Protein AF-A0A433SZH5-F1 (afdb_monomer)

Structure (mmCIF, N/CA/C/O backbone):
data_AF-A0A433SZH5-F1
#
_entry.id   AF-A0A433SZH5-F1
#
loop_
_atom_site.group_PDB
_atom_site.id
_atom_site.type_symbol
_atom_site.label_atom_id
_atom_site.label_alt_id
_atom_site.label_comp_id
_atom_site.label_asym_id
_atom_site.label_entity_id
_atom_site.label_seq_id
_atom_site.pdbx_PDB_ins_code
_atom_site.Cartn_x
_atom_site.Cartn_y
_atom_site.Cartn_z
_atom_site.occupancy
_atom_site.B_iso_or_equiv
_atom_site.auth_seq_id
_atom_site.auth_comp_id
_atom_site.auth_asym_id
_atom_site.auth_atom_id
_atom_site.pdbx_PDB_model_num
ATOM 1 N N . MET A 1 1 ? 1.252 38.192 -9.705 1.00 77.81 1 MET A N 1
ATOM 2 C CA . MET A 1 1 ? 1.586 36.748 -9.719 1.00 77.81 1 MET A CA 1
ATOM 3 C C . MET A 1 1 ? 0.735 35.911 -8.758 1.00 77.81 1 MET A C 1
ATOM 5 O O . MET A 1 1 ? 0.528 34.749 -9.062 1.00 77.81 1 MET A O 1
ATOM 9 N N . CYS A 1 2 ? 0.198 36.466 -7.660 1.00 89.25 2 CYS A N 1
ATOM 10 C CA . CYS A 1 2 ? -0.619 35.716 -6.682 1.00 89.25 2 CYS A CA 1
ATOM 11 C C . CYS A 1 2 ? -2.143 35.883 -6.809 1.00 89.25 2 CYS A C 1
ATOM 13 O O . CYS A 1 2 ? -2.889 35.373 -5.979 1.00 89.25 2 CYS A O 1
ATOM 15 N N . LEU A 1 3 ? -2.623 36.605 -7.824 1.00 86.44 3 LEU A N 1
ATOM 16 C CA . LEU A 1 3 ? -4.058 36.717 -8.082 1.00 86.44 3 LEU A CA 1
ATOM 17 C C . LEU A 1 3 ? -4.591 35.352 -8.536 1.00 86.44 3 LEU A C 1
ATOM 19 O O . LEU A 1 3 ? -3.947 34.698 -9.355 1.00 86.44 3 LEU A O 1
ATOM 23 N N . GLN A 1 4 ? -5.735 34.939 -7.983 1.00 88.75 4 GLN A N 1
ATOM 24 C CA . GLN A 1 4 ? -6.399 33.661 -8.288 1.00 88.75 4 GLN A CA 1
ATOM 25 C C . GLN A 1 4 ? -5.526 32.414 -8.045 1.00 88.75 4 GLN A C 1
ATOM 27 O O . GLN A 1 4 ? -5.704 31.397 -8.710 1.00 88.75 4 GLN A O 1
ATOM 32 N N . CYS A 1 5 ? -4.585 32.485 -7.099 1.00 89.25 5 CYS A N 1
ATOM 33 C CA . CYS A 1 5 ? -3.791 31.320 -6.727 1.00 89.25 5 CYS A CA 1
ATOM 34 C C . CYS A 1 5 ? -4.651 30.238 -6.064 1.00 89.25 5 CYS A C 1
ATOM 36 O O . CYS A 1 5 ? -5.602 30.527 -5.334 1.00 89.25 5 CYS A O 1
ATOM 38 N N . MET A 1 6 ? -4.302 28.979 -6.316 1.00 87.62 6 MET A N 1
ATOM 39 C CA . MET A 1 6 ? -4.915 27.850 -5.621 1.00 87.62 6 MET A CA 1
ATOM 40 C C . MET A 1 6 ? -4.322 27.776 -4.222 1.00 87.62 6 MET A C 1
ATOM 42 O O . MET A 1 6 ? -3.101 27.767 -4.084 1.00 87.62 6 MET A O 1
ATOM 46 N N . VAL A 1 7 ? -5.170 27.761 -3.197 1.00 87.44 7 VAL A N 1
ATOM 47 C CA . VAL A 1 7 ? -4.721 27.788 -1.803 1.00 87.44 7 VAL A CA 1
ATOM 48 C C . VAL A 1 7 ? -4.790 26.389 -1.207 1.00 87.44 7 VAL A C 1
ATOM 50 O O . VAL A 1 7 ? -5.872 25.816 -1.100 1.00 87.44 7 VAL A O 1
ATOM 53 N N . GLU A 1 8 ? -3.646 25.870 -0.771 1.00 85.06 8 GLU A N 1
ATOM 54 C CA . GLU A 1 8 ? -3.531 24.595 -0.063 1.00 85.06 8 GLU A CA 1
ATOM 55 C C . GLU A 1 8 ? -2.635 24.788 1.166 1.00 85.06 8 GLU A C 1
ATOM 57 O O . GLU A 1 8 ? -1.542 25.348 1.079 1.00 85.06 8 GLU A O 1
ATOM 62 N N . GLY A 1 9 ? -3.133 24.427 2.353 1.00 86.75 9 GLY A N 1
ATOM 63 C CA . GLY A 1 9 ? -2.391 24.611 3.609 1.00 86.75 9 GLY A CA 1
ATOM 64 C C . GLY A 1 9 ? -2.036 26.070 3.950 1.00 86.75 9 GLY A C 1
ATOM 65 O O . GLY A 1 9 ? -1.070 26.309 4.667 1.00 86.75 9 GLY A O 1
ATOM 66 N N . GLY A 1 10 ? -2.780 27.053 3.426 1.00 90.25 10 GLY A N 1
ATOM 67 C CA . GLY A 1 10 ? -2.504 28.484 3.634 1.00 90.25 10 GLY A CA 1
ATOM 68 C C . GLY A 1 10 ? -1.417 29.071 2.724 1.00 90.25 10 GLY A C 1
ATOM 69 O O . GLY A 1 10 ? -1.069 30.243 2.870 1.00 90.25 10 GLY A O 1
ATOM 70 N N . LEU A 1 11 ? -0.902 28.290 1.771 1.00 94.69 11 LEU A N 1
ATOM 71 C CA . LEU A 1 11 ? -0.002 28.748 0.715 1.00 94.69 11 LEU A CA 1
ATOM 72 C C . LEU A 1 11 ? -0.758 28.828 -0.610 1.00 94.69 11 LEU A C 1
ATOM 74 O O . LEU A 1 11 ? -1.534 27.934 -0.935 1.00 94.69 11 LEU A O 1
ATOM 78 N N . GLY A 1 12 ? -0.533 29.899 -1.370 1.00 95.62 12 GLY A N 1
ATOM 79 C CA . GLY A 1 12 ? -1.071 30.041 -2.719 1.00 95.62 12 GLY A CA 1
ATOM 80 C C . GLY A 1 12 ? -0.099 29.510 -3.770 1.00 95.62 12 GLY A C 1
ATOM 81 O O . GLY A 1 12 ? 1.095 29.790 -3.688 1.00 95.62 12 GLY A O 1
ATOM 82 N N . PHE A 1 13 ? -0.589 28.810 -4.788 1.00 96.75 13 PHE A N 1
ATOM 83 C CA . PHE A 1 13 ? 0.219 28.306 -5.898 1.00 96.75 13 PHE A CA 1
ATOM 84 C C . PHE A 1 13 ? -0.334 28.771 -7.245 1.00 96.75 13 PHE A C 1
ATOM 86 O O . PHE A 1 13 ? -1.549 28.792 -7.447 1.00 96.75 13 PHE A O 1
ATOM 93 N N . ASN A 1 14 ? 0.556 29.133 -8.169 1.00 95.69 14 ASN A N 1
ATOM 94 C CA . ASN A 1 14 ? 0.210 29.532 -9.533 1.00 95.69 14 ASN A CA 1
ATOM 95 C C . ASN A 1 14 ? 1.227 28.993 -10.549 1.00 95.69 14 ASN A C 1
ATOM 97 O O . ASN A 1 14 ? 2.407 28.869 -10.222 1.00 95.69 14 ASN A O 1
ATOM 101 N N . PRO A 1 15 ? 0.815 28.724 -11.799 1.00 95.38 15 PRO A N 1
ATOM 102 C CA . PRO A 1 15 ? 1.753 28.371 -12.858 1.00 95.38 15 PRO A CA 1
ATOM 103 C C . PRO A 1 15 ? 2.660 29.569 -13.163 1.00 95.38 15 PRO A C 1
ATOM 105 O O . PRO A 1 15 ? 2.204 30.716 -13.137 1.00 95.38 15 PRO A O 1
ATOM 108 N N . TYR A 1 16 ? 3.930 29.327 -13.485 1.00 96.50 16 TYR A N 1
ATOM 109 C CA . TYR A 1 16 ? 4.792 30.388 -13.994 1.00 96.50 16 TYR A CA 1
ATOM 110 C C . TYR A 1 16 ? 4.578 30.511 -15.512 1.00 96.50 16 TYR A C 1
ATOM 112 O O . TYR A 1 16 ? 4.889 29.573 -16.244 1.00 96.50 16 TYR A O 1
ATOM 120 N N . PRO A 1 17 ? 4.018 31.627 -16.023 1.00 91.00 17 PRO A N 1
ATOM 121 C CA . PRO A 1 17 ? 3.547 31.682 -17.405 1.00 91.00 17 PRO A CA 1
ATOM 122 C C . PRO A 1 17 ? 4.595 31.337 -18.472 1.00 91.00 17 PRO A C 1
ATOM 124 O O . PRO A 1 17 ? 4.242 30.616 -19.392 1.00 91.00 17 PRO A O 1
ATOM 127 N N . PRO A 1 18 ? 5.862 31.776 -18.403 1.00 94.00 18 PRO A N 1
ATOM 128 C CA . PRO A 1 18 ? 6.790 31.522 -19.503 1.00 94.00 18 PRO A CA 1
ATOM 129 C C . PRO A 1 18 ? 7.504 30.162 -19.424 1.00 94.00 18 PRO A C 1
ATOM 131 O O . PRO A 1 18 ? 8.219 29.822 -20.363 1.00 94.00 18 PRO A O 1
ATOM 134 N N . ASP A 1 19 ? 7.363 29.398 -18.333 1.00 95.38 19 ASP A N 1
ATOM 135 C CA . ASP A 1 19 ? 8.138 28.168 -18.134 1.00 95.38 19 ASP A CA 1
ATOM 136 C C . ASP A 1 19 ? 7.355 27.119 -17.331 1.00 95.38 19 ASP A C 1
ATOM 138 O O . ASP A 1 19 ? 7.062 27.307 -16.150 1.00 95.38 19 ASP A O 1
ATOM 142 N N . CYS A 1 20 ? 7.043 25.997 -17.983 1.00 97.00 20 CYS A N 1
ATOM 143 C CA . CYS A 1 20 ? 6.329 24.862 -17.393 1.00 97.00 20 CYS A CA 1
ATOM 144 C C . CYS A 1 20 ? 7.113 24.161 -16.284 1.00 97.00 20 CYS A C 1
ATOM 146 O O . CYS A 1 20 ? 6.521 23.477 -15.448 1.00 97.00 20 CYS A O 1
ATOM 148 N N . GLU A 1 21 ? 8.434 24.316 -16.276 1.00 96.94 21 GLU A N 1
ATOM 149 C CA . GLU A 1 21 ? 9.316 23.775 -15.249 1.00 96.94 21 GLU A CA 1
ATOM 150 C C . GLU A 1 21 ? 9.322 24.653 -13.993 1.00 96.94 21 GLU A C 1
ATOM 152 O O . GLU A 1 21 ? 10.044 24.359 -13.045 1.00 96.94 21 GLU A O 1
ATOM 157 N N . ARG A 1 22 ? 8.540 25.741 -13.955 1.00 97.12 22 ARG A N 1
ATOM 158 C CA . ARG A 1 22 ? 8.486 26.674 -12.829 1.00 97.12 22 ARG A CA 1
ATOM 159 C C . ARG A 1 22 ? 7.058 26.943 -12.373 1.00 97.12 22 ARG A C 1
ATOM 161 O O . ARG A 1 22 ? 6.087 26.866 -13.123 1.00 97.12 22 ARG A O 1
ATOM 168 N N . TYR A 1 23 ? 6.937 27.313 -11.109 1.00 96.88 23 TYR A N 1
ATOM 169 C CA . TYR A 1 23 ? 5.682 27.705 -10.484 1.00 96.88 23 TYR A CA 1
ATOM 170 C C . TYR A 1 23 ? 5.919 28.823 -9.476 1.00 96.88 23 TYR A C 1
ATOM 172 O O . TYR A 1 23 ? 7.042 29.085 -9.054 1.00 96.88 23 TYR A O 1
ATOM 180 N N . VAL A 1 24 ? 4.860 29.534 -9.117 1.00 97.25 24 VAL A N 1
ATOM 181 C CA . VAL A 1 24 ? 4.895 30.620 -8.142 1.00 97.25 24 VAL A CA 1
ATOM 182 C C . VAL A 1 24 ? 4.273 30.126 -6.846 1.00 97.25 24 VAL A C 1
ATOM 184 O O . VAL A 1 24 ? 3.121 29.701 -6.840 1.00 97.25 24 VAL A O 1
ATOM 187 N N . VAL A 1 25 ? 5.019 30.234 -5.748 1.00 97.06 25 VAL A N 1
ATOM 188 C CA . VAL A 1 25 ? 4.525 30.043 -4.381 1.00 97.06 25 VAL A CA 1
ATOM 189 C C . VAL A 1 25 ? 4.300 31.406 -3.747 1.00 97.06 25 VAL A C 1
ATOM 191 O O . VAL A 1 25 ? 5.228 32.204 -3.625 1.00 97.06 25 VAL A O 1
ATOM 194 N N . CYS A 1 26 ? 3.074 31.648 -3.317 1.00 96.94 26 CYS A N 1
ATOM 195 C CA . CYS A 1 26 ? 2.599 32.867 -2.689 1.00 96.94 26 CYS A CA 1
ATOM 196 C C . CYS A 1 26 ? 2.472 32.644 -1.185 1.00 96.94 26 CYS A C 1
ATOM 198 O O . CYS A 1 26 ? 1.541 31.977 -0.728 1.00 96.94 26 CYS A O 1
ATOM 200 N N . ARG A 1 27 ? 3.411 33.196 -0.411 1.00 96.81 27 ARG A N 1
ATOM 201 C CA . ARG A 1 27 ? 3.381 33.101 1.055 1.00 96.81 27 ARG A CA 1
ATOM 202 C C . ARG A 1 27 ? 2.628 34.292 1.648 1.00 96.81 27 ARG A C 1
ATOM 204 O O . ARG A 1 27 ? 2.891 35.418 1.223 1.00 96.81 27 ARG A O 1
ATOM 211 N N . PRO A 1 28 ? 1.716 34.089 2.611 1.00 93.50 28 PRO A N 1
ATOM 212 C CA . PRO A 1 28 ? 1.058 35.200 3.284 1.00 93.50 28 PRO A CA 1
ATOM 213 C C . PRO A 1 28 ? 2.075 35.999 4.113 1.00 93.50 28 PRO A C 1
ATOM 215 O O . PRO A 1 28 ? 2.866 35.437 4.869 1.00 93.50 28 PRO A O 1
ATOM 218 N N . ARG A 1 29 ? 2.040 37.326 3.980 1.00 95.31 29 ARG A N 1
ATOM 219 C CA . ARG A 1 29 ? 2.834 38.289 4.750 1.00 95.31 29 ARG A CA 1
ATOM 220 C C . ARG A 1 29 ? 1.918 39.431 5.193 1.00 95.31 29 ARG A C 1
ATOM 222 O O . ARG A 1 29 ? 1.790 40.461 4.525 1.00 95.31 29 ARG A O 1
ATOM 229 N N . GLY A 1 30 ? 1.229 39.217 6.313 1.00 92.88 30 GLY A N 1
ATOM 230 C CA . GLY A 1 30 ? 0.178 40.117 6.793 1.00 92.88 30 GLY A CA 1
ATOM 231 C C . GLY A 1 30 ? -1.021 40.122 5.841 1.00 92.88 30 GLY A C 1
ATOM 232 O O . GLY A 1 30 ? -1.570 39.069 5.541 1.00 92.88 30 GLY A O 1
ATOM 233 N N . GLN A 1 31 ? -1.406 41.300 5.344 1.00 92.25 31 GLN A N 1
ATOM 234 C CA . GLN A 1 31 ? -2.477 41.452 4.345 1.00 92.25 31 GLN A CA 1
ATOM 235 C C . GLN A 1 31 ? -1.991 41.320 2.890 1.00 92.25 31 GLN A C 1
ATOM 237 O O . GLN A 1 31 ? -2.765 41.504 1.954 1.00 92.25 31 GLN A O 1
ATOM 242 N N . THR A 1 32 ? -0.706 41.025 2.685 1.00 93.19 32 THR A N 1
ATOM 243 C CA . THR A 1 32 ? -0.094 40.894 1.356 1.00 93.19 32 THR A CA 1
ATOM 244 C C . THR A 1 32 ? 0.420 39.476 1.128 1.00 93.19 32 THR A C 1
ATOM 246 O O . THR A 1 32 ? 0.525 38.690 2.068 1.00 93.19 32 THR A O 1
ATOM 249 N N . TYR A 1 33 ? 0.745 39.144 -0.121 1.00 93.25 33 TYR A N 1
ATOM 250 C CA . TYR A 1 33 ? 1.383 37.879 -0.483 1.00 93.25 33 TYR A CA 1
ATOM 251 C C . TYR A 1 33 ? 2.758 38.148 -1.086 1.00 93.25 33 TYR A C 1
ATOM 253 O O . TYR A 1 33 ? 2.892 39.036 -1.927 1.00 93.25 33 TYR A O 1
ATOM 261 N N . ASP A 1 34 ? 3.748 37.354 -0.690 1.00 96.31 34 ASP A N 1
ATOM 262 C CA . ASP A 1 34 ? 5.110 37.397 -1.218 1.00 96.31 34 ASP A CA 1
ATOM 263 C C . ASP A 1 34 ? 5.293 36.280 -2.270 1.00 96.31 34 ASP A C 1
ATOM 265 O O . ASP A 1 34 ? 5.295 35.095 -1.901 1.00 96.31 34 ASP A O 1
ATOM 269 N N . PRO A 1 35 ? 5.344 36.605 -3.582 1.00 96.69 35 PRO A N 1
ATOM 270 C CA . PRO A 1 35 ? 5.523 35.620 -4.641 1.00 96.69 35 PRO A CA 1
ATOM 271 C C . PRO A 1 35 ? 6.986 35.183 -4.743 1.00 96.69 35 PRO A C 1
ATOM 273 O O . PRO A 1 35 ? 7.875 35.981 -5.023 1.00 96.69 35 PRO A O 1
ATOM 276 N N . THR A 1 36 ? 7.229 33.881 -4.643 1.00 96.94 36 THR A N 1
ATOM 277 C CA . THR A 1 36 ? 8.537 33.277 -4.925 1.00 96.94 36 THR A CA 1
ATOM 278 C C . THR A 1 36 ? 8.415 32.307 -6.088 1.00 96.94 36 THR A C 1
ATOM 280 O O . THR A 1 36 ? 7.531 31.452 -6.085 1.00 96.94 36 THR A O 1
ATOM 283 N N . VAL A 1 37 ? 9.283 32.434 -7.091 1.00 96.44 37 VAL A N 1
ATOM 284 C CA . VAL A 1 37 ? 9.350 31.470 -8.196 1.00 96.44 37 VAL A CA 1
ATOM 285 C C . VAL A 1 37 ? 10.149 30.260 -7.726 1.00 96.44 37 VAL A C 1
ATOM 287 O O . VAL A 1 37 ? 11.251 30.405 -7.205 1.00 96.44 37 VAL A O 1
ATOM 290 N N . GLN A 1 38 ? 9.574 29.080 -7.894 1.00 96.62 38 GLN A N 1
ATOM 291 C CA . GLN A 1 38 ? 10.180 27.790 -7.603 1.00 96.62 38 GLN A CA 1
ATOM 292 C C . GLN A 1 38 ? 10.310 27.001 -8.903 1.00 96.62 38 GLN A C 1
ATOM 294 O O . GLN A 1 38 ? 9.479 27.140 -9.801 1.00 96.62 38 GLN A O 1
ATOM 299 N N . SER A 1 39 ? 11.339 26.164 -8.992 1.00 95.56 39 SER A N 1
ATOM 300 C CA . SER A 1 39 ? 11.515 25.240 -10.112 1.00 95.56 39 SER A CA 1
ATOM 301 C C . SER A 1 39 ? 11.063 23.842 -9.707 1.00 95.56 39 SER A C 1
ATOM 303 O O . SER A 1 39 ? 11.346 23.378 -8.601 1.00 95.56 39 SER A O 1
ATOM 305 N N . CYS A 1 40 ? 10.368 23.162 -10.608 1.00 95.19 40 CYS A N 1
ATOM 306 C CA . CYS A 1 40 ? 10.145 21.735 -10.516 1.00 95.19 40 CYS A CA 1
ATOM 307 C C . CYS A 1 40 ? 11.479 20.981 -10.678 1.00 95.19 40 CYS A C 1
ATOM 309 O O . CYS A 1 40 ? 12.375 21.443 -11.393 1.00 95.19 40 CYS A O 1
ATOM 311 N N . PRO A 1 41 ? 11.628 19.809 -10.037 1.00 93.62 41 PRO A N 1
ATOM 312 C CA . PRO A 1 41 ? 12.725 18.897 -10.335 1.00 93.62 41 PRO A CA 1
ATOM 313 C C . PRO A 1 41 ? 12.797 18.562 -11.831 1.00 93.62 41 PRO A C 1
ATOM 315 O O . PRO A 1 41 ? 11.770 18.520 -12.512 1.00 93.62 41 PRO A O 1
ATOM 318 N N . PHE A 1 42 ? 14.006 18.286 -12.332 1.00 94.00 42 PHE A N 1
ATOM 319 C CA . PHE A 1 42 ? 14.208 17.954 -13.743 1.00 94.00 42 PHE A CA 1
ATOM 320 C C . PHE A 1 42 ? 13.282 16.817 -14.193 1.00 94.00 42 PHE A C 1
ATOM 322 O O . PHE A 1 42 ? 13.161 15.787 -13.532 1.00 94.00 42 PHE A O 1
ATOM 329 N N . GLY A 1 43 ? 12.648 17.019 -15.345 1.00 93.00 43 GLY A N 1
ATOM 330 C CA . GLY A 1 43 ? 11.698 16.083 -15.936 1.00 93.00 43 GLY A CA 1
ATOM 331 C C . GLY A 1 43 ? 10.249 16.262 -15.511 1.00 93.00 43 GLY A C 1
ATOM 332 O O . GLY A 1 43 ? 9.371 15.626 -16.106 1.00 93.00 43 GLY A O 1
ATOM 333 N N . LEU A 1 44 ? 9.982 17.157 -14.559 1.00 94.75 44 LEU A N 1
ATOM 334 C CA . LEU A 1 44 ? 8.640 17.459 -14.088 1.00 94.75 44 LEU A CA 1
ATOM 335 C C . LEU A 1 44 ? 8.186 18.850 -14.546 1.00 94.75 44 LEU A C 1
ATOM 337 O O . LEU A 1 44 ? 8.971 19.795 -14.576 1.00 94.75 44 LEU A O 1
ATOM 341 N N . PHE A 1 45 ? 6.897 18.975 -14.848 1.00 96.69 45 PHE A N 1
ATOM 342 C CA . PHE A 1 45 ? 6.201 20.235 -15.090 1.00 96.69 45 PHE A CA 1
ATOM 343 C C . PHE A 1 45 ? 5.175 20.498 -13.991 1.00 96.69 45 PHE A C 1
ATOM 345 O O . PHE A 1 45 ? 4.607 19.574 -13.405 1.00 96.69 45 PHE A O 1
ATOM 352 N N . TRP A 1 46 ? 4.897 21.771 -13.731 1.00 97.00 46 TRP A N 1
ATOM 353 C CA . TRP A 1 46 ? 3.870 22.165 -12.776 1.00 97.00 46 TRP A CA 1
ATOM 354 C C . TRP A 1 46 ? 2.461 21.879 -13.314 1.00 97.00 46 TRP A C 1
ATOM 356 O O . TRP A 1 46 ? 2.074 22.360 -14.381 1.00 97.00 46 TRP A O 1
ATOM 366 N N . SER A 1 47 ? 1.662 21.130 -12.551 1.00 95.44 47 SER A N 1
ATOM 367 C CA . SER A 1 47 ? 0.266 20.834 -12.868 1.00 95.44 47 SER A CA 1
ATOM 368 C C . SER A 1 47 ? -0.674 21.614 -11.961 1.00 95.44 47 SER A C 1
ATOM 370 O O . SER A 1 47 ? -0.814 21.297 -10.781 1.00 95.44 47 SER A O 1
ATOM 372 N N . ASN A 1 48 ? -1.417 22.568 -12.530 1.00 91.25 48 ASN A N 1
ATOM 373 C CA . ASN A 1 48 ? -2.447 23.287 -11.776 1.00 91.25 48 ASN A CA 1
ATOM 374 C C . ASN A 1 48 ? -3.539 22.350 -11.241 1.00 91.25 48 ASN A C 1
ATOM 376 O O . ASN A 1 48 ? -4.053 22.560 -10.156 1.00 91.25 48 ASN A O 1
ATOM 380 N N . LYS A 1 49 ? -3.882 21.283 -11.972 1.00 90.62 49 LYS A N 1
ATOM 381 C CA . LYS A 1 49 ? -4.938 20.350 -11.545 1.00 90.62 49 LYS A CA 1
ATOM 382 C C . LYS A 1 49 ? -4.553 19.549 -10.300 1.00 90.62 49 LYS A C 1
ATOM 384 O O . LYS A 1 49 ? -5.430 19.196 -9.525 1.00 90.62 49 LYS A O 1
ATOM 389 N N . ALA A 1 50 ? -3.267 19.234 -10.152 1.00 89.06 50 ALA A N 1
ATOM 390 C CA . ALA A 1 50 ? -2.750 18.430 -9.045 1.00 89.06 50 ALA A CA 1
ATOM 391 C C . ALA A 1 50 ? -2.045 19.266 -7.967 1.00 89.06 50 ALA A C 1
ATOM 393 O O . ALA A 1 50 ? -1.590 18.689 -6.987 1.00 89.06 50 ALA A O 1
ATOM 394 N N . VAL A 1 51 ? -1.909 20.583 -8.180 1.00 92.94 51 VAL A N 1
ATOM 395 C CA . VAL A 1 51 ? -1.151 21.511 -7.321 1.00 92.94 51 VAL A CA 1
ATOM 396 C C . VAL A 1 51 ? 0.246 20.954 -6.991 1.00 92.94 51 VAL A C 1
ATOM 398 O O . VAL A 1 51 ? 0.734 21.023 -5.869 1.00 92.94 51 VAL A O 1
ATOM 401 N N . SER A 1 52 ? 0.895 20.335 -7.983 1.00 94.88 52 SER A N 1
ATOM 402 C CA . SER A 1 52 ? 2.168 19.633 -7.796 1.00 94.88 52 SER A CA 1
ATOM 403 C C . SER A 1 52 ? 2.950 19.504 -9.106 1.00 94.88 52 SER A C 1
ATOM 405 O O . SER A 1 52 ? 2.390 19.633 -10.201 1.00 94.88 52 SER A O 1
ATOM 407 N N . CYS A 1 53 ? 4.252 19.237 -9.001 1.00 94.94 53 CYS A N 1
ATOM 408 C CA . CYS A 1 53 ? 5.109 18.918 -10.139 1.00 94.94 53 CYS A CA 1
ATOM 409 C C . CYS A 1 53 ? 4.910 17.448 -10.537 1.00 94.94 53 CYS A C 1
ATOM 411 O O . CYS A 1 53 ? 5.172 16.543 -9.746 1.00 94.94 53 CYS A O 1
ATOM 413 N N . LEU A 1 54 ? 4.467 17.203 -11.768 1.00 90.31 54 LEU A N 1
ATOM 414 C CA . LEU A 1 54 ? 4.255 15.864 -12.323 1.00 90.31 54 LEU A CA 1
ATOM 415 C C . LEU A 1 54 ? 5.120 15.668 -13.566 1.00 90.31 54 LEU A C 1
ATOM 417 O O . LEU A 1 54 ? 5.606 16.633 -14.142 1.00 90.31 54 LEU A O 1
ATOM 421 N N . ASP A 1 55 ? 5.298 14.423 -14.002 1.00 91.94 55 ASP A N 1
ATOM 422 C CA . ASP A 1 55 ? 6.085 14.109 -15.197 1.00 91.94 55 ASP A CA 1
ATOM 423 C C . ASP A 1 55 ? 5.602 14.921 -16.409 1.00 91.94 55 ASP A C 1
ATOM 425 O O . ASP A 1 55 ? 4.411 14.930 -16.742 1.00 91.94 55 ASP A O 1
ATOM 429 N N . SER A 1 56 ? 6.545 15.613 -17.054 1.00 95.00 56 SER A N 1
ATOM 430 C CA . SER A 1 56 ? 6.307 16.498 -18.205 1.00 95.00 56 SER A CA 1
ATOM 431 C C . SER A 1 56 ? 5.495 15.840 -19.327 1.00 95.00 56 SER A C 1
ATOM 433 O O . SER A 1 56 ? 4.719 16.514 -20.006 1.00 95.00 56 SER A O 1
ATOM 435 N N . ARG A 1 57 ? 5.558 14.509 -19.462 1.00 93.31 57 ARG A N 1
ATOM 436 C CA . ARG A 1 57 ? 4.786 13.746 -20.454 1.00 93.31 57 ARG A CA 1
ATOM 437 C C . ARG A 1 57 ? 3.276 13.750 -20.195 1.00 93.31 57 ARG A C 1
ATOM 439 O O . ARG A 1 57 ? 2.513 13.520 -21.133 1.00 93.31 57 ARG A O 1
ATOM 446 N N . TYR A 1 58 ? 2.832 14.000 -18.959 1.00 89.69 58 TYR A N 1
ATOM 447 C CA . TYR A 1 58 ? 1.416 13.921 -18.552 1.00 89.69 58 TYR A CA 1
ATOM 448 C C . TYR A 1 58 ? 0.807 15.273 -18.189 1.00 89.69 58 TYR A C 1
ATOM 450 O O . TYR A 1 58 ? -0.414 15.391 -18.079 1.00 89.69 58 TYR A O 1
ATOM 458 N N . VAL A 1 59 ? 1.627 16.310 -18.033 1.00 94.38 59 VAL A N 1
ATOM 459 C CA . VAL A 1 59 ? 1.151 17.659 -17.727 1.00 94.38 59 VAL A CA 1
ATOM 460 C C . VAL A 1 59 ? 0.807 18.385 -19.012 1.00 94.38 59 VAL A C 1
ATOM 462 O O . VAL A 1 59 ? 1.663 18.625 -19.859 1.00 94.38 59 VAL A O 1
ATOM 465 N N . ASP A 1 60 ? -0.463 18.749 -19.180 1.00 93.50 60 ASP A N 1
ATOM 466 C CA . ASP A 1 60 ? -0.874 19.660 -20.248 1.00 93.50 60 ASP A CA 1
ATOM 467 C C . ASP A 1 60 ? -0.513 21.100 -19.893 1.00 93.50 60 ASP A C 1
ATOM 469 O O . ASP A 1 60 ? -1.319 21.851 -19.346 1.00 93.50 60 ASP A O 1
ATOM 473 N N . CYS A 1 61 ? 0.737 21.460 -20.178 1.00 94.81 61 CYS A N 1
ATOM 474 C CA . CYS A 1 61 ? 1.211 22.821 -20.027 1.00 94.81 61 CYS A CA 1
ATOM 475 C C . CYS A 1 61 ? 0.982 23.605 -21.332 1.00 94.81 61 CYS A C 1
ATOM 477 O O . CYS A 1 61 ? 1.473 23.193 -22.387 1.00 94.81 61 CYS A O 1
ATOM 479 N N . PRO A 1 62 ? 0.249 24.734 -21.319 1.00 94.50 62 PRO A N 1
ATOM 480 C CA . PRO A 1 62 ? 0.052 25.570 -22.507 1.00 94.50 62 PRO A CA 1
ATOM 481 C C . PRO A 1 62 ? 1.359 26.083 -23.119 1.00 94.50 62 PRO A C 1
ATOM 483 O O . PRO A 1 62 ? 1.435 26.231 -24.333 1.00 94.50 62 PRO A O 1
ATOM 486 N N . ASN A 1 63 ? 2.381 26.280 -22.285 1.00 95.94 63 ASN A N 1
ATOM 487 C CA . ASN A 1 63 ? 3.670 26.857 -22.665 1.00 95.94 63 ASN A CA 1
ATOM 488 C C . ASN A 1 63 ? 4.775 25.797 -22.819 1.00 95.94 63 ASN A C 1
ATOM 490 O O . ASN A 1 63 ? 5.957 26.124 -22.742 1.00 95.94 63 ASN A O 1
ATOM 494 N N . ASP A 1 64 ? 4.403 24.522 -23.007 1.00 96.19 64 ASP A N 1
ATOM 495 C CA . ASP A 1 64 ? 5.366 23.464 -23.330 1.00 96.19 64 ASP A CA 1
ATOM 496 C C . ASP A 1 64 ? 6.002 23.794 -24.686 1.00 96.19 64 ASP A C 1
ATOM 498 O O . ASP A 1 64 ? 5.300 23.893 -25.696 1.00 96.19 64 ASP A O 1
ATOM 502 N N . ARG A 1 65 ? 7.329 23.965 -24.728 1.00 96.38 65 ARG A N 1
ATOM 503 C CA . ARG A 1 65 ? 8.042 24.327 -25.963 1.00 96.38 65 ARG A CA 1
ATOM 504 C C . ARG A 1 65 ? 7.869 23.264 -27.050 1.00 96.38 65 ARG A C 1
ATOM 506 O O . ARG A 1 65 ? 7.875 23.596 -28.230 1.00 96.38 65 ARG A O 1
ATOM 513 N N . CYS A 1 66 ? 7.601 22.008 -26.686 1.00 97.12 66 CYS A N 1
ATOM 514 C CA . CYS A 1 66 ? 7.293 20.964 -27.661 1.00 97.12 66 CYS A CA 1
ATOM 515 C C . CYS A 1 66 ? 5.955 21.145 -28.394 1.00 97.12 66 CYS A C 1
ATOM 517 O O . CYS A 1 66 ? 5.706 20.430 -29.365 1.00 97.12 66 CYS A O 1
ATOM 519 N N . LYS A 1 67 ? 5.110 22.106 -27.996 1.00 96.25 67 LYS A N 1
ATOM 520 C CA . LYS A 1 67 ? 3.919 22.503 -28.764 1.00 96.25 67 LYS A CA 1
ATOM 521 C C . LYS A 1 67 ? 4.246 23.346 -29.994 1.00 96.25 67 LYS A C 1
ATOM 523 O O . LYS A 1 67 ? 3.478 23.312 -30.949 1.00 96.25 67 LYS A O 1
ATOM 528 N N . SER A 1 68 ? 5.363 24.074 -29.992 1.00 95.44 68 SER A N 1
ATOM 529 C CA . SER A 1 68 ? 5.804 24.896 -31.129 1.00 95.44 68 SER A CA 1
ATOM 530 C C . SER A 1 68 ? 6.974 24.292 -31.912 1.00 95.44 68 SER A C 1
ATOM 532 O O . SER A 1 68 ? 7.318 24.800 -32.978 1.00 95.44 68 SER A O 1
ATOM 534 N N . MET A 1 69 ? 7.580 23.207 -31.422 1.00 95.81 69 MET A N 1
ATOM 535 C CA . MET A 1 69 ? 8.678 22.504 -32.092 1.00 95.81 69 MET A CA 1
ATOM 536 C C . MET A 1 69 ? 8.178 21.304 -32.907 1.00 95.81 69 MET A C 1
ATOM 538 O O . MET A 1 69 ? 7.190 20.659 -32.559 1.00 95.81 69 MET A O 1
ATOM 542 N N . MET A 1 70 ? 8.890 20.971 -33.988 1.00 94.19 70 MET A N 1
ATOM 543 C CA . MET A 1 70 ? 8.618 19.757 -34.765 1.00 94.19 70 MET A CA 1
ATOM 544 C C . MET A 1 70 ? 8.922 18.493 -33.949 1.00 94.19 70 MET A C 1
ATOM 546 O O . MET A 1 70 ? 9.767 18.497 -33.048 1.00 94.19 70 MET A O 1
ATOM 550 N N . ALA A 1 71 ? 8.259 17.388 -34.297 1.00 92.81 71 ALA A N 1
ATOM 551 C CA . ALA A 1 71 ? 8.529 16.082 -33.707 1.00 92.81 71 ALA A CA 1
ATOM 552 C C . ALA A 1 71 ? 10.020 15.721 -33.827 1.00 92.81 71 ALA A C 1
ATOM 554 O O . ALA A 1 71 ? 10.613 15.829 -34.898 1.00 92.81 71 ALA A O 1
ATOM 555 N N . GLY A 1 72 ? 10.628 15.300 -32.716 1.00 92.19 72 GLY A N 1
ATOM 556 C CA . GLY A 1 72 ? 12.062 15.024 -32.638 1.00 92.19 72 GLY A CA 1
ATOM 557 C C . GLY A 1 72 ? 12.937 16.228 -32.281 1.00 92.19 72 GLY A C 1
ATOM 558 O O . GLY A 1 72 ? 14.110 16.015 -31.985 1.00 92.19 72 GLY A O 1
ATOM 559 N N . GLY A 1 73 ? 12.382 17.446 -32.237 1.00 96.94 73 GLY A N 1
ATOM 560 C CA . GLY A 1 73 ? 13.066 18.619 -31.694 1.00 96.94 73 GLY A CA 1
ATOM 561 C C . GLY A 1 73 ? 13.464 18.432 -30.228 1.00 96.94 73 GLY A C 1
ATOM 562 O O . GLY A 1 73 ? 12.959 17.548 -29.533 1.00 96.94 73 GLY A O 1
ATOM 563 N N . SER A 1 74 ? 14.381 19.262 -29.745 1.00 97.50 74 SER A N 1
ATOM 564 C CA . SER A 1 74 ? 14.840 19.217 -28.359 1.00 97.50 74 SER A CA 1
ATOM 565 C C . SER A 1 74 ? 15.234 20.601 -27.860 1.00 97.50 74 SER A C 1
ATOM 567 O O . SER A 1 74 ? 15.625 21.460 -28.651 1.00 97.50 74 SER A O 1
ATOM 569 N N . TYR A 1 75 ? 15.166 20.813 -26.548 1.00 97.19 75 TYR A N 1
ATOM 570 C CA . TYR A 1 75 ? 15.559 22.071 -25.915 1.00 97.19 75 TYR A CA 1
ATOM 571 C C . TYR A 1 75 ? 16.122 21.852 -24.503 1.00 97.19 75 TYR A C 1
ATOM 573 O O . TYR A 1 75 ? 15.844 20.839 -23.860 1.00 97.19 75 TYR A O 1
ATOM 581 N N . ALA A 1 76 ? 16.932 22.792 -24.029 1.00 96.38 76 ALA A N 1
ATOM 582 C CA . ALA A 1 76 ? 17.641 22.726 -22.762 1.00 96.38 76 ALA A CA 1
ATOM 583 C C . ALA A 1 76 ? 16.680 22.860 -21.577 1.00 96.38 76 ALA A C 1
ATOM 585 O O . ALA A 1 76 ? 15.765 23.683 -21.596 1.00 96.38 76 ALA A O 1
ATOM 586 N N . SER A 1 77 ? 16.926 22.076 -20.527 1.00 95.19 77 SER A N 1
ATOM 587 C CA . SER A 1 77 ? 16.196 22.190 -19.264 1.00 95.19 77 SER A CA 1
ATOM 588 C C . SER A 1 77 ? 16.482 23.526 -18.573 1.00 95.19 77 SER A C 1
ATOM 590 O O . SER A 1 77 ? 17.620 24.002 -18.557 1.00 95.19 77 SER A O 1
ATOM 592 N N . SER A 1 78 ? 15.478 24.095 -17.910 1.00 93.19 78 SER A N 1
ATOM 593 C CA . SER A 1 78 ? 15.634 25.290 -17.074 1.00 93.19 78 SER A CA 1
ATOM 594 C C . SER A 1 78 ? 16.364 25.011 -15.748 1.00 93.19 78 SER A C 1
ATOM 596 O O . SER A 1 78 ? 16.769 25.951 -15.057 1.00 93.19 78 SER A O 1
ATOM 598 N N . SER A 1 79 ? 16.540 23.731 -15.388 1.00 84.38 79 SER A N 1
ATOM 599 C CA . SER A 1 79 ? 17.076 23.271 -14.098 1.00 84.38 79 SER A CA 1
ATOM 600 C C . SER A 1 79 ? 18.591 23.455 -13.914 1.00 84.38 79 SER A C 1
ATOM 602 O O . SER A 1 79 ? 19.130 23.034 -12.894 1.00 84.38 79 SER A O 1
ATOM 604 N N . GLY A 1 80 ? 19.294 24.042 -14.888 1.00 85.50 80 GLY A N 1
ATOM 605 C CA . GLY A 1 80 ? 20.712 24.413 -14.778 1.00 85.50 80 GLY A CA 1
ATOM 606 C C . GLY A 1 80 ? 21.723 23.262 -14.853 1.00 85.50 80 GLY A C 1
ATOM 607 O O . GLY A 1 80 ? 22.915 23.511 -14.718 1.00 85.50 80 GLY A O 1
ATOM 608 N N . ASN A 1 81 ? 21.285 22.024 -15.091 1.00 91.88 81 ASN A N 1
ATOM 609 C CA . ASN A 1 81 ? 22.180 20.878 -15.258 1.00 91.88 81 ASN A CA 1
ATOM 610 C C . ASN A 1 81 ? 22.649 20.791 -16.712 1.00 91.88 81 ASN A C 1
ATOM 612 O O . ASN A 1 81 ? 21.827 20.697 -17.631 1.00 91.88 81 ASN A O 1
ATOM 616 N N . CYS A 1 82 ? 23.966 20.794 -16.916 1.00 95.75 82 CYS A N 1
ATOM 617 C CA . CYS A 1 82 ? 24.563 20.946 -18.242 1.00 95.75 82 CYS A CA 1
ATOM 618 C C . CYS A 1 82 ? 24.229 19.791 -19.205 1.00 95.75 82 CYS A C 1
ATOM 620 O O . CYS A 1 82 ? 24.260 19.987 -20.419 1.00 95.75 82 CYS A O 1
ATOM 622 N N . ARG A 1 83 ? 23.867 18.607 -18.692 1.00 96.25 83 ARG A N 1
ATOM 623 C CA . ARG A 1 83 ? 23.501 17.421 -19.489 1.00 96.25 83 ARG A CA 1
ATOM 624 C C . ARG A 1 83 ? 22.006 17.317 -19.756 1.00 96.25 83 ARG A C 1
ATOM 626 O O . ARG A 1 83 ? 21.612 16.517 -20.599 1.00 96.25 83 ARG A O 1
ATOM 633 N N . SER A 1 84 ? 21.183 18.027 -18.990 1.00 95.94 84 SER A N 1
ATOM 634 C CA . SER A 1 84 ? 19.735 17.821 -18.934 1.00 95.94 84 SER A CA 1
ATOM 635 C C . SER A 1 84 ? 18.992 18.582 -20.034 1.00 95.94 84 SER A C 1
ATOM 637 O O . SER A 1 84 ? 19.198 19.781 -20.234 1.00 95.94 84 SER A O 1
ATOM 639 N N . TYR A 1 85 ? 18.115 17.888 -20.755 1.00 97.19 85 TYR A N 1
ATOM 640 C CA . TYR A 1 85 ? 17.323 18.473 -21.834 1.00 97.19 85 TYR A CA 1
ATOM 641 C C . TYR A 1 85 ? 15.987 17.752 -22.013 1.00 97.19 85 TYR A C 1
ATOM 643 O O . TYR A 1 85 ? 15.769 16.662 -21.484 1.00 97.19 85 TYR A O 1
ATOM 651 N N . PHE A 1 86 ? 15.079 18.351 -22.773 1.00 97.44 86 PHE A N 1
ATOM 652 C CA . PHE A 1 86 ? 13.818 17.738 -23.170 1.00 97.44 86 PHE A CA 1
ATOM 653 C C . PHE A 1 86 ? 13.839 17.407 -24.655 1.00 97.44 86 PHE A C 1
ATOM 655 O O . PHE A 1 86 ? 14.310 18.189 -25.479 1.00 97.44 86 PHE A O 1
ATOM 662 N N . ARG A 1 87 ? 13.304 16.238 -25.001 1.00 97.19 87 ARG A N 1
ATOM 663 C CA . ARG A 1 87 ? 13.054 15.809 -26.376 1.00 97.19 87 ARG A CA 1
ATOM 664 C C . ARG A 1 87 ? 11.555 15.813 -26.647 1.00 97.19 87 ARG A C 1
ATOM 666 O O . ARG A 1 87 ? 10.781 15.269 -25.859 1.00 97.19 87 ARG A O 1
ATOM 673 N N . CYS A 1 88 ? 11.162 16.372 -27.782 1.00 97.50 88 CYS A N 1
ATOM 674 C CA . CYS A 1 88 ? 9.781 16.457 -28.224 1.00 97.50 88 CYS A CA 1
ATOM 675 C C . CYS A 1 88 ? 9.333 15.161 -28.887 1.00 97.50 88 CYS A C 1
ATOM 677 O O . CYS A 1 88 ? 9.893 14.727 -29.898 1.00 97.50 88 CYS A O 1
ATOM 679 N N . SER A 1 89 ? 8.302 14.542 -28.318 1.00 92.56 89 SER A N 1
ATOM 680 C CA . SER A 1 89 ? 7.630 13.397 -28.924 1.00 92.56 89 SER A CA 1
ATOM 681 C C . SER A 1 89 ? 6.647 13.839 -30.016 1.00 92.56 89 SER A C 1
ATOM 683 O O . SER A 1 89 ? 6.276 15.009 -30.114 1.00 92.56 89 SER A O 1
ATOM 685 N N . ASN A 1 90 ? 6.155 12.878 -30.805 1.00 89.00 90 ASN A N 1
ATOM 686 C CA . ASN A 1 90 ? 5.142 13.119 -31.843 1.00 89.00 90 ASN A CA 1
ATOM 687 C C . ASN A 1 90 ? 3.829 13.708 -31.298 1.00 89.00 90 ASN A C 1
ATOM 689 O O . ASN A 1 90 ? 3.027 14.223 -32.066 1.00 89.00 90 ASN A O 1
ATOM 693 N N . SER A 1 91 ? 3.590 13.628 -29.986 1.00 85.88 91 SER A N 1
ATOM 694 C CA . SER A 1 91 ? 2.391 14.160 -29.337 1.00 85.88 91 SER A CA 1
ATOM 695 C C . SER A 1 91 ? 2.553 15.604 -28.847 1.00 85.88 91 SER A C 1
ATOM 697 O O . SER A 1 91 ? 1.782 16.023 -27.985 1.00 85.88 91 SER A O 1
ATOM 699 N N . SER A 1 92 ? 3.579 16.332 -29.308 1.00 92.94 92 SER A N 1
ATOM 700 C CA . SER A 1 92 ? 3.915 17.678 -28.818 1.00 92.94 92 SER A CA 1
ATOM 701 C C . SER A 1 92 ? 4.122 17.723 -27.301 1.00 92.94 92 SER A C 1
ATOM 703 O O . SER A 1 92 ? 3.697 18.662 -26.629 1.00 92.94 92 SER A O 1
ATOM 705 N N . ARG A 1 93 ? 4.730 16.664 -26.748 1.00 95.38 93 ARG A N 1
ATOM 706 C CA . ARG A 1 93 ? 5.040 16.549 -25.319 1.00 95.38 93 ARG A CA 1
ATOM 707 C C . ARG A 1 93 ? 6.536 16.478 -25.105 1.00 95.38 93 ARG A C 1
ATOM 709 O O . ARG A 1 93 ? 7.237 15.740 -25.803 1.00 95.38 93 ARG A O 1
ATOM 716 N N . SER A 1 94 ? 6.982 17.183 -24.083 1.00 97.12 94 SER A N 1
ATOM 717 C CA . SER A 1 94 ? 8.343 17.093 -23.584 1.00 97.12 94 SER A CA 1
ATOM 718 C C . SER A 1 94 ? 8.592 15.778 -22.850 1.00 97.12 94 SER A C 1
ATOM 720 O O . SER A 1 94 ? 7.790 15.335 -22.032 1.00 97.12 94 SER A O 1
ATOM 722 N N . SER A 1 95 ? 9.703 15.120 -23.176 1.00 95.25 95 SER A N 1
ATOM 723 C CA . SER A 1 95 ? 10.222 13.949 -22.464 1.00 95.25 95 SER A CA 1
ATOM 724 C C . SER A 1 95 ? 11.641 14.251 -21.988 1.00 95.25 95 SER A C 1
ATOM 726 O O . SER A 1 95 ? 12.459 14.652 -22.817 1.00 95.25 95 SER A O 1
ATOM 728 N N . PRO A 1 96 ? 11.966 14.076 -20.699 1.00 95.38 96 PRO A N 1
ATOM 729 C CA . PRO A 1 96 ? 13.286 14.418 -20.195 1.00 95.38 96 PRO A CA 1
ATOM 730 C C . PRO A 1 96 ? 14.331 13.398 -20.633 1.00 95.38 96 PRO A C 1
ATOM 732 O O . PRO A 1 96 ? 14.092 12.189 -20.606 1.00 95.38 96 PRO A O 1
ATOM 735 N N . VAL A 1 97 ? 15.502 13.892 -21.019 1.00 95.31 97 VAL A N 1
ATOM 736 C CA . VAL A 1 97 ? 16.648 13.104 -21.470 1.00 95.31 97 VAL A CA 1
ATOM 737 C C . VAL A 1 97 ? 17.936 13.753 -20.953 1.00 95.31 97 VAL A C 1
ATOM 739 O O . VAL A 1 97 ? 17.982 14.948 -20.667 1.00 95.31 97 VAL A O 1
ATOM 742 N N . CYS A 1 98 ? 19.003 12.971 -20.823 1.00 96.19 98 CYS A N 1
ATOM 743 C CA . CYS A 1 98 ? 20.330 13.493 -20.524 1.00 96.19 98 CYS A CA 1
ATOM 744 C C . CYS A 1 98 ? 21.320 13.143 -21.627 1.00 96.19 98 CYS A C 1
ATOM 746 O O . CYS A 1 98 ? 21.240 12.078 -22.241 1.00 96.19 98 CYS A O 1
ATOM 748 N N . CYS A 1 99 ? 22.296 14.019 -21.831 1.00 97.00 99 CYS A N 1
ATOM 749 C CA . CYS A 1 99 ? 23.501 13.684 -22.572 1.00 97.00 99 CYS A CA 1
ATOM 750 C C . CYS A 1 99 ? 24.361 12.678 -21.789 1.00 97.00 99 CYS A C 1
ATOM 752 O O . CYS A 1 99 ? 24.227 12.529 -20.569 1.00 97.00 99 CYS A O 1
ATOM 754 N N . GLN A 1 100 ? 25.263 11.982 -22.483 1.00 95.50 100 GLN A N 1
ATOM 755 C CA . GLN A 1 100 ? 26.266 11.126 -21.839 1.00 95.50 100 GLN A CA 1
ATOM 756 C C . GLN A 1 100 ? 27.199 11.958 -20.940 1.00 95.50 100 GLN A C 1
ATOM 758 O O . GLN A 1 100 ? 27.276 13.178 -21.073 1.00 95.50 100 GLN A O 1
ATOM 763 N N . THR A 1 101 ? 27.877 11.321 -19.985 1.00 94.81 101 THR A N 1
ATOM 764 C CA . THR A 1 101 ? 28.855 12.010 -19.126 1.00 94.81 101 THR A CA 1
ATOM 765 C C . THR A 1 101 ? 29.969 12.610 -19.988 1.00 94.81 101 TH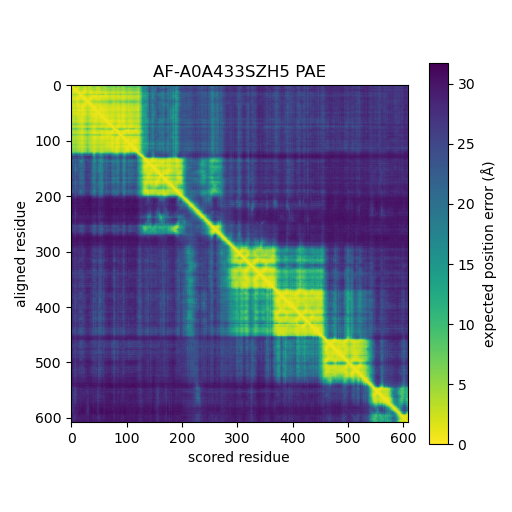R A C 1
ATOM 767 O O . THR A 1 101 ? 30.465 11.934 -20.888 1.00 94.81 101 THR A O 1
ATOM 770 N N . GLY A 1 102 ? 30.345 13.868 -19.733 1.00 96.50 102 GLY A N 1
ATOM 771 C CA . GLY A 1 102 ? 31.299 14.607 -20.569 1.00 96.50 102 GLY A CA 1
ATOM 772 C C . GLY A 1 102 ? 30.680 15.253 -21.815 1.00 96.50 102 GLY A C 1
ATOM 773 O O . GLY A 1 102 ? 31.408 15.666 -22.714 1.00 96.50 102 GLY A O 1
ATOM 774 N N . PHE A 1 103 ? 29.348 15.332 -21.899 1.00 98.00 103 PHE A N 1
ATOM 775 C CA . PHE A 1 103 ? 28.628 16.036 -22.962 1.00 98.00 103 PHE A CA 1
ATOM 776 C C . PHE A 1 103 ? 27.614 17.003 -22.364 1.00 98.00 103 PHE A C 1
ATOM 778 O O . PHE A 1 103 ? 26.817 16.609 -21.516 1.00 98.00 103 PHE A O 1
ATOM 785 N N . ARG A 1 104 ? 27.573 18.239 -22.864 1.00 97.56 104 ARG A N 1
ATOM 786 C CA . ARG A 1 104 ? 26.534 19.212 -22.519 1.00 97.56 104 ARG A CA 1
ATOM 787 C C . ARG A 1 104 ? 25.478 19.289 -23.612 1.00 97.56 104 ARG A C 1
ATOM 789 O O . ARG A 1 104 ? 25.795 19.152 -24.791 1.00 97.56 104 ARG A O 1
ATOM 796 N N . TYR A 1 105 ? 24.239 19.572 -23.242 1.00 97.88 105 TYR A N 1
ATOM 797 C CA . TYR A 1 105 ? 23.213 19.894 -24.222 1.00 97.88 105 TYR A CA 1
ATOM 798 C C . TYR A 1 105 ? 23.293 21.375 -24.625 1.00 97.88 105 TYR A C 1
ATOM 800 O O . TYR A 1 105 ? 23.406 22.250 -23.763 1.00 97.88 105 TYR A O 1
ATOM 808 N N . ILE A 1 106 ? 23.222 21.659 -25.927 1.00 96.25 106 ILE A N 1
ATOM 809 C CA . ILE A 1 106 ? 23.155 23.015 -26.488 1.00 96.25 106 ILE A CA 1
ATOM 810 C C . ILE A 1 106 ? 21.923 23.111 -27.397 1.00 96.25 106 ILE A C 1
ATOM 812 O O . ILE A 1 106 ? 21.750 22.296 -28.308 1.00 96.25 106 ILE A O 1
ATOM 816 N N . ASP A 1 107 ? 21.076 24.119 -27.163 1.00 94.69 107 ASP A N 1
ATOM 817 C CA . ASP A 1 107 ? 19.868 24.374 -27.957 1.00 94.69 107 ASP A CA 1
ATOM 818 C C . ASP A 1 107 ? 20.179 24.440 -29.459 1.00 94.69 107 ASP A C 1
ATOM 820 O O . ASP A 1 107 ? 21.059 25.178 -29.895 1.00 94.69 107 ASP A O 1
ATOM 824 N N . GLY A 1 108 ? 19.463 23.638 -30.252 1.00 92.75 108 GLY A N 1
ATOM 825 C CA . GLY A 1 108 ? 19.630 23.544 -31.707 1.00 92.75 108 GLY A CA 1
ATOM 826 C C . GLY A 1 108 ? 20.776 22.644 -32.190 1.00 92.75 108 GLY A C 1
ATOM 827 O O . GLY A 1 108 ? 20.720 22.181 -33.325 1.00 92.75 108 GLY A O 1
ATOM 828 N N . PHE A 1 109 ? 21.767 22.337 -31.347 1.00 96.50 109 PHE A N 1
ATOM 829 C CA . PHE A 1 109 ? 22.925 21.506 -31.717 1.00 96.50 109 PHE A CA 1
ATOM 830 C C . PHE A 1 109 ? 22.877 20.091 -31.125 1.00 96.50 109 PHE A C 1
ATOM 832 O O . PHE A 1 109 ? 23.442 19.164 -31.701 1.00 96.50 109 PHE A O 1
ATOM 839 N N . GLY A 1 110 ? 22.182 19.902 -30.001 1.00 96.50 110 GLY A N 1
ATOM 840 C CA . GLY A 1 110 ? 22.105 18.616 -29.312 1.00 96.50 110 GLY A CA 1
ATOM 841 C C . GLY A 1 110 ? 23.222 18.426 -28.284 1.00 96.50 110 GLY A C 1
ATOM 842 O O . GLY A 1 110 ? 23.692 19.385 -27.673 1.00 96.50 110 GLY A O 1
ATOM 843 N N . CYS A 1 111 ? 23.611 17.173 -28.046 1.00 98.00 111 CYS A N 1
ATOM 844 C CA . CYS A 1 111 ? 24.673 16.838 -27.099 1.00 98.00 111 CYS A CA 1
ATOM 845 C C . CYS A 1 111 ? 26.055 17.072 -27.719 1.00 98.00 111 CYS A C 1
ATOM 847 O O . CYS A 1 111 ? 26.484 16.316 -28.589 1.00 98.00 111 CYS A O 1
ATOM 849 N N . THR A 1 112 ? 26.766 18.075 -27.218 1.00 98.06 112 THR A N 1
ATOM 850 C CA . THR A 1 112 ? 28.116 18.448 -27.649 1.00 98.06 112 THR A CA 1
ATOM 851 C C . THR A 1 112 ? 29.123 18.034 -26.586 1.00 98.06 112 THR A C 1
ATOM 853 O O . THR A 1 112 ? 28.864 18.190 -25.393 1.00 98.06 112 THR A O 1
ATOM 856 N N . TYR A 1 113 ? 30.270 17.496 -27.005 1.00 97.56 113 TYR A N 1
ATOM 857 C CA . TYR A 1 113 ? 31.339 17.107 -26.085 1.00 97.56 113 TYR A CA 1
ATOM 858 C C . TYR A 1 113 ? 31.809 18.319 -25.266 1.00 97.56 113 TYR A C 1
ATOM 860 O O . TYR A 1 113 ? 32.205 19.339 -25.827 1.00 97.56 113 TYR A O 1
ATOM 868 N N . ASP A 1 114 ? 31.738 18.204 -23.943 1.00 97.56 114 ASP A N 1
ATOM 869 C CA . ASP A 1 114 ? 32.202 19.194 -22.975 1.00 97.56 114 ASP A CA 1
ATOM 870 C C . ASP A 1 114 ? 32.732 18.439 -21.745 1.00 97.56 114 ASP A C 1
ATOM 872 O O . ASP A 1 114 ? 31.944 18.025 -20.887 1.00 97.56 114 ASP A O 1
ATOM 876 N N . PRO A 1 115 ? 34.056 18.244 -21.628 1.00 96.31 115 PRO A N 1
ATOM 877 C CA . PRO A 1 115 ? 34.638 17.473 -20.534 1.00 96.31 115 PRO A CA 1
ATOM 878 C C . PRO A 1 115 ? 34.449 18.137 -19.161 1.00 96.31 115 PRO A C 1
ATOM 880 O O . PRO A 1 115 ? 34.624 17.468 -18.146 1.00 96.31 115 PRO A O 1
ATOM 883 N N . SER A 1 116 ? 34.076 19.424 -19.104 1.00 97.31 116 SER A N 1
ATOM 884 C CA . SER A 1 116 ? 33.731 20.099 -17.845 1.00 97.31 116 SER A CA 1
ATOM 885 C C . SER A 1 116 ? 32.320 19.754 -17.355 1.00 97.31 116 SER A C 1
ATOM 887 O O . SER A 1 116 ? 32.011 19.921 -16.176 1.00 97.31 116 SER A O 1
ATOM 889 N N . CYS A 1 117 ? 31.469 19.222 -18.237 1.00 96.56 117 CYS A N 1
ATOM 890 C CA . CYS A 1 117 ? 30.097 18.844 -17.935 1.00 96.56 117 CYS A CA 1
ATOM 891 C C . CYS A 1 117 ? 30.034 17.440 -17.309 1.00 96.56 117 CYS A C 1
ATOM 893 O O . CYS A 1 117 ? 29.732 16.430 -17.955 1.00 96.56 117 CYS A O 1
ATOM 895 N N . VAL A 1 118 ? 30.347 17.392 -16.013 1.00 94.88 118 VAL A N 1
ATOM 896 C CA . VAL A 1 118 ? 30.365 16.172 -15.187 1.00 94.88 118 VAL A CA 1
ATOM 897 C C . VAL A 1 118 ? 29.141 16.036 -14.281 1.00 94.88 118 VAL A C 1
ATOM 899 O O . VAL A 1 118 ? 29.104 15.142 -13.436 1.00 94.88 118 VAL A O 1
ATOM 902 N N . ASP A 1 119 ? 28.134 16.898 -14.455 1.00 92.62 119 ASP A N 1
ATOM 903 C CA . ASP A 1 119 ? 26.908 16.844 -13.662 1.00 92.62 119 ASP A CA 1
ATOM 904 C C . ASP A 1 119 ? 26.292 15.430 -13.718 1.00 92.62 119 ASP A C 1
ATOM 906 O O . ASP A 1 119 ? 26.272 14.790 -14.776 1.00 92.62 119 ASP A O 1
ATOM 910 N N . PRO A 1 120 ? 25.765 14.888 -12.611 1.00 90.25 120 PRO A N 1
ATOM 911 C CA . PRO A 1 120 ? 25.009 13.645 -12.670 1.00 90.25 120 PRO A CA 1
ATOM 912 C C . PRO A 1 120 ? 23.711 13.877 -13.450 1.00 90.25 120 PRO A C 1
ATOM 914 O O . PRO A 1 120 ? 23.084 14.930 -13.327 1.00 90.25 120 PRO A O 1
ATOM 917 N N . CYS A 1 121 ? 23.274 12.903 -14.250 1.00 86.94 121 CYS A N 1
ATOM 918 C CA . CYS A 1 121 ? 21.971 13.007 -14.896 1.00 86.94 121 CYS A CA 1
ATOM 919 C C . CYS A 1 121 ? 20.875 12.949 -13.815 1.00 86.94 121 CYS A C 1
ATOM 921 O O . CYS A 1 121 ? 20.798 11.950 -13.096 1.00 86.94 121 CYS A O 1
ATOM 923 N N . PRO A 1 122 ? 19.982 13.946 -13.681 1.00 81.06 122 PRO A N 1
ATOM 924 C CA . PRO A 1 122 ? 19.020 13.940 -12.577 1.00 81.06 122 PRO A CA 1
ATOM 925 C C . PRO A 1 122 ? 17.965 12.822 -12.695 1.00 81.06 122 PRO A C 1
ATOM 927 O O . PRO A 1 122 ? 17.371 12.430 -11.690 1.00 81.06 122 PRO A O 1
ATOM 930 N N . LEU A 1 123 ? 17.781 12.252 -13.896 1.00 73.81 123 LEU A N 1
ATOM 931 C CA . LEU A 1 123 ? 16.974 11.037 -14.104 1.00 73.81 123 LEU A CA 1
ATOM 932 C C . LEU A 1 123 ? 17.637 9.795 -13.496 1.00 73.81 123 LEU A C 1
ATOM 934 O O . LEU A 1 123 ? 16.949 8.878 -13.060 1.00 73.81 123 LEU A O 1
ATOM 938 N N . GLU A 1 124 ? 18.970 9.755 -13.444 1.00 57.16 124 GLU A N 1
ATOM 939 C CA . GLU A 1 124 ? 19.710 8.654 -12.821 1.00 57.16 124 GLU A CA 1
ATOM 940 C C . GLU A 1 124 ? 19.699 8.774 -11.297 1.00 57.16 124 GLU A C 1
ATOM 942 O O . GLU A 1 124 ? 19.641 7.758 -10.612 1.00 57.16 124 GLU A O 1
ATOM 947 N N . VAL A 1 125 ? 19.675 9.988 -10.740 1.00 50.94 125 VAL A N 1
ATOM 948 C CA . VAL A 1 125 ? 19.601 10.177 -9.279 1.00 50.94 125 VAL A CA 1
ATOM 949 C C . VAL A 1 125 ? 18.252 9.701 -8.723 1.00 50.94 125 VAL A C 1
ATOM 951 O O . VAL A 1 125 ? 18.203 9.149 -7.627 1.00 50.94 125 VAL A O 1
ATOM 954 N N . THR A 1 126 ? 17.172 9.807 -9.504 1.00 46.38 126 THR A N 1
ATOM 955 C CA . THR A 1 126 ? 15.838 9.323 -9.107 1.00 46.38 126 THR A CA 1
ATOM 956 C C . THR A 1 126 ? 15.614 7.822 -9.325 1.00 46.38 126 THR A C 1
ATOM 958 O O . THR A 1 126 ? 14.682 7.273 -8.741 1.00 46.38 126 THR A O 1
ATOM 961 N N . ILE A 1 127 ? 16.454 7.135 -10.113 1.00 45.66 127 ILE A N 1
ATOM 962 C CA . ILE A 1 127 ? 16.273 5.702 -10.425 1.00 45.66 127 ILE A CA 1
ATOM 963 C C . ILE A 1 127 ? 17.396 4.821 -9.851 1.00 45.66 127 ILE A C 1
ATOM 965 O O . ILE A 1 127 ? 17.123 3.690 -9.454 1.00 45.66 127 ILE A O 1
ATOM 969 N N . ASN A 1 128 ? 18.632 5.320 -9.747 1.00 36.22 128 ASN A N 1
ATOM 970 C CA . ASN A 1 128 ? 19.807 4.468 -9.532 1.00 36.22 128 ASN A CA 1
ATOM 971 C C . ASN A 1 128 ? 20.582 4.686 -8.228 1.00 36.22 128 ASN A C 1
ATOM 973 O O . ASN A 1 128 ? 21.453 3.869 -7.959 1.00 36.22 128 ASN A O 1
ATOM 977 N N . ASN A 1 129 ? 20.293 5.691 -7.392 1.00 37.28 129 ASN A N 1
ATOM 978 C CA . ASN A 1 129 ? 20.993 5.822 -6.096 1.00 37.28 129 ASN A CA 1
ATOM 979 C C . ASN A 1 129 ? 20.138 6.261 -4.903 1.00 37.28 129 ASN A C 1
ATOM 981 O O . ASN A 1 129 ? 20.608 6.222 -3.768 1.00 37.28 129 ASN A O 1
ATOM 985 N N . GLU A 1 130 ? 18.862 6.569 -5.108 1.00 45.25 130 GLU A N 1
ATOM 986 C CA . GLU A 1 130 ? 17.891 6.512 -4.025 1.00 45.25 130 GLU A CA 1
ATOM 987 C C . GLU A 1 130 ? 17.126 5.207 -4.177 1.00 45.25 130 GLU A C 1
ATOM 989 O O . GLU A 1 130 ? 16.329 5.058 -5.100 1.00 45.25 130 GLU A O 1
ATOM 994 N N . ALA A 1 131 ? 17.406 4.233 -3.304 1.00 54.53 131 ALA A N 1
ATOM 995 C CA . ALA A 1 131 ? 16.625 3.005 -3.189 1.00 54.53 131 ALA A CA 1
ATOM 996 C C . ALA A 1 131 ? 15.142 3.332 -3.409 1.00 54.53 131 ALA A C 1
ATOM 998 O O . ALA A 1 131 ? 14.628 4.157 -2.654 1.00 54.53 131 ALA A O 1
ATOM 999 N N . CYS A 1 132 ? 14.514 2.759 -4.452 1.00 62.44 132 CYS A N 1
ATOM 1000 C CA . CYS A 1 132 ? 13.188 3.147 -4.950 1.00 62.44 132 CYS A CA 1
ATOM 1001 C C . CYS A 1 132 ? 12.307 3.706 -3.826 1.00 62.44 132 CYS A C 1
ATOM 1003 O O . CYS A 1 132 ? 11.842 2.944 -2.969 1.00 62.44 132 CYS A O 1
ATOM 1005 N N . SER A 1 133 ? 12.130 5.029 -3.778 1.00 72.94 133 SER A N 1
ATOM 1006 C CA . SER A 1 133 ? 11.305 5.625 -2.733 1.00 72.94 133 SER A CA 1
ATOM 1007 C C . SER A 1 133 ? 9.841 5.338 -3.056 1.00 72.94 133 SER A C 1
ATOM 1009 O O . SER A 1 133 ? 9.416 5.374 -4.212 1.00 72.94 133 SER A O 1
ATOM 1011 N N . ALA A 1 134 ? 9.074 4.931 -2.048 1.00 85.19 134 ALA A N 1
ATOM 1012 C CA . ALA A 1 134 ? 7.685 4.557 -2.264 1.00 85.19 134 ALA A CA 1
ATOM 1013 C C . ALA A 1 134 ? 6.882 5.798 -2.684 1.00 85.19 134 ALA A C 1
ATOM 1015 O O . ALA A 1 134 ? 6.894 6.783 -1.954 1.00 85.19 134 ALA A O 1
ATOM 1016 N N . LEU A 1 135 ? 6.178 5.733 -3.823 1.00 86.69 135 LEU A N 1
ATOM 1017 C CA . LEU A 1 135 ? 5.247 6.782 -4.272 1.00 86.69 135 LEU A CA 1
ATOM 1018 C C . LEU A 1 135 ? 4.126 7.015 -3.247 1.00 86.69 135 LEU A C 1
ATOM 1020 O O . LEU A 1 135 ? 3.695 8.141 -3.051 1.00 86.69 135 LEU A O 1
ATOM 1024 N N . VAL A 1 136 ? 3.680 5.935 -2.603 1.00 91.50 136 VAL A N 1
ATOM 1025 C CA . VAL A 1 136 ? 2.745 5.927 -1.476 1.00 91.50 136 VAL A CA 1
ATOM 1026 C C . VAL A 1 136 ? 3.275 4.955 -0.434 1.00 91.50 136 VAL A C 1
ATOM 1028 O O . VAL A 1 136 ? 3.631 3.818 -0.758 1.00 91.50 136 VAL A O 1
ATOM 1031 N N . ARG A 1 137 ? 3.297 5.376 0.829 1.00 94.44 137 ARG A N 1
ATOM 1032 C CA . ARG A 1 137 ? 3.647 4.563 1.990 1.00 94.44 137 ARG A CA 1
ATOM 1033 C C . ARG A 1 137 ? 2.607 4.757 3.088 1.00 94.44 137 ARG A C 1
ATOM 1035 O O . ARG A 1 137 ? 2.664 5.720 3.845 1.00 94.44 137 ARG A O 1
ATOM 1042 N N . LEU A 1 138 ? 1.723 3.773 3.226 1.00 94.88 138 LEU A N 1
ATOM 1043 C CA . LEU A 1 138 ? 0.706 3.723 4.277 1.00 94.88 138 LEU A CA 1
ATOM 1044 C C . LEU A 1 138 ? 1.154 2.763 5.388 1.00 94.88 138 LEU A C 1
ATOM 1046 O O . LEU A 1 138 ? 1.010 1.549 5.234 1.00 94.88 138 LEU A O 1
ATOM 1050 N N . PRO A 1 139 ? 1.735 3.265 6.493 1.00 92.81 139 PRO A N 1
ATOM 1051 C CA . PRO A 1 139 ? 2.148 2.421 7.606 1.00 92.81 139 PRO A CA 1
ATOM 1052 C C . PRO A 1 139 ? 0.967 2.038 8.504 1.00 92.81 139 PRO A C 1
ATOM 1054 O O . PRO A 1 139 ? 1.108 1.118 9.295 1.00 92.81 139 PRO A O 1
ATOM 1057 N N . PHE A 1 140 ? -0.175 2.730 8.392 1.00 93.44 140 PHE A N 1
ATOM 1058 C CA . PHE A 1 140 ? -1.359 2.563 9.245 1.00 93.44 140 PHE A CA 1
ATOM 1059 C C . PHE A 1 140 ? -1.100 2.814 10.742 1.00 93.44 140 PHE A C 1
ATOM 1061 O O . PHE A 1 140 ? -1.842 2.317 11.590 1.00 93.44 140 PHE A O 1
ATOM 1068 N N . THR A 1 141 ? -0.068 3.600 11.074 1.00 88.19 141 THR A N 1
ATOM 1069 C CA . THR A 1 141 ? 0.316 3.996 12.440 1.00 88.19 141 THR A CA 1
ATOM 1070 C C . THR A 1 141 ? -0.640 5.048 12.997 1.00 88.19 141 THR A C 1
ATOM 1072 O O . THR A 1 141 ? -0.312 6.229 13.072 1.00 88.19 141 THR A O 1
ATOM 1075 N N . GLY A 1 142 ? -1.865 4.643 13.330 1.00 85.44 142 GLY A N 1
ATOM 1076 C CA . GLY A 1 142 ? -2.879 5.529 13.913 1.00 85.44 142 GLY A CA 1
ATOM 1077 C C . GLY A 1 142 ? -3.547 6.512 12.939 1.00 85.44 142 GLY A C 1
ATOM 1078 O O . GLY A 1 142 ? -4.561 7.100 13.305 1.00 85.44 142 GLY A O 1
ATOM 1079 N N . SER A 1 143 ? -3.065 6.636 11.697 1.00 91.81 143 SER A N 1
ATOM 1080 C CA . SER A 1 143 ? -3.705 7.407 10.622 1.00 91.81 143 SER A CA 1
ATOM 1081 C C . SER A 1 143 ? -3.635 6.682 9.266 1.00 91.81 143 SER A C 1
ATOM 1083 O O . SER A 1 143 ? -2.940 5.674 9.106 1.00 91.81 143 SER A O 1
ATOM 1085 N N . PHE A 1 144 ? -4.385 7.190 8.282 1.00 92.62 144 PHE A N 1
ATOM 1086 C CA . PHE A 1 144 ? -4.267 6.807 6.868 1.00 92.62 144 PHE A CA 1
ATOM 1087 C C . PHE A 1 144 ? -3.331 7.748 6.099 1.00 92.62 144 PHE A C 1
ATOM 1089 O O . PHE A 1 144 ? -3.415 7.809 4.879 1.00 92.62 144 PHE A O 1
ATOM 1096 N N . GLU A 1 145 ? -2.481 8.514 6.783 1.00 93.50 145 GLU A N 1
ATOM 1097 C CA . GLU A 1 145 ? -1.600 9.473 6.119 1.00 93.50 145 GLU A CA 1
ATOM 1098 C C . GLU A 1 145 ? -0.513 8.758 5.317 1.00 93.50 145 GLU A C 1
ATOM 1100 O O . GLU A 1 145 ? 0.072 7.755 5.745 1.00 93.50 145 GLU A O 1
ATOM 1105 N N . ASP A 1 146 ? -0.241 9.296 4.133 1.00 94.12 146 ASP A N 1
ATOM 1106 C CA . ASP A 1 146 ? 0.889 8.875 3.329 1.00 94.12 146 ASP A CA 1
ATOM 1107 C C . ASP A 1 146 ? 2.196 9.406 3.932 1.00 94.12 146 ASP A C 1
ATOM 1109 O O . ASP A 1 146 ? 2.433 10.608 3.997 1.00 94.12 146 ASP A O 1
ATOM 1113 N N . THR A 1 147 ? 3.060 8.484 4.353 1.00 93.19 147 THR A N 1
ATOM 1114 C CA . THR A 1 147 ? 4.404 8.765 4.891 1.00 93.19 147 THR A CA 1
ATOM 1115 C C . THR A 1 147 ? 5.502 8.646 3.832 1.00 93.19 147 THR A C 1
ATOM 1117 O O . THR A 1 147 ? 6.681 8.470 4.153 1.00 93.19 147 THR A O 1
ATOM 1120 N N . SER A 1 148 ? 5.125 8.661 2.552 1.00 90.94 148 SER A N 1
ATOM 1121 C CA . SER A 1 148 ? 6.068 8.796 1.448 1.00 90.94 148 SER A CA 1
ATOM 1122 C C . SER A 1 148 ? 6.791 10.147 1.505 1.00 90.94 148 SER A C 1
ATOM 1124 O O . SER A 1 148 ? 6.455 11.038 2.284 1.00 90.94 148 SER A O 1
ATOM 1126 N N . ARG A 1 149 ? 7.797 10.327 0.642 1.00 85.38 149 ARG A N 1
ATOM 1127 C CA . ARG A 1 149 ? 8.459 11.633 0.490 1.00 85.38 149 ARG A CA 1
ATOM 1128 C C . ARG A 1 149 ? 7.521 12.722 -0.047 1.00 85.38 149 ARG A C 1
ATOM 1130 O O . ARG A 1 149 ? 7.820 13.896 0.132 1.00 85.38 149 ARG A O 1
ATOM 1137 N N . HIS A 1 150 ? 6.418 12.335 -0.689 1.00 81.50 150 HIS A N 1
ATOM 1138 C CA . HIS A 1 150 ? 5.441 13.240 -1.289 1.00 81.50 150 HIS A CA 1
ATOM 1139 C C . HIS A 1 150 ? 4.038 12.845 -0.806 1.00 81.50 150 HIS A C 1
ATOM 1141 O O . HIS A 1 150 ? 3.312 12.181 -1.551 1.00 81.50 150 HIS A O 1
ATOM 1147 N N . PRO A 1 151 ? 3.670 13.209 0.442 1.00 86.12 151 PRO A N 1
ATOM 1148 C CA . PRO A 1 151 ? 2.380 12.858 1.018 1.00 86.12 151 PRO A CA 1
ATOM 1149 C C . PRO A 1 151 ? 1.241 13.268 0.091 1.00 86.12 151 PRO A C 1
ATOM 1151 O O . PRO A 1 151 ? 1.193 14.403 -0.382 1.00 86.12 151 PRO A O 1
ATOM 1154 N N . GLN A 1 152 ? 0.322 12.346 -0.169 1.00 88.75 152 GLN A N 1
ATOM 1155 C CA . GLN A 1 152 ? -0.824 12.583 -1.040 1.00 88.75 152 GLN A CA 1
ATOM 1156 C C . GLN A 1 152 ? -2.142 12.245 -0.335 1.00 88.75 152 GLN A C 1
ATOM 1158 O O . GLN A 1 152 ? -2.147 11.444 0.603 1.00 88.75 152 GLN A O 1
ATOM 1163 N N . PRO A 1 153 ? -3.271 12.843 -0.759 1.00 87.12 153 PRO A N 1
ATOM 1164 C CA . PRO A 1 153 ? -4.566 12.594 -0.140 1.00 87.12 153 PRO A CA 1
ATOM 1165 C C . PRO A 1 153 ? -4.989 11.129 -0.283 1.00 87.12 153 PRO A C 1
ATOM 1167 O O . PRO A 1 153 ? -4.893 10.534 -1.357 1.00 87.12 153 PRO A O 1
ATOM 1170 N N . ILE A 1 154 ? -5.516 10.569 0.807 1.00 92.81 154 ILE A N 1
ATOM 1171 C CA . ILE A 1 154 ? -5.970 9.179 0.902 1.00 92.81 154 ILE A CA 1
ATOM 1172 C C . ILE A 1 154 ? -7.459 9.167 1.233 1.00 92.81 154 ILE A C 1
ATOM 1174 O O . ILE A 1 154 ? -7.900 9.816 2.180 1.00 92.81 154 ILE A O 1
ATOM 1178 N N . GLN A 1 155 ? -8.245 8.413 0.466 1.00 91.25 155 GLN A N 1
ATOM 1179 C CA . GLN A 1 155 ? -9.668 8.219 0.739 1.00 91.25 155 GLN A CA 1
ATOM 1180 C C . GLN A 1 155 ? -9.891 6.810 1.282 1.00 91.25 155 GLN A C 1
ATOM 1182 O O . GLN A 1 155 ? -9.807 5.841 0.534 1.00 91.25 155 GLN A O 1
ATOM 1187 N N . ALA A 1 156 ? -10.190 6.685 2.573 1.00 91.31 156 ALA A N 1
ATOM 1188 C CA . ALA A 1 156 ? -10.519 5.408 3.202 1.00 91.31 156 ALA A CA 1
ATOM 1189 C C . ALA A 1 156 ? -12.023 5.332 3.506 1.00 91.31 156 ALA A C 1
ATOM 1191 O O . ALA A 1 156 ? -12.579 6.225 4.144 1.00 91.31 156 ALA A O 1
ATOM 1192 N N . ARG A 1 157 ? -12.690 4.257 3.074 1.00 91.06 157 ARG A N 1
ATOM 1193 C CA . ARG A 1 157 ? -14.112 4.004 3.354 1.00 91.06 157 ARG A CA 1
ATOM 1194 C C . ARG A 1 157 ? -14.293 2.567 3.811 1.00 91.06 157 ARG A C 1
ATOM 1196 O O . ARG A 1 157 ? -13.823 1.671 3.132 1.00 91.06 157 ARG A O 1
ATOM 1203 N N . GLY A 1 158 ? -14.971 2.341 4.938 1.00 86.88 158 GLY A N 1
ATOM 1204 C CA . GLY A 1 158 ? -15.173 0.986 5.480 1.00 86.88 158 GLY A CA 1
ATOM 1205 C C . GLY A 1 158 ? -13.878 0.302 5.945 1.00 86.88 158 GLY A C 1
ATOM 1206 O O . GLY A 1 158 ? -13.803 -0.922 5.984 1.00 86.88 158 GLY A O 1
ATOM 1207 N N . VAL A 1 159 ? -12.841 1.085 6.262 1.00 91.88 159 VAL A N 1
ATOM 1208 C CA . VAL A 1 159 ? -11.538 0.590 6.721 1.00 91.88 159 VAL A CA 1
ATOM 1209 C C . VAL A 1 159 ? -11.288 1.099 8.133 1.00 91.88 159 VAL A C 1
ATOM 1211 O O . VAL A 1 159 ? -11.456 2.288 8.402 1.00 91.88 159 VAL A O 1
ATOM 1214 N N . VAL A 1 160 ? -10.882 0.208 9.034 1.00 89.81 160 VAL A N 1
ATOM 1215 C CA . VAL A 1 160 ? -10.612 0.536 10.442 1.00 89.81 160 VAL A CA 1
ATOM 1216 C C . VAL A 1 160 ? -9.124 0.380 10.723 1.00 89.81 160 VAL A C 1
ATOM 1218 O O . VAL A 1 160 ? -8.523 -0.623 10.343 1.00 89.81 160 VAL A O 1
ATOM 1221 N N . LEU A 1 161 ? -8.518 1.356 11.397 1.00 89.00 161 LEU A N 1
ATOM 1222 C CA . LEU A 1 161 ? -7.127 1.263 11.835 1.00 89.00 161 LEU A CA 1
ATOM 1223 C C . LEU A 1 161 ? -7.025 0.418 13.108 1.00 89.00 161 LEU A C 1
ATOM 1225 O O . LEU A 1 161 ? -7.749 0.625 14.082 1.00 89.00 161 LEU A O 1
ATOM 1229 N N . SER A 1 162 ? -6.106 -0.538 13.096 1.00 82.69 162 SER A N 1
ATOM 1230 C CA . SER A 1 162 ? -5.695 -1.296 14.271 1.00 82.69 162 SER A CA 1
ATOM 1231 C C . SER A 1 162 ? -4.630 -0.530 15.058 1.00 82.69 162 SER A C 1
ATOM 1233 O O . SER A 1 162 ? -3.886 0.274 14.499 1.00 82.69 162 SER A O 1
ATOM 1235 N N . ARG A 1 163 ? -4.481 -0.842 16.351 1.00 75.38 163 ARG A N 1
ATOM 1236 C CA . ARG A 1 163 ? -3.389 -0.319 17.197 1.00 75.38 163 ARG A CA 1
ATOM 1237 C C . ARG A 1 163 ? -2.002 -0.863 16.810 1.00 75.38 163 ARG A C 1
ATOM 1239 O O . ARG A 1 163 ? -0.998 -0.343 17.283 1.00 75.38 163 ARG A O 1
ATOM 1246 N N . SER A 1 164 ? -1.946 -1.872 15.941 1.00 75.94 164 SER A N 1
ATOM 1247 C CA . SER A 1 164 ? -0.730 -2.598 15.538 1.00 75.94 164 SER A CA 1
ATOM 1248 C C . SER A 1 164 ? -0.099 -2.086 14.244 1.00 75.94 164 SER A C 1
ATOM 1250 O O . SER A 1 164 ? 0.701 -2.804 13.639 1.00 75.94 164 SER A O 1
ATOM 1252 N N . ASP A 1 165 ? -0.425 -0.871 13.812 1.00 87.94 165 ASP A N 1
ATOM 1253 C CA . ASP A 1 165 ? -0.009 -0.312 12.522 1.00 87.94 165 ASP A CA 1
ATOM 1254 C C . ASP A 1 165 ? -0.522 -1.167 11.345 1.00 87.94 165 ASP A C 1
ATOM 1256 O O . ASP A 1 165 ? 0.228 -1.638 10.489 1.00 87.94 165 ASP A O 1
ATOM 1260 N N . SER A 1 166 ? -1.826 -1.464 11.351 1.00 89.50 166 SER A N 1
ATOM 1261 C CA . SER A 1 166 ? -2.487 -2.217 10.277 1.00 89.50 166 SER A CA 1
ATOM 1262 C C . SER A 1 166 ? -3.892 -1.693 9.997 1.00 89.50 166 SER A C 1
ATOM 1264 O O . SER A 1 166 ? -4.552 -1.154 10.880 1.00 89.50 166 SER A O 1
ATOM 1266 N N . ALA A 1 167 ? -4.356 -1.862 8.762 1.00 92.19 167 ALA A N 1
ATOM 1267 C CA . ALA A 1 167 ? -5.716 -1.538 8.352 1.00 92.19 167 ALA A CA 1
ATOM 1268 C C . ALA A 1 167 ? -6.556 -2.817 8.226 1.00 92.19 167 ALA A C 1
ATOM 1270 O O . ALA A 1 167 ? -6.132 -3.794 7.605 1.00 92.19 167 ALA A O 1
ATOM 1271 N N . TYR A 1 168 ? -7.749 -2.808 8.814 1.00 90.75 168 TYR A N 1
ATOM 1272 C CA . TYR A 1 168 ? -8.728 -3.883 8.728 1.00 90.75 168 TYR A CA 1
ATOM 1273 C C . TYR A 1 168 ? -9.810 -3.537 7.707 1.00 90.75 168 TYR A C 1
ATOM 1275 O O . TYR A 1 168 ? -10.458 -2.493 7.801 1.00 90.75 168 TYR A O 1
ATOM 1283 N N . PHE A 1 169 ? -10.015 -4.455 6.766 1.00 90.62 169 PHE A N 1
ATOM 1284 C CA . PHE A 1 169 ? -11.029 -4.381 5.723 1.00 90.62 169 PHE A CA 1
ATOM 1285 C C . PHE A 1 169 ? -12.095 -5.436 6.020 1.00 90.62 169 PHE A C 1
ATOM 1287 O O . PHE A 1 169 ? -11.784 -6.621 6.139 1.00 90.62 169 PHE A O 1
ATOM 1294 N N . ASP A 1 170 ? -13.351 -5.014 6.142 1.00 80.31 170 ASP A N 1
ATOM 1295 C CA . ASP A 1 170 ? -14.474 -5.892 6.499 1.00 80.31 170 ASP A CA 1
ATOM 1296 C C . ASP A 1 170 ? -15.069 -6.677 5.313 1.00 80.31 170 ASP A C 1
ATOM 1298 O O . ASP A 1 170 ? -16.014 -7.442 5.492 1.00 80.31 170 ASP A O 1
ATOM 1302 N N . GLY A 1 171 ? -14.499 -6.503 4.116 1.00 82.94 171 GLY A N 1
ATOM 1303 C CA . GLY A 1 171 ? -14.984 -7.061 2.851 1.00 82.94 171 GLY A CA 1
ATOM 1304 C C . GLY A 1 171 ? -15.716 -6.047 1.968 1.00 82.94 171 GLY A C 1
ATOM 1305 O O . GLY A 1 171 ? -15.842 -6.277 0.770 1.00 82.94 171 GLY A O 1
ATOM 1306 N N . THR A 1 172 ? -16.140 -4.909 2.525 1.00 84.69 172 THR A N 1
ATOM 1307 C CA . THR A 1 172 ? -16.748 -3.788 1.782 1.00 84.69 172 THR A CA 1
ATOM 1308 C C . THR A 1 172 ? -15.879 -2.531 1.779 1.00 84.69 172 THR A C 1
ATOM 1310 O O . THR A 1 172 ? -16.104 -1.619 0.981 1.00 84.69 172 THR A O 1
ATOM 1313 N N . GLY A 1 173 ? -14.879 -2.483 2.662 1.00 87.75 173 GLY A N 1
ATOM 1314 C CA . GLY A 1 173 ? -13.946 -1.371 2.753 1.00 87.75 173 GLY A CA 1
ATOM 1315 C C . GLY A 1 173 ? -12.966 -1.250 1.583 1.00 87.75 173 GLY A C 1
ATOM 1316 O O . GLY A 1 173 ? -12.541 -2.249 1.005 1.00 87.75 173 GLY A O 1
ATOM 1317 N N . TYR A 1 174 ? -12.548 -0.021 1.278 1.00 91.81 174 TYR A N 1
ATOM 1318 C CA . TYR A 1 174 ? -11.495 0.286 0.309 1.00 91.81 174 TYR A CA 1
ATOM 1319 C C . TYR A 1 174 ? -10.670 1.514 0.715 1.00 91.81 174 TYR A C 1
ATOM 1321 O O . TYR A 1 174 ? -11.141 2.405 1.427 1.00 91.81 174 TYR A O 1
ATOM 1329 N N . ILE A 1 175 ? -9.432 1.561 0.218 1.00 92.12 175 ILE A N 1
ATOM 1330 C CA . ILE A 1 175 ? -8.579 2.752 0.214 1.00 92.12 175 ILE A CA 1
ATOM 1331 C C . ILE A 1 175 ? -8.371 3.158 -1.242 1.00 92.12 175 ILE A C 1
ATOM 1333 O O . ILE A 1 175 ? -7.938 2.341 -2.052 1.00 92.12 175 ILE A O 1
ATOM 1337 N N . ALA A 1 176 ? -8.673 4.409 -1.568 1.00 89.50 176 ALA A N 1
ATOM 1338 C CA . ALA A 1 176 ? -8.407 5.006 -2.865 1.00 89.50 176 ALA A CA 1
ATOM 1339 C C . ALA A 1 176 ? -7.280 6.040 -2.759 1.00 89.50 176 ALA A C 1
ATOM 1341 O O . ALA A 1 176 ? -7.155 6.754 -1.760 1.00 89.50 176 ALA A O 1
ATOM 1342 N N . LEU A 1 177 ? -6.475 6.098 -3.820 1.00 91.25 177 LEU A N 1
ATOM 1343 C CA . LEU A 1 177 ? -5.323 6.980 -3.992 1.00 91.25 177 LEU A CA 1
ATOM 1344 C C . LEU A 1 177 ? -5.613 7.908 -5.184 1.00 91.25 177 LEU A C 1
ATOM 1346 O O . LEU A 1 177 ? -5.201 7.608 -6.302 1.00 91.25 177 LEU A O 1
ATOM 1350 N N . PRO A 1 178 ? -6.389 8.994 -5.015 1.00 81.75 178 PRO A N 1
ATOM 1351 C CA . PRO A 1 178 ? -6.872 9.781 -6.150 1.00 81.75 178 PRO A CA 1
ATOM 1352 C C . PRO A 1 178 ? -5.731 10.392 -6.966 1.00 81.75 178 PRO A C 1
ATOM 1354 O O . PRO A 1 178 ? -5.814 10.448 -8.189 1.00 81.75 178 PRO A O 1
ATOM 1357 N N . SER A 1 179 ? -4.641 10.783 -6.304 1.00 80.06 179 SER A N 1
ATOM 1358 C CA . SER A 1 179 ? -3.479 11.399 -6.951 1.00 80.06 179 SER A CA 1
ATOM 1359 C C . SER A 1 179 ? -2.633 10.418 -7.769 1.00 80.06 179 SER A C 1
ATOM 1361 O O . SER A 1 179 ? -1.791 10.858 -8.549 1.00 80.06 179 SER A O 1
ATOM 1363 N N . THR A 1 180 ? -2.865 9.104 -7.649 1.00 80.19 180 THR A N 1
ATOM 1364 C CA . THR A 1 180 ? -2.252 8.103 -8.540 1.00 80.19 180 THR A CA 1
ATOM 1365 C C . THR A 1 180 ? -3.138 7.746 -9.732 1.00 80.19 180 THR A C 1
ATOM 1367 O O . THR A 1 180 ? -2.683 7.050 -10.643 1.00 80.19 180 THR A O 1
ATOM 1370 N N . ALA A 1 181 ? -4.384 8.230 -9.781 1.00 74.69 181 ALA A N 1
ATOM 1371 C CA . ALA A 1 181 ? -5.259 7.997 -10.921 1.00 74.69 181 ALA A CA 1
ATOM 1372 C C . ALA A 1 181 ? -4.672 8.650 -12.181 1.00 74.69 181 ALA A C 1
ATOM 1374 O O . ALA A 1 181 ? -4.310 9.825 -12.180 1.00 74.69 181 ALA A O 1
ATOM 1375 N N . ASN A 1 182 ? -4.595 7.885 -13.273 1.00 68.12 182 ASN A N 1
ATOM 1376 C CA . ASN A 1 182 ? -4.007 8.311 -14.551 1.00 68.12 182 ASN A CA 1
ATOM 1377 C C . ASN A 1 182 ? -2.521 8.705 -14.481 1.00 68.12 182 ASN A C 1
ATOM 1379 O O . ASN A 1 182 ? -1.988 9.262 -15.444 1.00 68.12 182 ASN A O 1
ATOM 1383 N N . LEU A 1 183 ? -1.833 8.397 -13.377 1.00 75.00 183 LEU A N 1
ATOM 1384 C CA . LEU A 1 183 ? -0.389 8.524 -13.311 1.00 75.00 183 LEU A CA 1
ATOM 1385 C C . LEU A 1 183 ? 0.211 7.430 -14.197 1.00 75.00 183 LEU A C 1
ATOM 1387 O O . LEU A 1 183 ? 0.014 6.239 -13.952 1.00 75.00 183 LEU A O 1
ATOM 1391 N N . GLN A 1 184 ? 0.945 7.811 -15.237 1.00 66.06 184 GLN A N 1
ATOM 1392 C CA . GLN A 1 184 ? 1.732 6.837 -15.984 1.00 66.06 184 GLN A CA 1
ATOM 1393 C C . GLN A 1 184 ? 2.947 6.468 -15.131 1.00 66.06 184 GLN A C 1
ATOM 1395 O O . GLN A 1 184 ? 3.994 7.119 -15.133 1.00 66.06 184 GLN A O 1
ATOM 1400 N N . LEU A 1 185 ? 2.758 5.400 -14.369 1.00 69.38 185 LEU A N 1
ATOM 1401 C CA . LEU A 1 185 ? 3.826 4.642 -13.750 1.00 69.38 185 LEU A CA 1
ATOM 1402 C C . LEU A 1 185 ? 4.730 4.116 -14.881 1.00 69.38 185 LEU A C 1
ATOM 1404 O O . LEU A 1 185 ? 4.240 3.849 -15.979 1.00 69.38 185 LEU A O 1
ATOM 1408 N N . GLY A 1 186 ? 6.047 4.056 -14.661 1.00 69.50 186 GLY A N 1
ATOM 1409 C CA . GLY A 1 186 ? 7.019 3.643 -15.683 1.00 69.50 186 GLY A CA 1
ATOM 1410 C C . GLY A 1 186 ? 6.773 2.230 -16.240 1.00 69.50 186 GLY A C 1
ATOM 1411 O O . GLY A 1 186 ? 5.722 1.629 -16.054 1.00 69.50 186 GLY A O 1
ATOM 1412 N N . GLN A 1 187 ? 7.763 1.636 -16.914 1.00 66.31 187 GLN A N 1
ATOM 1413 C CA . GLN A 1 187 ? 7.605 0.266 -17.444 1.00 66.31 187 GLN A CA 1
ATOM 1414 C C . GLN A 1 187 ? 7.304 -0.779 -16.355 1.00 66.31 187 GLN A C 1
ATOM 1416 O O . GLN A 1 187 ? 6.727 -1.826 -16.643 1.00 66.31 187 GLN A O 1
ATOM 1421 N N . THR A 1 188 ? 7.669 -0.461 -15.114 1.00 54.78 188 THR A N 1
ATOM 1422 C CA . THR A 1 188 ? 7.534 -1.326 -13.953 1.00 54.78 188 THR A CA 1
ATOM 1423 C C . THR A 1 188 ? 7.071 -0.486 -12.773 1.00 54.78 188 THR A C 1
ATOM 1425 O O . THR A 1 188 ? 7.682 0.536 -12.460 1.00 54.78 188 THR A O 1
ATOM 1428 N N . PHE A 1 189 ? 6.035 -0.934 -12.070 1.00 73.81 189 PHE A N 1
ATOM 1429 C CA . PHE A 1 189 ? 5.736 -0.445 -10.729 1.00 73.81 189 PHE A CA 1
ATOM 1430 C C . PHE A 1 189 ? 5.585 -1.611 -9.767 1.00 73.81 189 PHE A C 1
ATOM 1432 O O . PHE A 1 189 ? 5.223 -2.724 -10.157 1.00 73.81 189 PHE A O 1
ATOM 1439 N N . VAL A 1 190 ? 5.928 -1.355 -8.508 1.00 75.12 190 VAL A N 1
ATOM 1440 C CA . VAL A 1 190 ? 6.002 -2.383 -7.477 1.00 75.12 190 VAL A CA 1
ATOM 1441 C C . VAL A 1 190 ? 5.065 -2.010 -6.348 1.00 75.12 190 VAL A C 1
ATOM 1443 O O . VAL A 1 190 ? 5.251 -0.984 -5.695 1.00 75.12 190 VAL A O 1
ATOM 1446 N N . ILE A 1 191 ? 4.096 -2.880 -6.079 1.00 83.62 191 ILE A N 1
ATOM 1447 C CA . ILE A 1 191 ? 3.309 -2.812 -4.850 1.00 83.62 191 ILE A CA 1
ATOM 1448 C C . ILE A 1 191 ? 3.931 -3.783 -3.847 1.00 83.62 191 ILE A C 1
ATOM 1450 O O . ILE A 1 191 ? 4.051 -4.979 -4.116 1.00 83.62 191 ILE A O 1
ATOM 1454 N N . LYS A 1 192 ? 4.323 -3.264 -2.679 1.00 82.56 192 LYS A N 1
ATOM 1455 C CA . LYS A 1 192 ? 4.742 -4.067 -1.523 1.00 82.56 192 LYS A CA 1
ATOM 1456 C C . LYS A 1 192 ? 3.694 -3.915 -0.435 1.00 82.56 192 LYS A C 1
ATOM 1458 O O . LYS A 1 192 ? 3.510 -2.818 0.084 1.00 82.56 192 LYS A O 1
ATOM 1463 N N . LEU A 1 193 ? 3.035 -5.008 -0.075 1.00 86.56 193 LEU A N 1
ATOM 1464 C CA . LEU A 1 193 ? 2.013 -5.004 0.966 1.00 86.56 193 LEU A CA 1
ATOM 1465 C C . LEU A 1 193 ? 2.193 -6.199 1.906 1.00 86.56 193 LEU A C 1
ATOM 1467 O O . LEU A 1 193 ? 2.675 -7.259 1.511 1.00 86.56 193 LEU A O 1
ATOM 1471 N N . ARG A 1 194 ? 1.821 -6.008 3.173 1.00 82.56 194 ARG A N 1
ATOM 1472 C CA . ARG A 1 194 ? 1.626 -7.098 4.133 1.00 82.56 194 ARG A CA 1
ATOM 1473 C C . ARG A 1 194 ? 0.139 -7.205 4.381 1.00 82.56 194 ARG A C 1
ATOM 1475 O O . ARG A 1 194 ? -0.487 -6.213 4.742 1.00 82.56 194 ARG A O 1
ATOM 1482 N N . PHE A 1 195 ? -0.412 -8.390 4.189 1.00 86.00 195 PHE A N 1
ATOM 1483 C CA . PHE A 1 195 ? -1.822 -8.635 4.430 1.00 86.00 195 PHE A CA 1
ATOM 1484 C C . PHE A 1 195 ? -2.002 -9.913 5.237 1.00 86.00 195 PHE A C 1
ATOM 1486 O O . PHE A 1 195 ? -1.149 -10.798 5.227 1.00 86.00 195 PHE A O 1
ATOM 1493 N N . ARG A 1 196 ? -3.128 -9.977 5.943 1.00 80.19 196 ARG A N 1
ATOM 1494 C CA . ARG A 1 196 ? -3.615 -11.172 6.624 1.00 80.19 196 ARG A CA 1
ATOM 1495 C C . ARG A 1 196 ? -5.098 -11.283 6.324 1.00 80.19 196 ARG A C 1
ATOM 1497 O O . ARG A 1 196 ? -5.844 -10.350 6.629 1.00 80.19 196 ARG A O 1
ATOM 1504 N N . ARG A 1 197 ? -5.537 -12.390 5.733 1.00 79.50 197 ARG A N 1
ATOM 1505 C CA . ARG A 1 197 ? -6.964 -12.629 5.521 1.00 79.50 197 ARG A CA 1
ATOM 1506 C C . ARG A 1 197 ? -7.608 -13.006 6.848 1.00 79.50 197 ARG A C 1
ATOM 1508 O O . ARG A 1 197 ? -6.988 -13.608 7.727 1.00 79.50 197 ARG A O 1
ATOM 1515 N N . ARG A 1 198 ? -8.881 -12.648 7.004 1.00 60.91 198 ARG A N 1
ATOM 1516 C CA . ARG A 1 198 ? -9.726 -13.162 8.086 1.00 60.91 198 ARG A CA 1
ATOM 1517 C C . ARG A 1 198 ? -9.937 -14.648 7.805 1.00 60.91 198 ARG A C 1
ATOM 1519 O O . ARG A 1 198 ? -10.751 -14.986 6.959 1.00 60.91 198 ARG A O 1
ATOM 1526 N N . GLY A 1 199 ? -9.111 -15.505 8.388 1.00 65.69 199 GLY A N 1
ATOM 1527 C CA . GLY A 1 199 ? -8.824 -16.769 7.703 1.00 65.69 199 GLY A CA 1
ATOM 1528 C C . GLY A 1 199 ? -7.436 -17.334 7.975 1.00 65.69 199 GLY A C 1
ATOM 1529 O O . GLY A 1 199 ? -7.225 -18.536 7.913 1.00 65.69 199 GLY A O 1
ATOM 1530 N N . ASP A 1 200 ? -6.472 -16.464 8.249 1.00 61.66 200 ASP A N 1
ATOM 1531 C CA . ASP A 1 200 ? -5.088 -16.905 8.322 1.00 61.66 200 ASP A CA 1
ATOM 1532 C C . ASP A 1 200 ? -4.693 -17.040 9.795 1.00 61.66 200 ASP A C 1
ATOM 1534 O O . ASP A 1 200 ? -4.712 -16.062 10.555 1.00 61.66 200 ASP A O 1
ATOM 1538 N N . SER A 1 201 ? -4.335 -18.258 10.208 1.00 43.94 201 SER A N 1
ATOM 1539 C CA . SER A 1 201 ? -3.680 -18.501 11.494 1.00 43.94 201 SER A CA 1
ATOM 1540 C C . SER A 1 201 ? -2.425 -17.626 11.587 1.00 43.94 201 SER A C 1
ATOM 1542 O O . SER A 1 201 ? -1.631 -17.577 10.647 1.00 43.94 201 SER A O 1
ATOM 1544 N N . THR A 1 202 ? -2.234 -16.910 12.697 1.00 44.47 202 THR A N 1
ATOM 1545 C CA . THR A 1 202 ? -1.003 -16.143 12.939 1.00 44.47 202 THR A CA 1
ATOM 1546 C C . THR A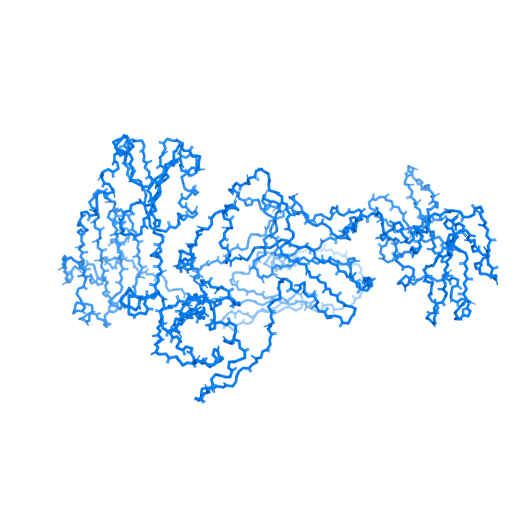 1 202 ? 0.212 -17.064 12.826 1.00 44.47 202 THR A C 1
ATOM 1548 O O . THR A 1 202 ? 0.205 -18.106 13.482 1.00 44.47 202 THR A O 1
ATOM 1551 N N . PRO A 1 203 ? 1.256 -16.707 12.057 1.00 40.69 203 PRO A N 1
ATOM 1552 C CA . PRO A 1 203 ? 2.518 -17.425 12.114 1.00 40.69 203 PRO A CA 1
ATOM 1553 C C . PRO A 1 203 ? 3.127 -17.159 13.493 1.00 40.69 203 PRO A C 1
ATOM 1555 O O . PRO A 1 203 ? 3.637 -16.068 13.754 1.00 40.69 203 PRO A O 1
ATOM 1558 N N . GLU A 1 204 ? 3.021 -18.126 14.402 1.00 40.66 204 GLU A N 1
ATOM 1559 C CA . GLU A 1 204 ? 3.944 -18.196 15.529 1.00 40.66 204 GLU A CA 1
ATOM 1560 C C . GLU A 1 204 ? 5.366 -18.320 14.970 1.00 40.66 204 GLU A C 1
ATOM 1562 O O . GLU A 1 204 ? 5.589 -18.896 13.906 1.00 40.66 204 GLU A O 1
ATOM 1567 N N . ALA A 1 205 ? 6.292 -17.661 15.659 1.00 35.94 205 ALA A N 1
ATOM 1568 C CA . ALA A 1 205 ? 7.658 -17.358 15.262 1.00 35.94 205 ALA A CA 1
ATOM 1569 C C . ALA A 1 205 ? 8.364 -18.415 14.394 1.00 35.94 205 ALA A C 1
ATOM 1571 O O . ALA A 1 205 ? 8.270 -19.616 14.635 1.00 35.94 205 ALA A O 1
ATOM 1572 N N . TRP A 1 206 ? 9.165 -17.920 13.444 1.00 28.11 206 TRP A N 1
ATOM 1573 C CA . TRP A 1 206 ? 10.224 -18.669 12.770 1.00 28.11 206 TRP A CA 1
ATOM 1574 C C . TRP A 1 206 ? 11.017 -19.500 13.787 1.00 28.11 206 TRP A C 1
ATOM 1576 O O . TRP A 1 206 ? 11.878 -18.973 14.490 1.00 28.11 206 TRP A O 1
ATOM 1586 N N . ASN A 1 207 ? 10.718 -20.794 13.855 1.00 28.98 207 ASN A N 1
ATOM 1587 C CA . ASN A 1 207 ? 11.508 -21.771 14.578 1.00 28.98 207 ASN A CA 1
ATOM 1588 C C . ASN A 1 207 ? 12.264 -22.589 13.532 1.00 28.98 207 ASN A C 1
ATOM 1590 O O . ASN A 1 207 ? 11.671 -23.188 12.636 1.00 28.98 207 ASN A O 1
ATOM 1594 N N . THR A 1 208 ? 13.587 -22.571 13.621 1.00 30.30 208 THR A N 1
ATOM 1595 C CA . THR A 1 208 ? 14.536 -23.167 12.677 1.00 30.30 208 THR A CA 1
ATOM 1596 C C . THR A 1 208 ? 14.572 -24.695 12.700 1.00 30.30 208 THR A C 1
ATOM 1598 O O . THR A 1 208 ? 15.484 -25.268 12.124 1.00 30.30 208 THR A O 1
ATOM 1601 N N . ASN A 1 209 ? 13.590 -25.385 13.284 1.00 25.38 209 ASN A N 1
ATOM 1602 C CA . ASN A 1 209 ? 13.534 -26.844 13.276 1.00 25.38 209 ASN A CA 1
ATOM 1603 C C . ASN A 1 209 ? 12.101 -27.361 13.074 1.00 25.38 209 ASN A C 1
ATOM 1605 O O . ASN A 1 209 ? 11.219 -27.195 13.914 1.00 25.38 209 ASN A O 1
ATOM 1609 N N . TRP A 1 210 ? 11.912 -27.987 11.912 1.00 34.12 210 TRP A N 1
ATOM 1610 C CA . TRP A 1 210 ? 10.874 -28.934 11.505 1.00 34.12 210 TRP A CA 1
ATOM 1611 C C . TRP A 1 210 ? 9.870 -29.367 12.594 1.00 34.12 210 TRP A C 1
ATOM 1613 O O . TRP A 1 210 ? 10.153 -30.256 13.393 1.00 34.12 210 TRP A O 1
ATOM 1623 N N . SER A 1 211 ? 8.646 -28.827 12.567 1.00 24.61 211 SER A N 1
ATOM 1624 C CA . SER A 1 211 ? 7.449 -29.507 13.096 1.00 24.61 211 SER A CA 1
ATOM 1625 C C . SER A 1 211 ? 6.161 -28.885 12.536 1.00 24.61 211 SER A C 1
ATOM 1627 O O . SER A 1 211 ? 5.973 -27.675 12.565 1.00 24.61 211 SER A O 1
ATOM 1629 N N . TRP A 1 212 ? 5.294 -29.728 11.968 1.00 26.97 212 TRP A N 1
ATOM 1630 C CA . TRP A 1 212 ? 4.015 -29.360 11.350 1.00 26.97 212 TRP A CA 1
ATOM 1631 C C . TRP A 1 212 ? 2.851 -29.650 12.310 1.00 26.97 212 TRP A C 1
ATOM 1633 O O . TRP A 1 212 ? 2.859 -30.676 12.993 1.00 26.97 212 TRP A O 1
ATOM 1643 N N . GLY A 1 213 ? 1.826 -28.793 12.309 1.00 27.59 213 GLY A N 1
ATOM 1644 C CA . GLY A 1 213 ? 0.544 -29.026 12.982 1.00 27.59 213 GLY A CA 1
ATOM 1645 C C . GLY A 1 213 ? -0.544 -28.095 12.443 1.00 27.59 213 GLY A C 1
ATOM 1646 O O . GLY A 1 213 ? -0.643 -26.952 12.871 1.00 27.59 213 GLY A O 1
ATOM 1647 N N . PHE A 1 214 ? -1.346 -28.578 11.490 1.00 29.22 214 PHE A N 1
ATOM 1648 C CA . PHE A 1 214 ? -2.410 -27.828 10.809 1.00 29.22 214 PHE A CA 1
ATOM 1649 C C . PHE A 1 214 ? -3.716 -28.638 10.909 1.00 29.22 214 PHE A C 1
ATOM 1651 O O . PHE A 1 214 ? -3.959 -29.520 10.096 1.00 29.22 214 PHE A O 1
ATOM 1658 N N . GLN A 1 215 ? -4.533 -28.403 11.945 1.00 28.75 215 GLN A N 1
ATOM 1659 C CA . GLN A 1 215 ? -5.879 -29.008 12.038 1.00 28.75 215 GLN A CA 1
ATOM 1660 C C . GLN A 1 215 ? -6.853 -28.238 12.955 1.00 28.75 215 GLN A C 1
ATOM 1662 O O . GLN A 1 215 ? -8.061 -28.331 12.776 1.00 28.75 215 GLN A O 1
ATOM 1667 N N . THR A 1 216 ? -6.377 -27.437 13.912 1.00 30.89 216 THR A N 1
ATOM 1668 C CA . THR A 1 216 ? -7.229 -26.822 14.954 1.00 30.89 216 THR A CA 1
ATOM 1669 C C . THR A 1 216 ? -7.934 -25.523 14.552 1.00 30.89 216 THR A C 1
ATOM 1671 O O . THR A 1 216 ? -8.760 -25.022 15.307 1.00 30.89 216 THR A O 1
ATOM 1674 N N . TRP A 1 217 ? -7.649 -24.957 13.377 1.00 33.06 217 TRP A N 1
ATOM 1675 C CA . TRP A 1 217 ? -8.025 -23.568 13.090 1.00 33.06 217 TRP A CA 1
ATOM 1676 C C . TRP A 1 217 ? -9.372 -23.388 12.351 1.00 33.06 217 TRP A C 1
ATOM 1678 O O . TRP A 1 217 ? -9.958 -22.313 12.418 1.00 33.06 217 TRP A O 1
ATOM 1688 N N . TYR A 1 218 ? -9.928 -24.427 11.713 1.00 30.03 218 TYR A N 1
ATOM 1689 C CA . TYR A 1 218 ? -11.104 -24.272 10.833 1.00 30.03 218 TYR A CA 1
ATOM 1690 C C . TYR A 1 218 ? -12.473 -24.652 11.432 1.00 30.03 218 TYR A C 1
ATOM 1692 O O . TYR A 1 218 ? -13.497 -24.366 10.815 1.00 30.03 218 TYR A O 1
ATOM 1700 N N . ASN A 1 219 ? -12.532 -25.234 12.635 1.00 28.19 219 ASN A N 1
ATOM 1701 C CA . ASN A 1 219 ? -13.786 -25.776 13.186 1.00 28.19 219 ASN A CA 1
ATOM 1702 C C . ASN A 1 219 ? -14.661 -24.791 13.984 1.00 28.19 219 ASN A C 1
ATOM 1704 O O . ASN A 1 219 ? -15.672 -25.217 14.537 1.00 28.19 219 ASN A O 1
ATOM 1708 N N . ASN A 1 220 ? -14.359 -23.488 14.036 1.00 30.31 220 ASN A N 1
ATOM 1709 C CA . ASN A 1 220 ? -15.236 -22.549 14.749 1.00 30.31 220 ASN A CA 1
ATOM 1710 C C . ASN A 1 220 ? -16.363 -22.006 13.857 1.00 30.31 220 ASN A C 1
ATOM 1712 O O . ASN A 1 220 ? -16.317 -20.898 13.321 1.00 30.31 220 ASN A O 1
ATOM 1716 N N . ALA A 1 221 ? -17.409 -22.825 13.744 1.00 29.03 221 ALA A N 1
ATOM 1717 C CA . ALA A 1 221 ? -18.737 -22.443 13.298 1.00 29.03 221 ALA A CA 1
ATOM 1718 C C . ALA A 1 221 ? -19.414 -21.554 14.356 1.00 29.03 221 ALA A C 1
ATOM 1720 O O . ALA A 1 221 ? -20.154 -22.019 15.214 1.00 29.03 221 ALA A O 1
ATOM 1721 N N . SER A 1 222 ? -19.167 -20.250 14.301 1.00 31.02 222 SER A N 1
ATOM 1722 C CA . SER A 1 222 ? -20.080 -19.255 14.872 1.00 31.02 222 SER A CA 1
ATOM 1723 C C . SER A 1 222 ? -19.887 -17.927 14.156 1.00 31.02 222 SER A C 1
ATOM 1725 O O . SER A 1 222 ? -18.981 -17.161 14.462 1.00 31.02 222 SER A O 1
ATOM 1727 N N . ASN A 1 223 ? -20.710 -17.690 13.131 1.00 29.58 223 ASN A N 1
ATOM 1728 C CA . ASN A 1 223 ? -21.192 -16.361 12.736 1.00 29.58 223 ASN A CA 1
ATOM 1729 C C . ASN A 1 223 ? -22.243 -16.496 11.622 1.00 29.58 223 ASN A C 1
ATOM 1731 O O . ASN A 1 223 ? -22.098 -15.965 10.524 1.00 29.58 223 ASN A O 1
ATOM 1735 N N . SER A 1 224 ? -23.326 -17.213 11.918 1.00 31.69 224 SER A N 1
ATOM 1736 C CA . SER A 1 224 ? -24.610 -16.965 11.270 1.00 31.69 224 SER A CA 1
ATOM 1737 C C . SER A 1 224 ? -25.417 -16.039 12.177 1.00 31.69 224 SER A C 1
ATOM 1739 O O . SER A 1 224 ? -25.762 -16.432 13.285 1.00 31.69 224 SER A O 1
ATOM 1741 N N . ASN A 1 225 ? -25.714 -14.840 11.674 1.00 32.44 225 ASN A N 1
ATOM 1742 C CA . ASN A 1 225 ? -26.758 -13.919 12.130 1.00 32.44 225 ASN A CA 1
ATOM 1743 C C . ASN A 1 225 ? -26.717 -13.454 13.599 1.00 32.44 225 ASN A C 1
ATOM 1745 O O . ASN A 1 225 ? -27.108 -14.176 14.505 1.00 32.44 225 ASN A O 1
ATOM 1749 N N . THR A 1 226 ? -26.417 -12.169 13.818 1.00 27.39 226 THR A N 1
ATOM 1750 C CA . THR A 1 226 ? -27.376 -11.219 14.425 1.00 27.39 226 THR A CA 1
ATOM 1751 C C . THR A 1 226 ? -26.864 -9.770 14.411 1.00 27.39 226 THR A C 1
ATOM 1753 O O . THR A 1 226 ? -25.700 -9.477 14.656 1.00 27.39 226 THR A O 1
ATOM 1756 N N . SER A 1 227 ? -27.818 -8.878 14.128 1.00 22.48 227 SER A N 1
ATOM 1757 C CA . SER A 1 227 ? -27.901 -7.439 14.421 1.00 22.48 227 SER A CA 1
ATOM 1758 C C . SER A 1 227 ? -26.839 -6.466 13.889 1.00 22.48 227 SER A C 1
ATOM 1760 O O . SER A 1 227 ? -25.758 -6.273 14.438 1.00 22.48 227 SER A O 1
ATOM 1762 N N . ARG A 1 228 ? -27.300 -5.698 12.893 1.00 30.89 228 ARG A N 1
ATOM 1763 C CA . ARG A 1 228 ? -26.949 -4.296 12.648 1.00 30.89 228 ARG A CA 1
ATOM 1764 C C . ARG A 1 228 ? -26.923 -3.488 13.955 1.00 30.89 228 ARG A C 1
ATOM 1766 O O . ARG A 1 228 ? -27.926 -3.448 14.662 1.00 30.89 228 ARG A O 1
ATOM 1773 N N . ARG A 1 229 ? -25.870 -2.692 14.152 1.00 22.02 229 ARG A N 1
ATOM 1774 C CA . ARG A 1 229 ? -26.010 -1.299 14.607 1.00 22.02 229 ARG A CA 1
ATOM 1775 C C . ARG A 1 229 ? -24.819 -0.483 14.113 1.00 22.02 229 ARG A C 1
ATOM 1777 O O . ARG A 1 229 ? -23.706 -0.601 14.610 1.00 22.02 229 ARG A O 1
ATOM 1784 N N . VAL A 1 230 ? -25.081 0.316 13.084 1.00 26.33 230 VAL A N 1
ATOM 1785 C CA . VAL A 1 230 ? -24.194 1.378 12.615 1.00 26.33 230 VAL A CA 1
ATOM 1786 C C . VAL A 1 230 ? -24.209 2.460 13.688 1.00 26.33 230 VAL A C 1
ATOM 1788 O O . VAL A 1 230 ? -25.241 3.089 13.911 1.00 26.33 230 VAL A O 1
ATOM 1791 N N . ILE A 1 231 ? -23.083 2.660 14.367 1.00 22.86 231 ILE A N 1
ATOM 1792 C CA . ILE A 1 231 ? -22.835 3.898 15.102 1.00 22.86 231 ILE A CA 1
ATOM 1793 C C . ILE A 1 231 ? -22.086 4.809 14.136 1.00 22.86 231 ILE A C 1
ATOM 1795 O O . ILE A 1 231 ? -20.920 4.584 13.822 1.00 22.86 231 ILE A O 1
ATOM 1799 N N . VAL A 1 232 ? -22.798 5.817 13.634 1.00 28.62 232 VAL A N 1
ATOM 1800 C CA . VAL A 1 232 ? -22.192 7.008 13.042 1.00 28.62 232 VAL A CA 1
ATOM 1801 C C . VAL A 1 232 ? -21.524 7.758 14.192 1.00 28.62 232 VAL A C 1
ATOM 1803 O O . VAL A 1 232 ? -22.203 8.245 15.092 1.00 28.62 232 VAL A O 1
ATOM 1806 N N . GLY A 1 233 ? -20.196 7.805 14.190 1.00 24.52 233 GLY A N 1
ATOM 1807 C CA . GLY A 1 233 ? -19.402 8.564 15.148 1.00 24.52 233 GLY A CA 1
ATOM 1808 C C . GLY A 1 233 ? -18.131 9.063 14.472 1.00 24.52 233 GLY A C 1
ATOM 1809 O O . GLY A 1 233 ? -17.357 8.267 13.949 1.00 24.52 233 GLY A O 1
ATOM 1810 N N . ASN A 1 234 ? -17.929 10.382 14.473 1.00 27.78 234 ASN A N 1
ATOM 1811 C CA . ASN A 1 234 ? -16.762 11.080 13.917 1.00 27.78 234 ASN A CA 1
ATOM 1812 C C . ASN A 1 234 ? -15.504 10.936 14.799 1.00 27.78 234 ASN A C 1
ATOM 1814 O O . ASN A 1 234 ? -14.770 11.900 15.007 1.00 27.78 234 ASN A O 1
ATOM 1818 N N . THR A 1 235 ? -15.234 9.746 15.332 1.00 27.39 235 THR A N 1
ATOM 1819 C CA . THR A 1 235 ? -14.045 9.480 16.152 1.00 27.39 235 THR A CA 1
ATOM 1820 C C . THR A 1 235 ? -13.426 8.123 15.805 1.00 27.39 235 THR A C 1
ATOM 1822 O O . THR A 1 235 ? -14.158 7.145 15.638 1.00 27.39 235 THR A O 1
ATOM 1825 N N . PRO A 1 236 ? -12.084 8.020 15.693 1.00 28.89 236 PRO A N 1
ATOM 1826 C CA . PRO A 1 236 ? -11.422 6.757 15.387 1.00 28.89 236 PRO A CA 1
ATOM 1827 C C . PRO A 1 236 ? -11.670 5.740 16.508 1.00 28.89 236 PRO A C 1
ATOM 1829 O O . PRO A 1 236 ? -11.216 5.915 17.640 1.00 28.89 236 PRO A O 1
ATOM 1832 N N . ILE A 1 237 ? -12.383 4.657 16.196 1.00 28.53 237 ILE A N 1
ATOM 1833 C CA . ILE A 1 237 ? -12.583 3.539 17.121 1.00 28.53 237 ILE A CA 1
ATOM 1834 C C . ILE A 1 237 ? -11.275 2.746 17.195 1.00 28.53 237 ILE A C 1
ATOM 1836 O O . ILE A 1 237 ? -10.863 2.100 16.235 1.00 28.53 237 ILE A O 1
ATOM 1840 N N . THR A 1 238 ? -10.617 2.788 18.351 1.00 30.70 238 THR A N 1
ATOM 1841 C CA . THR A 1 238 ? -9.360 2.081 18.621 1.00 30.70 238 THR A CA 1
ATOM 1842 C C . THR A 1 238 ? -9.638 0.662 19.129 1.00 30.70 238 THR A C 1
ATOM 1844 O O . THR A 1 238 ? -9.930 0.467 20.312 1.00 30.70 238 THR A O 1
ATOM 1847 N N . ALA A 1 239 ? -9.481 -0.352 18.275 1.00 32.16 239 ALA A N 1
ATOM 1848 C CA . ALA A 1 239 ? -9.589 -1.764 18.669 1.00 32.16 239 ALA A CA 1
ATOM 1849 C C . ALA A 1 239 ? -8.411 -2.202 19.576 1.00 32.16 239 ALA A C 1
ATOM 1851 O O . ALA A 1 239 ? -7.279 -1.803 19.311 1.00 32.16 239 ALA A O 1
ATOM 1852 N N . PRO A 1 240 ? -8.623 -2.983 20.653 1.00 27.73 240 PRO A N 1
ATOM 1853 C CA . PRO A 1 240 ? -7.544 -3.412 21.547 1.00 27.73 240 PRO A CA 1
ATOM 1854 C C . PRO A 1 240 ? -6.692 -4.548 20.951 1.00 27.73 240 PRO A C 1
ATOM 1856 O O . PRO A 1 240 ? -7.227 -5.498 20.385 1.00 27.73 240 PRO A O 1
ATOM 1859 N N . ASP A 1 241 ? -5.371 -4.461 21.144 1.00 41.03 241 ASP A N 1
ATOM 1860 C CA . ASP A 1 241 ? -4.356 -5.395 20.629 1.00 41.03 241 ASP A CA 1
ATOM 1861 C C . ASP A 1 241 ? -3.818 -6.345 21.707 1.00 41.03 241 ASP A C 1
ATOM 1863 O O . ASP A 1 241 ? -3.717 -5.964 22.877 1.00 41.03 241 ASP A O 1
ATOM 1867 N N . ASN A 1 242 ? -3.378 -7.530 21.269 1.00 32.47 242 ASN A N 1
ATOM 1868 C CA . ASN A 1 242 ? -2.468 -8.413 21.998 1.00 32.47 242 ASN A CA 1
ATOM 1869 C C . ASN A 1 242 ? -1.169 -8.588 21.170 1.00 32.47 242 ASN A C 1
ATOM 1871 O O . ASN A 1 242 ? -1.189 -9.198 20.106 1.00 32.47 242 ASN A O 1
ATOM 1875 N N . ALA A 1 243 ? -0.080 -8.023 21.712 1.00 30.03 243 ALA A N 1
ATOM 1876 C CA . ALA A 1 243 ? 1.364 -8.293 21.557 1.00 30.03 243 ALA A CA 1
ATOM 1877 C C . ALA A 1 243 ? 2.079 -8.276 20.172 1.00 30.03 243 ALA A C 1
ATOM 1879 O O . ALA A 1 243 ? 1.881 -9.130 19.313 1.00 30.03 243 ALA A O 1
ATOM 1880 N N . ARG A 1 244 ? 3.070 -7.368 20.046 1.00 32.09 244 ARG A N 1
ATOM 1881 C CA . ARG A 1 244 ? 4.194 -7.385 19.077 1.00 32.09 244 ARG A CA 1
ATOM 1882 C C . ARG A 1 244 ? 5.451 -8.018 19.707 1.00 32.09 244 ARG A C 1
ATOM 1884 O O . ARG A 1 244 ? 5.805 -7.600 20.809 1.00 32.09 244 ARG A O 1
ATOM 1891 N N . PRO A 1 245 ? 6.221 -8.875 19.007 1.00 29.23 245 PRO A N 1
ATOM 1892 C CA . PRO A 1 245 ? 7.606 -9.171 19.371 1.00 29.23 245 PRO A CA 1
ATOM 1893 C C . PRO A 1 245 ? 8.563 -8.112 18.788 1.00 29.23 245 PRO A C 1
ATOM 1895 O O . PRO A 1 245 ? 8.514 -7.797 17.597 1.00 29.23 245 PRO A O 1
ATOM 1898 N N . LYS A 1 246 ? 9.462 -7.568 19.619 1.00 28.89 246 LYS A N 1
ATOM 1899 C CA . LYS A 1 246 ? 10.601 -6.740 19.181 1.00 28.89 246 LYS A CA 1
ATOM 1900 C C . LYS A 1 246 ? 11.652 -7.636 18.511 1.00 28.89 246 LYS A C 1
ATOM 1902 O O . LYS A 1 246 ? 12.094 -8.597 19.127 1.00 28.89 246 LYS A O 1
ATOM 1907 N N . GLY A 1 247 ? 12.068 -7.295 17.286 1.00 32.66 247 GLY A N 1
ATOM 1908 C CA . GLY A 1 247 ? 13.216 -7.923 16.604 1.00 32.66 247 GLY A CA 1
ATOM 1909 C C . GLY A 1 247 ? 12.948 -8.564 15.235 1.00 32.66 247 GLY A C 1
ATOM 1910 O O . GLY A 1 247 ? 13.874 -9.105 14.641 1.00 32.66 247 GLY A O 1
ATOM 1911 N N . ALA A 1 248 ? 11.725 -8.508 14.696 1.00 28.31 248 ALA A N 1
ATOM 1912 C CA . ALA A 1 248 ? 11.418 -9.143 13.412 1.00 28.31 248 ALA A CA 1
ATOM 1913 C C . ALA A 1 248 ? 12.042 -8.395 12.216 1.00 28.31 248 ALA A C 1
ATOM 1915 O O . ALA A 1 248 ? 11.645 -7.275 11.882 1.00 28.31 248 ALA A O 1
ATOM 1916 N N . LEU A 1 249 ? 12.989 -9.048 11.538 1.00 30.70 249 LEU A N 1
ATOM 1917 C CA . LEU A 1 249 ? 13.447 -8.662 10.205 1.00 30.70 249 LEU A CA 1
ATOM 1918 C C . LEU A 1 249 ? 12.281 -8.820 9.226 1.00 30.70 249 LEU A C 1
ATOM 1920 O O . LEU A 1 249 ? 11.568 -9.821 9.237 1.00 30.70 249 LEU A O 1
ATOM 1924 N N . THR A 1 250 ? 12.046 -7.800 8.408 1.00 33.31 250 THR A N 1
ATOM 1925 C CA . THR A 1 250 ? 10.823 -7.706 7.620 1.00 33.31 250 THR A CA 1
ATOM 1926 C C . THR A 1 250 ? 11.063 -7.994 6.146 1.00 33.31 250 THR A C 1
ATOM 1928 O O . THR A 1 250 ? 11.533 -7.140 5.401 1.00 33.31 250 THR A O 1
ATOM 1931 N N . THR A 1 251 ? 10.678 -9.188 5.706 1.00 33.09 251 THR A N 1
ATOM 1932 C CA . THR A 1 251 ? 10.649 -9.572 4.290 1.00 33.09 251 THR A CA 1
ATOM 1933 C C . THR A 1 251 ? 9.259 -9.314 3.685 1.00 33.09 251 THR A C 1
ATOM 1935 O O . THR A 1 251 ? 8.243 -9.563 4.339 1.00 33.09 251 THR A O 1
ATOM 1938 N N . PRO A 1 252 ? 9.165 -8.758 2.462 1.00 34.41 252 PRO A N 1
ATOM 1939 C CA . PRO A 1 252 ? 7.891 -8.613 1.756 1.00 34.41 252 PRO A CA 1
ATOM 1940 C C . PRO A 1 252 ? 7.295 -9.997 1.448 1.00 34.41 252 PRO A C 1
ATOM 1942 O O . PRO A 1 252 ? 7.993 -10.853 0.915 1.00 34.41 252 PRO A O 1
ATOM 1945 N N . LEU A 1 253 ? 6.018 -10.204 1.796 1.00 39.97 253 LEU A N 1
ATOM 1946 C CA . LEU A 1 253 ? 5.302 -11.479 1.613 1.00 39.97 253 LEU A CA 1
ATOM 1947 C C . LEU A 1 253 ? 4.884 -11.729 0.157 1.00 39.97 253 LEU A C 1
ATOM 1949 O O . LEU A 1 253 ? 4.705 -12.874 -0.237 1.00 39.97 253 LEU A O 1
ATOM 1953 N N . GLU A 1 254 ? 4.747 -10.670 -0.642 1.00 44.38 254 GLU A N 1
ATOM 1954 C CA . GLU A 1 254 ? 4.450 -10.765 -2.068 1.00 44.38 254 GLU A CA 1
ATOM 1955 C C . GLU A 1 254 ? 4.986 -9.520 -2.789 1.00 44.38 254 GLU A C 1
ATOM 1957 O O . GLU A 1 254 ? 4.854 -8.395 -2.294 1.00 44.38 254 GLU A O 1
ATOM 1962 N N . ILE A 1 255 ? 5.622 -9.722 -3.945 1.00 44.03 255 ILE A N 1
ATOM 1963 C CA . ILE A 1 255 ? 6.017 -8.651 -4.865 1.00 44.03 255 ILE A CA 1
ATOM 1964 C C . ILE A 1 255 ? 5.143 -8.802 -6.103 1.00 44.03 255 ILE A C 1
ATOM 1966 O O . ILE A 1 255 ? 5.265 -9.780 -6.844 1.00 44.03 255 ILE A O 1
ATOM 1970 N N . ILE A 1 256 ? 4.255 -7.833 -6.303 1.00 48.38 256 ILE A N 1
ATOM 1971 C CA . ILE A 1 256 ? 3.393 -7.769 -7.478 1.00 48.38 256 ILE A CA 1
ATOM 1972 C C . ILE A 1 256 ? 3.993 -6.731 -8.418 1.00 48.38 256 ILE A C 1
ATOM 1974 O O . ILE A 1 256 ? 4.055 -5.543 -8.085 1.00 48.38 256 ILE A O 1
ATOM 1978 N N . THR A 1 257 ? 4.446 -7.191 -9.580 1.00 49.75 257 THR A N 1
ATOM 1979 C CA . THR A 1 257 ? 4.836 -6.332 -10.691 1.00 49.75 257 THR A CA 1
ATOM 1980 C C . THR A 1 257 ? 3.674 -6.273 -11.664 1.00 49.75 257 THR A C 1
ATOM 1982 O O . THR A 1 257 ? 3.120 -7.298 -12.038 1.00 49.75 257 THR A O 1
ATOM 1985 N N . ILE A 1 258 ? 3.277 -5.078 -12.072 1.00 47.41 258 ILE A N 1
ATOM 1986 C CA . ILE A 1 258 ? 2.238 -4.907 -13.086 1.00 47.41 258 ILE A CA 1
ATOM 1987 C C . ILE A 1 258 ? 2.895 -4.190 -14.262 1.00 47.41 258 ILE A C 1
ATOM 1989 O O . ILE A 1 258 ? 3.485 -3.121 -14.094 1.00 47.41 258 ILE A O 1
ATOM 1993 N N . ALA A 1 259 ? 2.862 -4.832 -15.424 1.00 47.28 259 ALA A N 1
ATOM 1994 C CA . ALA A 1 259 ? 3.399 -4.301 -16.665 1.00 47.28 259 ALA A CA 1
ATOM 1995 C C . ALA A 1 259 ? 2.432 -3.283 -17.290 1.00 47.28 259 ALA A C 1
ATOM 1997 O O . ALA A 1 259 ? 1.266 -3.167 -16.909 1.00 47.28 259 ALA A O 1
ATOM 1998 N N . ARG A 1 260 ? 2.932 -2.526 -18.270 1.00 41.66 260 ARG A N 1
ATOM 1999 C CA . ARG A 1 260 ? 2.206 -1.421 -18.918 1.00 41.66 260 ARG A CA 1
ATOM 2000 C C . ARG A 1 260 ? 0.911 -1.847 -19.623 1.00 41.66 260 ARG A C 1
ATOM 2002 O O . ARG A 1 260 ? 0.004 -1.036 -19.761 1.00 41.66 260 ARG A O 1
ATOM 2009 N N . ASP A 1 261 ? 0.829 -3.093 -20.067 1.00 53.44 261 ASP A N 1
ATOM 2010 C CA . ASP A 1 261 ? -0.350 -3.703 -20.694 1.00 53.44 261 ASP A CA 1
ATOM 2011 C C . ASP A 1 261 ? -1.393 -4.200 -19.670 1.00 53.44 261 ASP A C 1
ATOM 2013 O O . ASP A 1 261 ? -2.403 -4.787 -20.049 1.00 53.44 261 ASP A O 1
ATOM 2017 N N . GLY A 1 262 ? -1.159 -3.969 -18.373 1.00 41.88 262 GLY A N 1
ATOM 2018 C CA . GLY A 1 262 ? -2.002 -4.462 -17.286 1.00 41.88 262 GLY A CA 1
ATOM 2019 C C . GLY A 1 262 ? -1.676 -5.894 -16.860 1.00 41.88 262 GLY A C 1
ATOM 2020 O O . GLY A 1 262 ? -2.307 -6.410 -15.934 1.00 41.88 262 GLY A O 1
ATOM 2021 N N . THR A 1 263 ? -0.683 -6.539 -17.479 1.00 48.00 263 THR A N 1
ATOM 2022 C CA . THR A 1 263 ? -0.281 -7.896 -17.115 1.00 48.00 263 THR A CA 1
ATOM 2023 C C . THR A 1 263 ? 0.322 -7.909 -15.714 1.00 48.00 263 THR A C 1
ATOM 2025 O O . THR A 1 263 ? 1.293 -7.212 -15.417 1.00 48.00 263 THR A O 1
ATOM 2028 N N . VAL A 1 264 ? -0.240 -8.739 -14.837 1.00 46.28 264 VAL A N 1
ATOM 2029 C CA . VAL A 1 264 ? 0.267 -8.944 -13.478 1.00 46.28 264 VAL A CA 1
ATOM 2030 C C . VAL A 1 264 ? 1.364 -10.009 -13.510 1.00 46.28 264 VAL A C 1
ATOM 2032 O O . VAL A 1 264 ? 1.092 -11.204 -13.610 1.00 46.28 264 VAL A O 1
ATOM 2035 N N . ILE A 1 265 ? 2.615 -9.578 -13.401 1.00 45.78 265 ILE A N 1
ATOM 2036 C CA . ILE A 1 265 ? 3.798 -10.427 -13.277 1.00 45.78 265 ILE A CA 1
ATOM 2037 C C . ILE A 1 265 ? 4.070 -10.644 -11.784 1.00 45.78 265 ILE A C 1
AT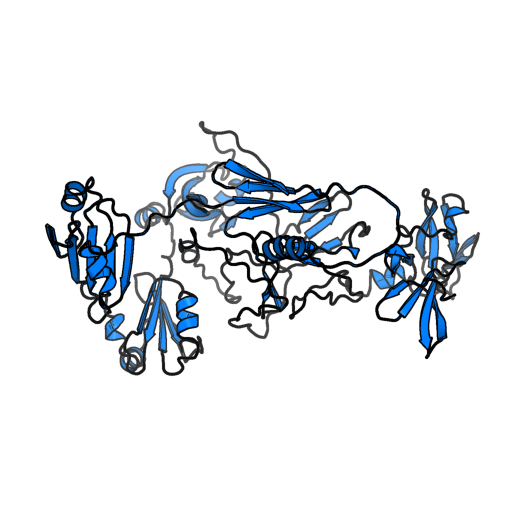OM 2039 O O . ILE A 1 265 ? 4.517 -9.753 -11.063 1.00 45.78 265 ILE A O 1
ATOM 2043 N N . ARG A 1 266 ? 3.791 -11.854 -11.300 1.00 44.72 266 ARG A N 1
ATOM 2044 C CA . ARG A 1 266 ? 4.147 -12.268 -9.935 1.00 44.72 266 ARG A CA 1
ATOM 2045 C C . ARG A 1 266 ? 5.536 -12.898 -9.945 1.00 44.72 266 ARG A C 1
ATOM 2047 O O . ARG A 1 266 ? 5.829 -13.697 -10.840 1.00 44.72 266 ARG A O 1
ATOM 2054 N N . ASP A 1 267 ? 6.368 -12.555 -8.960 1.00 41.47 267 ASP A N 1
ATOM 2055 C CA . ASP A 1 267 ? 7.695 -13.161 -8.777 1.00 41.47 267 ASP A CA 1
ATOM 2056 C C . ASP A 1 267 ? 7.567 -14.704 -8.834 1.00 41.47 267 ASP A C 1
ATOM 2058 O O . ASP A 1 267 ? 6.749 -15.275 -8.104 1.00 41.47 267 ASP A O 1
ATOM 2062 N N . PRO A 1 268 ? 8.314 -15.392 -9.722 1.00 37.78 268 PRO A N 1
ATOM 2063 C CA . PRO A 1 268 ? 8.159 -16.824 -9.985 1.00 37.78 268 PRO A CA 1
ATOM 2064 C C . PRO A 1 268 ? 8.392 -17.717 -8.763 1.00 37.78 268 PRO A C 1
ATOM 2066 O O . PRO A 1 268 ? 7.924 -18.853 -8.751 1.00 37.78 268 PRO A O 1
ATOM 2069 N N . ARG A 1 269 ? 9.031 -17.207 -7.702 1.00 38.94 269 ARG A N 1
ATOM 2070 C CA . ARG A 1 269 ? 9.154 -17.909 -6.413 1.00 38.94 269 ARG A CA 1
ATOM 2071 C C . ARG A 1 269 ? 7.823 -18.039 -5.657 1.00 38.94 269 ARG A C 1
ATOM 2073 O O . ARG A 1 269 ? 7.761 -18.783 -4.686 1.00 38.94 269 ARG A O 1
ATOM 2080 N N . TYR A 1 270 ? 6.771 -17.351 -6.109 1.00 39.22 270 TYR A N 1
ATOM 2081 C CA . TYR A 1 270 ? 5.460 -17.258 -5.457 1.00 39.22 270 TYR A CA 1
ATOM 2082 C C . TYR A 1 270 ? 4.279 -17.548 -6.409 1.00 39.22 270 TYR A C 1
ATOM 2084 O O . TYR A 1 270 ? 3.140 -17.182 -6.122 1.00 39.22 270 TYR A O 1
ATOM 2092 N N . GLN A 1 271 ? 4.515 -18.183 -7.564 1.00 28.72 271 GLN A N 1
ATOM 2093 C CA . GLN A 1 271 ? 3.458 -18.406 -8.558 1.00 28.72 271 GLN A CA 1
ATOM 2094 C C . GLN A 1 271 ? 2.472 -19.522 -8.173 1.00 28.72 271 GLN A C 1
ATOM 2096 O O . GLN A 1 271 ? 2.820 -20.700 -8.149 1.00 28.72 271 GLN A O 1
ATOM 2101 N N . VAL A 1 272 ? 1.200 -19.141 -8.022 1.00 28.28 272 VAL A N 1
ATOM 2102 C CA . VAL A 1 272 ? 0.026 -20.002 -8.239 1.00 28.28 272 VAL A CA 1
ATOM 2103 C C . VAL A 1 272 ? -0.592 -19.588 -9.576 1.00 28.28 272 VAL A C 1
ATOM 2105 O O . VAL A 1 272 ? -0.956 -18.425 -9.754 1.00 28.28 272 VAL A O 1
ATOM 2108 N N . LYS A 1 273 ? -0.705 -20.518 -10.531 1.00 29.83 273 LYS A N 1
ATOM 2109 C CA . LYS A 1 273 ? -1.462 -20.299 -11.774 1.00 29.83 273 LYS A CA 1
ATOM 2110 C C . LYS A 1 273 ? -2.918 -20.700 -11.552 1.00 29.83 273 LYS A C 1
ATOM 2112 O O . LYS A 1 273 ? -3.196 -21.861 -11.274 1.00 29.83 273 LYS A O 1
ATOM 2117 N N . VAL A 1 274 ? -3.831 -19.746 -11.720 1.00 33.22 274 VAL A N 1
ATOM 2118 C CA . VAL A 1 274 ? -5.280 -19.974 -11.759 1.00 33.22 274 VAL A CA 1
ATOM 2119 C C . VAL A 1 274 ? -5.764 -19.614 -13.157 1.00 33.22 274 VAL A C 1
ATOM 2121 O O . VAL A 1 274 ? -5.741 -18.445 -13.527 1.00 33.22 274 VAL A O 1
ATOM 2124 N N . ASN A 1 275 ? -6.131 -20.631 -13.935 1.00 31.66 275 ASN A N 1
ATOM 2125 C CA . ASN A 1 275 ? -7.238 -20.590 -14.891 1.00 31.66 275 ASN A CA 1
ATOM 2126 C C . ASN A 1 275 ? -7.396 -21.966 -15.538 1.00 31.66 275 ASN A C 1
ATOM 2128 O O . ASN A 1 275 ? -6.536 -22.395 -16.304 1.00 31.66 275 ASN A O 1
ATOM 2132 N N . THR A 1 276 ? -8.503 -22.641 -15.237 1.00 26.92 276 THR A N 1
ATOM 2133 C CA . THR A 1 276 ? -9.239 -23.499 -16.178 1.00 26.92 276 THR A CA 1
ATOM 2134 C C . THR A 1 276 ? -10.568 -23.888 -15.538 1.00 26.92 276 THR A C 1
ATOM 2136 O O . THR A 1 276 ? -10.616 -24.474 -14.459 1.00 26.92 276 THR A O 1
ATOM 2139 N N . THR A 1 277 ? -11.658 -23.510 -16.196 1.00 31.72 277 THR A N 1
ATOM 2140 C CA . THR A 1 277 ? -12.994 -24.067 -15.988 1.00 31.72 277 THR A CA 1
ATOM 2141 C C . THR A 1 277 ? -12.984 -25.549 -16.368 1.00 31.72 277 THR A C 1
ATOM 2143 O O . THR A 1 277 ? -12.421 -25.921 -17.396 1.00 31.72 277 THR A O 1
ATOM 2146 N N . TRP A 1 278 ? -13.597 -26.387 -15.532 1.00 26.00 278 TRP A N 1
ATOM 2147 C CA . TRP A 1 278 ? -13.702 -27.835 -15.729 1.00 26.00 278 TRP A CA 1
ATOM 2148 C C . TRP A 1 278 ? -15.084 -28.220 -16.287 1.00 26.00 278 TRP A C 1
ATOM 2150 O O . TRP A 1 278 ? -16.081 -27.663 -15.821 1.00 26.00 278 TRP A O 1
ATOM 2160 N N . PRO A 1 279 ? -15.178 -29.160 -17.249 1.00 31.23 279 PRO A N 1
ATOM 2161 C CA . PRO A 1 279 ? -16.438 -29.790 -17.621 1.00 31.23 279 PRO A CA 1
ATOM 2162 C C . PRO A 1 279 ? -16.797 -30.909 -16.626 1.00 31.23 279 PRO A C 1
ATOM 2164 O O . PRO A 1 279 ? -15.919 -31.514 -16.013 1.00 31.23 279 PRO A O 1
ATOM 2167 N N . GLY A 1 280 ? -18.102 -31.123 -16.452 1.00 35.16 280 GLY A N 1
ATOM 2168 C CA . GLY A 1 280 ? -18.699 -31.926 -15.386 1.00 35.16 280 GLY A CA 1
ATOM 2169 C C . GLY A 1 280 ? -18.575 -33.449 -15.496 1.00 35.16 280 GLY A C 1
ATOM 2170 O O . GLY A 1 280 ? -17.974 -34.007 -16.413 1.00 35.16 280 GLY A O 1
ATOM 2171 N N . ASP A 1 281 ? -19.190 -34.078 -14.496 1.00 38.97 281 ASP A N 1
ATOM 2172 C CA . ASP A 1 281 ? -19.192 -35.495 -14.141 1.00 38.97 281 ASP A CA 1
ATOM 2173 C C . ASP A 1 281 ? -19.409 -36.455 -15.317 1.00 38.97 281 ASP A C 1
ATOM 2175 O O . ASP A 1 281 ? -20.528 -36.716 -15.748 1.00 38.97 281 ASP A O 1
ATOM 2179 N N . SER A 1 282 ? -18.329 -37.050 -15.817 1.00 36.16 282 SER A N 1
ATOM 2180 C CA . SER A 1 282 ? -18.307 -38.459 -16.233 1.00 36.16 282 SER A CA 1
ATOM 2181 C C . SER A 1 282 ? -16.882 -38.875 -16.600 1.00 36.16 282 SER A C 1
ATOM 2183 O O . SER A 1 282 ? -16.265 -38.334 -17.508 1.00 36.16 282 SER A O 1
ATOM 2185 N N . GLN A 1 283 ? -16.354 -39.841 -15.843 1.00 42.19 283 GLN A N 1
ATOM 2186 C CA . GLN A 1 283 ? -15.192 -40.678 -16.171 1.00 42.19 283 GLN A CA 1
ATOM 2187 C C . GLN A 1 283 ? -14.036 -39.986 -16.922 1.00 42.19 283 GLN A C 1
ATOM 2189 O O . GLN A 1 283 ? -13.667 -40.375 -18.029 1.00 42.19 283 GLN A O 1
ATOM 2194 N N . ALA A 1 284 ? -13.394 -39.002 -16.296 1.00 31.94 284 ALA A N 1
ATOM 2195 C CA . ALA A 1 284 ? -12.146 -38.456 -16.813 1.00 31.94 284 ALA A CA 1
ATOM 2196 C C . ALA A 1 284 ? -10.955 -39.215 -16.212 1.00 31.94 284 ALA A C 1
ATOM 2198 O O . ALA A 1 284 ? -10.663 -39.111 -15.019 1.00 31.94 284 ALA A O 1
ATOM 2199 N N . ARG A 1 285 ? -10.232 -39.964 -17.055 1.00 36.12 285 ARG A N 1
ATOM 2200 C CA . ARG A 1 285 ? -8.825 -40.292 -16.796 1.00 36.12 285 ARG A CA 1
ATOM 2201 C C . ARG A 1 285 ? -8.115 -38.978 -16.480 1.00 36.12 285 ARG A C 1
ATOM 2203 O O . ARG A 1 285 ? -8.092 -38.083 -17.320 1.00 36.12 285 ARG A O 1
ATOM 2210 N N . VAL A 1 286 ? -7.580 -38.848 -15.268 1.00 35.38 286 VAL A N 1
ATOM 2211 C CA . VAL A 1 286 ? -6.835 -37.657 -14.860 1.00 35.38 286 VAL A CA 1
ATOM 2212 C C . VAL A 1 286 ? -5.599 -37.588 -15.752 1.00 35.38 286 VAL A C 1
ATOM 2214 O O . VAL A 1 286 ? -4.701 -38.421 -15.631 1.00 35.38 286 VAL A O 1
ATOM 2217 N N . THR A 1 287 ? -5.544 -36.635 -16.684 1.00 35.03 287 THR A N 1
ATOM 2218 C CA . THR A 1 287 ? -4.313 -36.368 -17.434 1.00 35.03 287 THR A CA 1
ATOM 2219 C C . THR A 1 287 ? -3.393 -35.572 -16.532 1.00 35.03 287 THR A C 1
ATOM 2221 O O . THR A 1 287 ? -3.361 -34.344 -16.475 1.00 35.03 287 THR A O 1
ATOM 2224 N N . VAL A 1 288 ? -2.691 -36.355 -15.741 1.00 44.78 288 VAL A N 1
ATOM 2225 C CA . VAL A 1 288 ? -1.673 -35.970 -14.806 1.00 44.78 288 VAL A CA 1
ATOM 2226 C C . VAL A 1 288 ? -0.437 -35.488 -15.569 1.00 44.78 288 VAL A C 1
ATOM 2228 O O . VAL A 1 288 ? 0.431 -36.262 -15.957 1.00 44.78 288 VAL A O 1
ATOM 2231 N N . LEU A 1 289 ? -0.317 -34.180 -15.754 1.00 34.94 289 LEU A N 1
ATOM 2232 C CA . LEU A 1 289 ? 0.954 -33.570 -16.159 1.00 34.94 289 LEU A CA 1
ATOM 2233 C C . LEU A 1 289 ? 1.856 -33.233 -14.954 1.00 34.94 289 LEU A C 1
ATOM 2235 O O . LEU A 1 289 ? 2.984 -32.784 -15.141 1.00 34.94 289 LEU A O 1
ATOM 2239 N N . THR A 1 290 ? 1.409 -33.508 -13.718 1.00 50.28 290 THR A N 1
ATOM 2240 C CA . THR A 1 290 ? 2.122 -33.113 -12.484 1.00 50.28 290 THR A CA 1
ATOM 2241 C C . THR A 1 290 ? 2.663 -34.282 -11.640 1.00 50.28 290 THR A C 1
ATOM 2243 O O . THR A 1 290 ? 3.618 -34.066 -10.895 1.00 50.28 290 THR A O 1
ATOM 2246 N N . LEU A 1 291 ? 2.154 -35.525 -11.754 1.00 48.97 291 LEU A N 1
ATOM 2247 C CA . LEU A 1 291 ? 2.664 -36.643 -10.927 1.00 48.97 291 LEU A CA 1
ATOM 2248 C C . LEU A 1 291 ? 4.084 -37.061 -11.298 1.00 48.97 291 LEU A C 1
ATOM 2250 O O . LEU A 1 291 ? 4.771 -37.549 -10.413 1.00 48.97 291 LEU A O 1
ATOM 2254 N N . GLY A 1 292 ? 4.577 -36.786 -12.515 1.00 49.00 292 GLY A N 1
ATOM 2255 C CA . GLY A 1 292 ? 5.943 -37.163 -12.923 1.00 49.00 292 GLY A CA 1
ATOM 2256 C C . GLY A 1 292 ? 7.043 -36.697 -11.961 1.00 49.00 292 GLY A C 1
ATOM 2257 O O . GLY A 1 292 ? 8.094 -37.327 -11.852 1.00 49.00 292 GLY A O 1
ATOM 2258 N N . ARG A 1 293 ? 6.796 -35.607 -11.220 1.00 57.72 293 ARG A N 1
ATOM 2259 C CA . ARG A 1 293 ? 7.656 -35.153 -10.114 1.00 57.72 293 ARG A CA 1
ATOM 2260 C C . ARG A 1 293 ? 7.234 -35.692 -8.742 1.00 57.72 293 ARG A C 1
ATOM 2262 O O . ARG A 1 293 ? 8.086 -35.826 -7.871 1.00 57.72 293 ARG A O 1
ATOM 2269 N N . LEU A 1 294 ? 5.954 -36.002 -8.550 1.00 56.84 294 LEU A N 1
ATOM 2270 C CA . LEU A 1 294 ? 5.369 -36.454 -7.285 1.00 56.84 294 LEU A CA 1
ATOM 2271 C C . LEU A 1 294 ? 5.595 -37.954 -7.007 1.00 56.84 294 LEU A C 1
ATOM 2273 O O . LEU A 1 294 ? 5.685 -38.343 -5.847 1.00 56.84 294 LEU A O 1
ATOM 2277 N N . GLY A 1 295 ? 5.779 -38.789 -8.036 1.00 59.84 295 GLY A N 1
ATOM 2278 C CA . GLY A 1 295 ? 6.121 -40.213 -7.882 1.00 59.84 295 GLY A CA 1
ATOM 2279 C C . GLY A 1 295 ? 7.486 -40.480 -7.235 1.00 59.84 295 GLY A C 1
ATOM 2280 O O . GLY A 1 295 ? 7.787 -41.612 -6.875 1.00 59.84 295 GLY A O 1
ATOM 2281 N N . LYS A 1 296 ? 8.313 -39.440 -7.063 1.00 69.19 296 LYS A N 1
ATOM 2282 C CA . LYS A 1 296 ? 9.623 -39.498 -6.394 1.00 69.19 296 LYS A CA 1
ATOM 2283 C C . LYS A 1 296 ? 9.640 -38.797 -5.033 1.00 69.19 296 LYS A C 1
ATOM 2285 O O . LYS A 1 296 ? 10.718 -38.518 -4.509 1.00 69.19 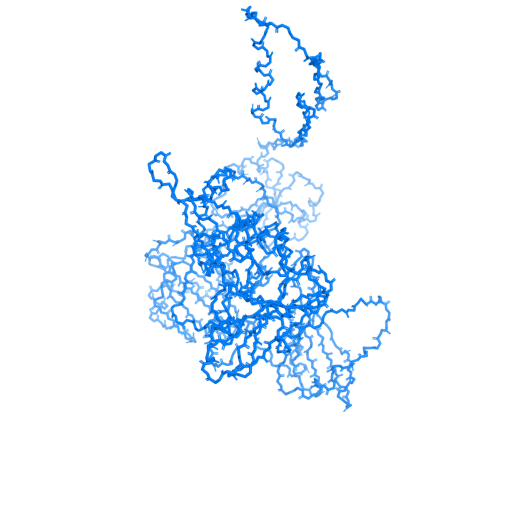296 LYS A O 1
ATOM 2290 N N . LEU A 1 297 ? 8.478 -38.464 -4.470 1.00 73.19 297 LEU A N 1
ATOM 2291 C CA . LEU A 1 297 ? 8.422 -37.826 -3.159 1.00 73.19 297 LEU A CA 1
ATOM 2292 C C . LEU A 1 297 ? 8.920 -38.784 -2.077 1.00 73.19 297 LEU A C 1
ATOM 2294 O O . LEU A 1 297 ? 8.330 -39.830 -1.835 1.00 73.19 297 LEU A O 1
ATOM 2298 N N . SER A 1 298 ? 9.993 -38.393 -1.398 1.00 77.38 298 SER A N 1
ATOM 2299 C CA . SER A 1 298 ? 10.467 -39.042 -0.172 1.00 77.38 298 SER A CA 1
ATOM 2300 C C . SER A 1 298 ? 9.994 -38.319 1.089 1.00 77.38 298 SER A C 1
ATOM 2302 O O . SER A 1 298 ? 10.107 -38.852 2.190 1.00 77.38 298 SER A O 1
ATOM 2304 N N . THR A 1 299 ? 9.442 -37.111 0.942 1.00 74.19 299 THR A N 1
ATOM 2305 C CA . THR A 1 299 ? 8.947 -36.285 2.042 1.00 74.19 299 THR A CA 1
ATOM 2306 C C . THR A 1 299 ? 7.579 -35.676 1.719 1.00 74.19 299 THR A C 1
ATOM 2308 O O . THR A 1 299 ? 7.260 -35.443 0.547 1.00 74.19 299 THR A O 1
ATOM 2311 N N . PRO A 1 300 ? 6.752 -35.401 2.746 1.00 77.19 300 PRO A N 1
ATOM 2312 C CA . PRO A 1 300 ? 5.500 -34.681 2.565 1.00 77.19 300 PRO A CA 1
ATOM 2313 C C . PRO A 1 300 ? 5.725 -33.334 1.874 1.00 77.19 300 PRO A C 1
ATOM 2315 O O . PRO A 1 300 ? 6.617 -32.578 2.260 1.00 77.19 300 PRO A O 1
ATOM 2318 N N . THR A 1 301 ? 4.919 -33.024 0.864 1.00 74.50 301 THR A N 1
ATOM 2319 C CA . THR A 1 301 ? 5.046 -31.808 0.052 1.00 74.50 301 THR A CA 1
ATOM 2320 C C . THR A 1 301 ? 3.694 -31.120 -0.072 1.00 74.50 301 THR A C 1
ATOM 2322 O O . THR A 1 301 ? 2.695 -31.759 -0.383 1.00 74.50 301 THR A O 1
ATOM 2325 N N . LEU A 1 302 ? 3.653 -29.807 0.161 1.00 62.34 302 LEU A N 1
ATOM 2326 C CA . LEU A 1 302 ? 2.458 -28.986 -0.033 1.00 62.34 302 LEU A CA 1
ATOM 2327 C C . LEU A 1 302 ? 2.587 -28.220 -1.351 1.00 62.34 302 LEU A C 1
ATOM 2329 O O . LEU A 1 302 ? 3.506 -27.417 -1.512 1.00 62.34 302 LEU A O 1
ATOM 2333 N N . GLN A 1 303 ? 1.661 -28.437 -2.283 1.00 60.62 303 GLN A N 1
ATOM 2334 C CA . GLN A 1 303 ? 1.650 -27.740 -3.567 1.00 60.62 303 GLN A CA 1
ATOM 2335 C C . GLN A 1 303 ? 0.224 -27.309 -3.911 1.00 60.62 303 GLN A C 1
ATOM 2337 O O . GLN A 1 303 ? -0.689 -28.126 -3.937 1.00 60.62 303 GLN A O 1
ATOM 2342 N N . ASN A 1 304 ? 0.028 -26.013 -4.173 1.00 58.88 304 ASN A N 1
ATOM 2343 C CA . ASN A 1 304 ? -1.279 -25.420 -4.497 1.00 58.88 304 ASN A CA 1
ATOM 2344 C C . ASN A 1 304 ? -2.377 -25.682 -3.444 1.00 58.88 304 ASN A C 1
ATOM 2346 O O . ASN A 1 304 ? -3.545 -25.821 -3.789 1.00 58.88 304 ASN A O 1
ATOM 2350 N N . GLY A 1 305 ? -2.010 -25.766 -2.161 1.00 48.88 305 GLY A N 1
ATOM 2351 C CA . GLY A 1 305 ? -2.955 -26.066 -1.076 1.00 48.88 305 GLY A CA 1
ATOM 2352 C C . GLY A 1 305 ? -3.338 -27.544 -0.956 1.00 48.88 305 GLY A C 1
ATOM 2353 O O . GLY A 1 305 ? -4.132 -27.881 -0.086 1.00 48.88 305 GLY A O 1
ATOM 2354 N N . ILE A 1 306 ? -2.753 -28.412 -1.786 1.00 67.44 306 ILE A N 1
ATOM 2355 C CA . ILE A 1 306 ? -2.923 -29.862 -1.736 1.00 67.44 306 ILE A CA 1
ATOM 2356 C C . ILE A 1 306 ? -1.702 -30.469 -1.046 1.00 67.44 306 ILE A C 1
ATOM 2358 O O . ILE A 1 306 ? -0.559 -30.184 -1.427 1.00 67.44 306 ILE A O 1
ATOM 2362 N N . LEU A 1 307 ? -1.936 -31.276 -0.012 1.00 69.19 307 LEU A N 1
ATOM 2363 C CA . LEU A 1 307 ? -0.880 -31.979 0.714 1.00 69.19 307 LEU A CA 1
ATOM 2364 C C . LEU A 1 307 ? -0.656 -33.358 0.093 1.00 69.19 307 LEU A C 1
ATOM 2366 O O . LEU A 1 307 ? -1.587 -34.153 0.011 1.00 69.19 307 LEU A O 1
ATOM 2370 N N . TYR A 1 308 ? 0.588 -33.639 -0.281 1.00 80.12 308 TYR A N 1
ATOM 2371 C CA . TYR A 1 308 ? 1.043 -34.930 -0.782 1.00 80.12 308 TYR A CA 1
ATOM 2372 C C . TYR A 1 308 ? 1.912 -35.591 0.285 1.00 80.12 308 TYR A C 1
ATOM 2374 O O . TYR A 1 308 ? 2.985 -35.077 0.595 1.00 80.12 308 TYR A O 1
ATOM 2382 N N . VAL A 1 309 ? 1.476 -36.712 0.857 1.00 82.06 309 VAL A N 1
ATOM 2383 C CA . VAL A 1 309 ? 2.265 -37.485 1.830 1.00 82.06 309 VAL A CA 1
ATOM 2384 C C . VAL A 1 309 ? 2.677 -38.806 1.187 1.00 82.06 309 VAL A C 1
ATOM 2386 O O . VAL A 1 309 ? 1.792 -39.582 0.819 1.00 82.06 309 VAL A O 1
ATOM 2389 N N . PRO A 1 310 ? 3.982 -39.087 1.037 1.00 83.62 310 PRO A N 1
ATOM 2390 C CA . PRO A 1 310 ? 4.419 -40.374 0.523 1.00 83.62 310 PRO A CA 1
ATOM 2391 C C . PRO A 1 310 ? 4.072 -41.475 1.527 1.00 83.62 310 PRO A C 1
ATOM 2393 O O . PRO A 1 310 ? 4.374 -41.373 2.717 1.00 83.62 310 PRO A O 1
ATOM 2396 N N . GLY A 1 311 ? 3.396 -42.506 1.035 1.00 82.75 311 GLY A N 1
ATOM 2397 C CA . GLY A 1 311 ? 3.162 -43.758 1.737 1.00 82.75 311 GLY A CA 1
ATOM 2398 C C . GLY A 1 311 ? 4.114 -44.844 1.247 1.00 82.75 311 GLY A C 1
ATOM 2399 O O . GLY A 1 311 ? 5.071 -44.602 0.512 1.00 82.75 311 GLY A O 1
ATOM 2400 N N . SER A 1 312 ? 3.835 -46.079 1.646 1.00 82.25 312 SER A N 1
ATOM 2401 C CA . SER A 1 312 ? 4.567 -47.244 1.144 1.00 82.25 312 SER A CA 1
ATOM 2402 C C . SER A 1 312 ? 4.095 -47.655 -0.263 1.00 82.25 312 SER A C 1
ATOM 2404 O O . SER A 1 312 ? 2.963 -47.376 -0.659 1.00 82.25 312 SER A O 1
ATOM 2406 N N . GLN A 1 313 ? 4.952 -48.361 -1.014 1.00 84.38 313 GLN A N 1
ATOM 2407 C CA . GLN A 1 313 ? 4.595 -49.040 -2.274 1.00 84.38 313 GLN A CA 1
ATOM 2408 C C . GLN A 1 313 ? 4.057 -48.114 -3.389 1.00 84.38 313 GLN A C 1
ATOM 2410 O O . GLN A 1 313 ? 3.016 -48.395 -3.979 1.00 84.38 313 GLN A O 1
ATOM 2415 N N . ASN A 1 314 ? 4.756 -47.012 -3.687 1.00 87.00 314 ASN A N 1
ATOM 2416 C CA . ASN A 1 314 ? 4.365 -46.034 -4.719 1.00 87.00 314 ASN A CA 1
ATOM 2417 C C . ASN A 1 314 ? 2.975 -45.417 -4.499 1.00 87.00 314 ASN A C 1
ATOM 2419 O O . ASN A 1 314 ? 2.284 -45.064 -5.451 1.00 87.00 314 ASN A O 1
ATOM 2423 N N . ARG A 1 315 ? 2.542 -45.272 -3.246 1.00 90.19 315 ARG A N 1
ATOM 2424 C CA . ARG A 1 315 ? 1.287 -44.593 -2.922 1.00 90.19 315 ARG A CA 1
ATOM 2425 C C . ARG A 1 315 ? 1.545 -43.227 -2.331 1.00 90.19 315 ARG A C 1
ATOM 2427 O O . ARG A 1 315 ? 2.487 -43.036 -1.567 1.00 90.19 315 ARG A O 1
ATOM 2434 N N . ILE A 1 316 ? 0.668 -42.293 -2.651 1.00 91.00 316 ILE A N 1
ATOM 2435 C CA . ILE A 1 316 ? 0.656 -40.960 -2.066 1.00 91.00 316 ILE A CA 1
ATOM 2436 C C . ILE A 1 316 ? -0.734 -40.680 -1.506 1.00 91.00 316 ILE A C 1
ATOM 2438 O O . ILE A 1 316 ? -1.748 -40.961 -2.142 1.00 91.00 316 ILE A O 1
ATOM 2442 N N . LEU A 1 317 ? -0.784 -40.124 -0.304 1.00 91.19 317 LEU A N 1
ATOM 2443 C CA . LEU A 1 317 ? -1.986 -39.494 0.216 1.00 91.19 317 LEU A CA 1
ATOM 2444 C C . LEU A 1 317 ? -2.052 -38.076 -0.348 1.00 91.19 317 LEU A C 1
ATOM 2446 O O . LEU A 1 317 ? -1.113 -37.305 -0.172 1.00 91.19 317 LEU A O 1
ATOM 2450 N N . VAL A 1 318 ? -3.165 -37.744 -0.984 1.00 91.00 318 VAL A N 1
ATOM 2451 C CA . VAL A 1 318 ? -3.490 -36.424 -1.519 1.00 91.00 318 VAL A CA 1
ATOM 2452 C C . VAL A 1 318 ? -4.628 -35.861 -0.680 1.00 91.00 318 VAL A C 1
ATOM 2454 O O . VAL A 1 318 ? -5.703 -36.450 -0.654 1.00 91.00 318 VAL A O 1
ATOM 2457 N N . GLN A 1 319 ? -4.409 -34.757 0.026 1.00 85.69 319 GLN A N 1
ATOM 2458 C CA . GLN A 1 319 ? -5.452 -34.100 0.817 1.00 85.69 319 GLN A CA 1
ATOM 2459 C C . GLN A 1 319 ? -5.796 -32.745 0.200 1.00 85.69 319 GLN A C 1
ATOM 2461 O O . GLN A 1 319 ? -4.945 -31.857 0.118 1.00 85.69 319 GLN A O 1
ATOM 2466 N N . GLU A 1 320 ? -7.042 -32.606 -0.238 1.00 84.25 320 GLU A N 1
ATOM 2467 C CA . GLU A 1 320 ? -7.582 -31.466 -0.971 1.00 84.25 320 GLU A CA 1
ATOM 2468 C C . GLU A 1 320 ? -8.590 -30.715 -0.087 1.00 84.25 320 GLU A C 1
ATOM 2470 O O . GLU A 1 320 ? -9.473 -31.335 0.512 1.00 84.25 320 GLU A O 1
ATOM 2475 N N . PRO A 1 321 ? -8.493 -29.383 0.031 1.00 72.38 321 PRO A N 1
ATOM 2476 C CA . PRO A 1 321 ? -9.532 -28.602 0.681 1.00 72.38 321 PRO A CA 1
ATOM 2477 C C . PRO A 1 321 ? -10.762 -28.538 -0.232 1.00 72.38 321 PRO A C 1
ATOM 2479 O O . PRO A 1 321 ? -10.679 -28.090 -1.374 1.00 72.38 321 PRO A O 1
ATOM 2482 N N . THR A 1 322 ? -11.917 -28.939 0.284 1.00 74.19 322 THR A N 1
ATOM 2483 C CA . THR A 1 322 ? -13.211 -28.808 -0.383 1.00 74.19 322 THR A CA 1
ATOM 2484 C C . THR A 1 322 ? -14.062 -27.759 0.324 1.00 74.19 322 THR A C 1
ATOM 2486 O O . THR A 1 322 ? -14.013 -27.582 1.546 1.00 74.19 322 THR A O 1
ATOM 2489 N N . ALA A 1 323 ? -14.841 -27.008 -0.455 1.00 61.78 323 ALA A N 1
ATOM 2490 C CA . ALA A 1 323 ? -15.795 -26.059 0.098 1.00 61.78 323 ALA A CA 1
ATOM 2491 C C . ALA A 1 323 ? -16.956 -26.835 0.738 1.00 61.78 323 ALA A C 1
ATOM 2493 O O . ALA A 1 323 ? -17.724 -27.508 0.055 1.00 61.78 323 ALA A O 1
ATOM 2494 N N . GLY A 1 324 ? -17.072 -26.756 2.057 1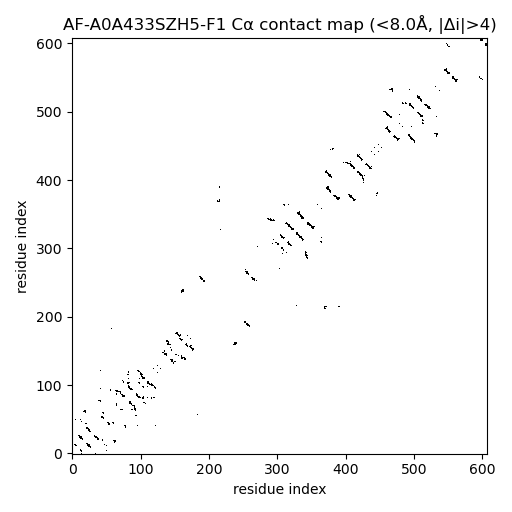.00 61.72 324 GLY A N 1
ATOM 2495 C CA . GLY A 1 324 ? -18.205 -27.271 2.805 1.00 61.72 324 GLY A CA 1
ATOM 2496 C C . GLY A 1 324 ? -19.399 -26.316 2.777 1.00 61.72 324 GLY A C 1
ATOM 2497 O O . GLY A 1 324 ? -19.327 -25.169 2.328 1.00 61.72 324 GLY A O 1
ATOM 2498 N N . VAL A 1 325 ? -20.522 -26.789 3.318 1.00 54.69 325 VAL A N 1
ATOM 2499 C CA . VAL A 1 325 ? -21.730 -25.976 3.506 1.00 54.69 325 VAL A CA 1
ATOM 2500 C C . VAL A 1 325 ? -21.386 -24.750 4.369 1.00 54.69 325 VAL A C 1
ATOM 2502 O O . VAL A 1 325 ? -20.640 -24.860 5.348 1.00 54.69 325 VAL A O 1
ATOM 2505 N N . SER A 1 326 ? -21.910 -23.580 3.998 1.00 47.44 326 SER A N 1
ATOM 2506 C CA . SER A 1 326 ? -21.781 -22.326 4.762 1.00 47.44 326 SER A CA 1
ATOM 2507 C C . SER A 1 326 ? -20.350 -21.791 4.940 1.00 47.44 326 SER A C 1
ATOM 2509 O O . SER A 1 326 ? -20.064 -21.118 5.928 1.00 47.44 326 SER A O 1
ATOM 2511 N N . GLY A 1 327 ? -19.440 -22.068 4.000 1.00 43.41 327 GLY A N 1
ATOM 2512 C CA . GLY A 1 327 ? -18.071 -21.533 4.037 1.00 43.41 327 GLY A CA 1
ATOM 2513 C C . GLY A 1 327 ? -17.127 -22.258 5.003 1.00 43.41 327 GLY A C 1
ATOM 2514 O O . GLY A 1 327 ? -16.030 -21.766 5.263 1.00 43.41 327 GLY A O 1
ATOM 2515 N N . SER A 1 328 ? -17.528 -23.425 5.520 1.00 44.12 328 SER A N 1
ATOM 2516 C CA . SER A 1 328 ? -16.606 -24.349 6.191 1.00 44.12 328 SER A CA 1
ATOM 2517 C C . SER A 1 328 ? -15.631 -24.948 5.171 1.00 44.12 328 SER A C 1
ATOM 2519 O O . SER A 1 328 ? -16.011 -25.198 4.032 1.00 44.12 328 SER A O 1
ATOM 2521 N N . VAL A 1 329 ? -14.372 -25.179 5.548 1.00 49.91 329 VAL A N 1
ATOM 2522 C CA . VAL A 1 329 ? -13.436 -25.958 4.721 1.00 49.91 329 VAL A CA 1
ATOM 2523 C C . VAL A 1 329 ? -13.493 -27.397 5.205 1.00 49.91 329 VAL A C 1
ATOM 2525 O O . VAL A 1 329 ? 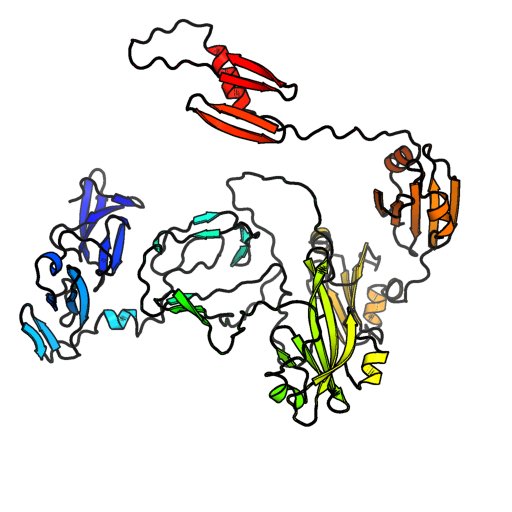-13.191 -27.681 6.364 1.00 49.91 329 VAL A O 1
ATOM 2528 N N . ARG A 1 330 ? -13.914 -28.299 4.322 1.00 66.88 330 ARG A N 1
ATOM 2529 C CA . ARG A 1 330 ? -13.756 -29.738 4.515 1.00 66.88 330 ARG A CA 1
ATOM 2530 C C . ARG A 1 330 ? -12.461 -30.169 3.847 1.00 66.88 330 ARG A C 1
ATOM 2532 O O . ARG A 1 330 ? -11.903 -29.454 3.021 1.00 66.88 330 ARG A O 1
ATOM 2539 N N . PHE A 1 331 ? -11.964 -31.328 4.236 1.00 74.94 331 PHE A N 1
ATOM 2540 C CA . PHE A 1 331 ? -10.843 -31.946 3.550 1.00 74.94 331 PHE A CA 1
ATOM 2541 C C . PHE A 1 331 ? -11.346 -33.227 2.925 1.00 74.94 331 PHE A C 1
ATOM 2543 O O . PHE A 1 331 ? -11.938 -34.045 3.621 1.00 74.94 331 PHE A O 1
ATOM 2550 N N . GLU A 1 332 ? -11.122 -33.389 1.635 1.00 88.50 332 GLU A N 1
ATOM 2551 C CA . GLU A 1 332 ? -11.214 -34.683 0.985 1.00 88.50 332 GLU A CA 1
ATOM 2552 C C . GLU A 1 332 ? -9.799 -35.252 0.924 1.00 88.50 332 GLU A C 1
ATOM 2554 O O . GLU A 1 332 ? -8.849 -34.551 0.577 1.00 88.50 332 GLU A O 1
ATOM 2559 N N . TRP A 1 333 ? -9.624 -36.507 1.305 1.00 93.06 333 TRP A N 1
ATOM 2560 C CA . TRP A 1 333 ? -8.362 -37.208 1.157 1.00 93.06 333 TRP A CA 1
ATOM 2561 C C . TRP A 1 333 ? -8.510 -38.348 0.157 1.00 93.06 333 TRP A C 1
ATOM 2563 O O . TRP A 1 333 ? -9.546 -39.004 0.091 1.00 93.06 333 TRP A O 1
ATOM 2573 N N . LYS A 1 334 ? -7.457 -38.587 -0.623 1.00 95.00 334 LYS A N 1
ATOM 2574 C CA . LYS A 1 334 ? -7.378 -39.619 -1.658 1.00 95.00 334 LYS A CA 1
ATOM 2575 C C . LYS A 1 334 ? -6.067 -40.378 -1.505 1.00 95.00 334 LYS A C 1
ATOM 2577 O O . LYS A 1 334 ? -5.016 -39.765 -1.359 1.00 95.00 334 LYS A O 1
ATOM 2582 N N . ILE A 1 335 ? -6.108 -41.701 -1.555 1.00 93.56 335 ILE A N 1
ATOM 2583 C CA . ILE A 1 335 ? -4.916 -42.538 -1.696 1.00 93.56 335 ILE A CA 1
ATOM 2584 C C . ILE A 1 335 ? -4.729 -42.806 -3.180 1.00 93.56 335 ILE A C 1
ATOM 2586 O O . ILE A 1 335 ? -5.604 -43.390 -3.816 1.00 93.56 335 ILE A O 1
ATOM 2590 N N . VAL A 1 336 ? -3.609 -42.361 -3.736 1.00 92.50 336 VAL A N 1
ATOM 2591 C CA . VAL A 1 336 ? -3.285 -42.508 -5.155 1.00 92.50 336 VAL A CA 1
ATOM 2592 C C . VAL A 1 336 ? -2.104 -43.457 -5.289 1.00 92.50 336 VAL A C 1
ATOM 2594 O O . VAL A 1 336 ? -1.013 -43.152 -4.812 1.00 92.50 336 VAL A O 1
ATOM 2597 N N . ARG A 1 337 ? -2.301 -44.596 -5.958 1.00 91.25 337 ARG A N 1
ATOM 2598 C CA . ARG A 1 337 ? -1.203 -45.451 -6.420 1.00 91.25 337 ARG A CA 1
ATOM 2599 C C . ARG A 1 337 ? -0.609 -44.829 -7.674 1.00 91.25 337 ARG A C 1
ATOM 2601 O O . ARG A 1 337 ? -1.291 -44.738 -8.694 1.00 91.25 337 ARG A O 1
ATOM 2608 N N . VAL A 1 338 ? 0.643 -44.411 -7.590 1.00 87.56 338 VAL A N 1
ATOM 2609 C CA . VAL A 1 338 ? 1.424 -43.883 -8.705 1.00 87.56 338 VAL A CA 1
ATOM 2610 C C . VAL A 1 338 ? 1.905 -45.058 -9.559 1.00 87.56 338 VAL A C 1
ATOM 2612 O O . VAL A 1 338 ? 2.420 -46.042 -9.029 1.00 87.56 338 VAL A O 1
ATOM 2615 N N . GLY A 1 339 ? 1.687 -44.980 -10.870 1.00 83.81 339 GLY A N 1
ATOM 2616 C CA . GLY A 1 339 ? 2.169 -45.968 -11.830 1.00 83.81 339 GLY A CA 1
ATOM 2617 C C . GLY A 1 339 ? 3.694 -45.964 -11.935 1.00 83.81 339 GLY A C 1
ATOM 2618 O O . GLY A 1 339 ? 4.360 -45.016 -11.518 1.00 83.81 339 GLY A O 1
ATOM 2619 N N . ASP A 1 340 ? 4.255 -47.025 -12.512 1.00 83.69 340 ASP A N 1
ATOM 2620 C CA . ASP A 1 340 ? 5.712 -47.216 -12.604 1.00 83.69 340 ASP A CA 1
ATOM 2621 C C . ASP A 1 340 ? 6.413 -46.148 -13.459 1.00 83.69 340 ASP A C 1
ATOM 2623 O O . ASP A 1 340 ? 7.602 -45.882 -13.289 1.00 83.69 340 ASP A O 1
ATOM 2627 N N . ASP A 1 341 ? 5.667 -45.489 -14.349 1.00 80.81 341 ASP A N 1
ATOM 2628 C CA . ASP A 1 341 ? 6.139 -44.344 -15.130 1.00 80.81 341 ASP A CA 1
ATOM 2629 C C . ASP A 1 341 ? 6.333 -43.072 -14.281 1.00 80.81 341 ASP A C 1
ATOM 2631 O O . ASP A 1 341 ? 6.884 -42.075 -14.749 1.00 80.81 341 ASP A O 1
ATOM 2635 N N . GLY A 1 342 ? 5.867 -43.087 -13.029 1.00 76.44 342 GLY A N 1
ATOM 2636 C CA . GLY A 1 342 ? 5.839 -41.944 -12.129 1.00 76.44 342 GLY A CA 1
ATOM 2637 C C . GLY A 1 342 ? 4.850 -40.858 -12.552 1.00 76.44 342 GLY A C 1
ATOM 2638 O O . GLY A 1 342 ? 4.662 -39.908 -11.805 1.00 76.44 342 GLY A O 1
ATOM 2639 N N . THR A 1 343 ? 4.221 -40.962 -13.724 1.00 75.06 343 THR A N 1
ATOM 2640 C CA . THR A 1 343 ? 3.359 -39.929 -14.316 1.00 75.06 343 THR A CA 1
ATOM 2641 C C . THR A 1 343 ? 1.886 -40.276 -14.270 1.00 75.06 343 THR A C 1
ATOM 2643 O O . THR A 1 343 ? 1.059 -39.372 -14.321 1.00 75.06 343 THR A O 1
ATOM 2646 N N . THR A 1 344 ? 1.532 -41.548 -14.133 1.00 77.94 344 THR A N 1
ATOM 2647 C CA . THR A 1 344 ? 0.143 -41.986 -13.994 1.00 77.94 344 THR A CA 1
ATOM 2648 C C . THR A 1 344 ? -0.202 -42.245 -12.534 1.00 77.94 344 THR A C 1
ATOM 2650 O O . THR A 1 344 ? 0.662 -42.514 -11.704 1.00 77.94 344 THR A O 1
ATOM 2653 N N . GLY A 1 345 ? -1.481 -42.118 -12.189 1.00 85.12 345 GLY A N 1
ATOM 2654 C CA . GLY A 1 345 ? -1.971 -42.383 -10.843 1.00 85.12 345 GLY A CA 1
ATOM 2655 C C . GLY A 1 345 ? -3.380 -42.953 -10.882 1.00 85.12 345 GLY A C 1
ATOM 2656 O O . GLY A 1 345 ? -4.204 -42.515 -11.683 1.00 85.12 345 GLY A O 1
ATOM 2657 N N . THR A 1 346 ? -3.659 -43.925 -10.020 1.00 87.62 346 THR A N 1
ATOM 2658 C CA . THR A 1 346 ? -4.997 -44.494 -9.822 1.00 87.62 346 THR A CA 1
ATOM 2659 C C . THR A 1 346 ? -5.440 -44.237 -8.389 1.00 87.62 346 THR A C 1
ATOM 2661 O O . THR A 1 346 ? -4.698 -44.506 -7.447 1.00 87.62 346 THR A O 1
ATOM 2664 N N . VAL A 1 347 ? -6.630 -43.659 -8.217 1.00 93.31 347 VAL A N 1
ATOM 2665 C CA . VAL A 1 347 ? -7.211 -43.438 -6.888 1.00 93.31 347 VAL A CA 1
ATOM 2666 C C . VAL A 1 347 ? -7.686 -44.787 -6.351 1.00 93.31 347 VAL A C 1
ATOM 2668 O O . VAL A 1 347 ? -8.563 -45.407 -6.944 1.00 93.31 347 VAL A O 1
ATOM 2671 N N . GLU A 1 348 ? -7.102 -45.245 -5.249 1.00 91.31 348 GLU A N 1
ATOM 2672 C CA . GLU A 1 348 ? -7.471 -46.502 -4.588 1.00 91.31 348 GLU A CA 1
ATOM 2673 C C . GLU A 1 348 ? -8.538 -46.298 -3.513 1.00 91.31 348 GLU A C 1
ATOM 2675 O O . GLU A 1 348 ? -9.388 -47.162 -3.304 1.00 91.31 348 GLU A O 1
ATOM 2680 N N . LYS A 1 349 ? -8.493 -45.159 -2.811 1.00 94.06 349 LYS A N 1
ATOM 2681 C CA . LYS A 1 349 ? -9.386 -44.870 -1.686 1.00 94.06 349 LYS A CA 1
ATOM 2682 C C . LYS A 1 349 ? -9.636 -43.380 -1.566 1.00 94.06 349 LYS A C 1
ATOM 2684 O O . LYS A 1 349 ? -8.731 -42.593 -1.829 1.00 94.06 349 LYS A O 1
ATOM 2689 N N . THR A 1 350 ? -10.827 -43.003 -1.125 1.00 94.12 350 THR A N 1
ATOM 2690 C CA . THR A 1 350 ? -11.182 -41.614 -0.827 1.00 94.12 350 THR A CA 1
ATOM 2691 C C . THR A 1 350 ? -11.931 -41.525 0.497 1.00 94.12 350 THR A C 1
ATOM 2693 O O . THR A 1 350 ? -12.494 -42.514 0.975 1.00 94.12 350 THR A O 1
ATOM 2696 N N . GLY A 1 351 ? -11.938 -40.344 1.101 1.00 90.94 351 GLY A N 1
ATOM 2697 C CA . GLY A 1 351 ? -12.782 -40.044 2.247 1.00 90.94 351 GLY A CA 1
ATOM 2698 C C . GLY A 1 351 ? -12.773 -38.563 2.596 1.00 90.94 351 GLY A C 1
ATOM 2699 O O . GLY A 1 351 ? -12.002 -37.785 2.042 1.00 90.94 351 GLY A O 1
ATOM 2700 N N . GLU A 1 352 ? -13.636 -38.172 3.528 1.00 86.19 352 GLU A N 1
ATOM 2701 C CA . GLU A 1 352 ? -13.702 -36.805 4.048 1.00 86.19 352 GLU A CA 1
ATOM 2702 C C . GLU A 1 352 ? -13.095 -36.719 5.459 1.00 86.19 352 GLU A C 1
ATOM 2704 O O . GLU A 1 352 ? -13.087 -37.687 6.222 1.00 86.19 352 GLU A O 1
ATOM 2709 N N . GLY A 1 353 ? -12.601 -35.538 5.827 1.00 81.88 353 GLY A N 1
ATOM 2710 C CA . GLY A 1 353 ? -12.105 -35.216 7.162 1.00 81.88 353 GLY A CA 1
ATOM 2711 C C . GLY A 1 353 ? -10.659 -35.647 7.420 1.00 81.88 353 GLY A C 1
ATOM 2712 O O . GLY A 1 353 ? -9.785 -35.519 6.565 1.00 81.88 353 GLY A O 1
ATOM 2713 N N . ALA A 1 354 ? -10.385 -36.087 8.650 1.00 77.31 354 ALA A N 1
ATOM 2714 C CA . ALA A 1 354 ? -9.076 -36.608 9.031 1.00 77.31 354 ALA A CA 1
ATOM 2715 C C . ALA A 1 354 ? -8.894 -38.034 8.495 1.00 77.31 354 ALA A C 1
ATOM 2717 O O . ALA A 1 354 ? -9.828 -38.832 8.541 1.00 77.31 354 ALA A O 1
ATOM 2718 N N . VAL A 1 355 ? -7.685 -38.370 8.037 1.00 82.62 355 VAL A N 1
ATOM 2719 C CA . VAL A 1 355 ? -7.363 -39.725 7.567 1.00 82.62 355 VAL A CA 1
ATOM 2720 C C . VAL A 1 355 ? -7.430 -40.692 8.756 1.00 82.62 355 VAL A C 1
ATOM 2722 O O . VAL A 1 355 ? -6.637 -40.540 9.693 1.00 82.62 355 VAL A O 1
ATOM 2725 N N . PRO A 1 356 ? -8.343 -41.677 8.763 1.00 83.50 356 PRO A N 1
ATOM 2726 C CA . PRO A 1 356 ? -8.493 -42.588 9.895 1.00 83.50 356 PRO A CA 1
ATOM 2727 C C . PRO A 1 356 ? -7.222 -43.414 10.160 1.00 83.50 356 PRO A C 1
ATOM 2729 O O . PRO A 1 356 ? -6.496 -43.756 9.227 1.00 83.50 356 PRO A O 1
ATOM 2732 N N . LEU A 1 357 ? -6.950 -43.773 11.422 1.00 76.44 357 LEU A N 1
ATOM 2733 C CA . LEU A 1 357 ? -5.718 -44.482 11.812 1.00 76.44 357 LEU A CA 1
ATOM 2734 C C . LEU A 1 357 ? -5.540 -45.822 11.079 1.00 76.44 357 LEU A C 1
ATOM 2736 O O . LEU A 1 357 ? -4.428 -46.164 10.691 1.00 76.44 357 LEU A O 1
ATOM 2740 N N . ASN A 1 358 ? -6.628 -46.556 10.840 1.00 82.00 358 ASN A N 1
ATOM 2741 C CA . ASN A 1 358 ? -6.587 -47.801 10.073 1.00 82.00 358 ASN A CA 1
ATOM 2742 C C . ASN A 1 358 ? -6.165 -47.567 8.614 1.00 82.00 358 ASN A C 1
ATOM 2744 O O . ASN A 1 358 ? -5.420 -48.375 8.079 1.00 82.00 358 ASN A O 1
ATOM 2748 N N . ILE A 1 359 ? -6.564 -46.448 7.995 1.00 88.81 359 ILE A N 1
ATOM 2749 C CA . ILE A 1 359 ? -6.100 -46.058 6.652 1.00 88.81 359 ILE A CA 1
ATOM 2750 C C . ILE A 1 359 ? -4.619 -45.692 6.690 1.00 88.81 359 ILE A C 1
ATOM 2752 O O . ILE A 1 359 ? -3.852 -46.088 5.818 1.00 88.81 359 ILE A O 1
ATOM 2756 N N . GLN A 1 360 ? -4.186 -44.972 7.724 1.00 86.75 360 GLN A N 1
ATOM 2757 C CA . GLN A 1 360 ? -2.775 -44.637 7.879 1.00 86.75 360 GLN A CA 1
ATOM 2758 C C . GLN A 1 360 ? -1.902 -45.892 7.996 1.00 86.75 360 GLN A C 1
ATOM 2760 O O . GLN A 1 360 ? -0.896 -46.006 7.303 1.00 86.75 360 GLN A O 1
ATOM 2765 N N . GLN A 1 361 ? -2.326 -46.864 8.806 1.00 85.12 361 GLN A N 1
ATOM 2766 C CA . GLN A 1 361 ? -1.641 -48.147 8.964 1.00 85.12 361 GLN A CA 1
ATOM 2767 C C . GLN A 1 361 ? -1.664 -48.981 7.675 1.00 85.12 361 GLN A C 1
ATOM 2769 O O . GLN A 1 361 ? -0.621 -49.491 7.276 1.00 85.12 361 GLN A O 1
ATOM 2774 N N . GLU A 1 362 ? -2.818 -49.070 7.002 1.00 90.75 362 GLU A N 1
ATOM 2775 C CA . GLU A 1 362 ? -3.004 -49.808 5.740 1.00 90.75 362 GLU A CA 1
ATOM 2776 C C . GLU A 1 362 ? -2.029 -49.341 4.648 1.00 90.75 362 GLU A C 1
ATOM 2778 O O . GLU A 1 362 ? -1.485 -50.163 3.914 1.00 90.75 362 GLU A O 1
ATOM 2783 N N . TYR A 1 363 ? -1.759 -48.034 4.571 1.00 89.12 363 TYR A N 1
ATOM 2784 C CA . TYR A 1 363 ? -0.916 -47.445 3.524 1.00 89.12 363 TYR A CA 1
ATOM 2785 C C . TYR A 1 363 ? 0.495 -47.048 3.991 1.00 89.12 363 TYR A C 1
ATOM 2787 O O . TYR A 1 363 ? 1.287 -46.517 3.203 1.00 89.12 363 TYR A O 1
ATOM 2795 N N . GLY A 1 364 ? 0.850 -47.335 5.246 1.00 86.69 364 GLY A N 1
ATOM 2796 C CA . GLY A 1 364 ? 2.144 -46.963 5.826 1.00 86.69 364 GLY A CA 1
ATOM 2797 C C . GLY A 1 364 ? 2.352 -45.447 5.913 1.00 86.69 364 GLY A C 1
ATOM 2798 O O . GLY A 1 364 ? 3.471 -44.964 5.754 1.00 86.69 364 GLY A O 1
ATOM 2799 N N . LEU A 1 365 ? 1.276 -44.687 6.116 1.00 84.50 365 LEU A N 1
ATOM 2800 C CA . LEU A 1 365 ? 1.317 -43.241 6.310 1.00 84.50 365 LEU A CA 1
ATOM 2801 C C . LEU A 1 365 ? 1.641 -42.948 7.777 1.00 84.50 365 LEU A C 1
ATOM 2803 O O . LEU A 1 365 ? 0.953 -43.418 8.679 1.00 84.50 365 LEU A O 1
ATOM 2807 N N . SER A 1 366 ? 2.6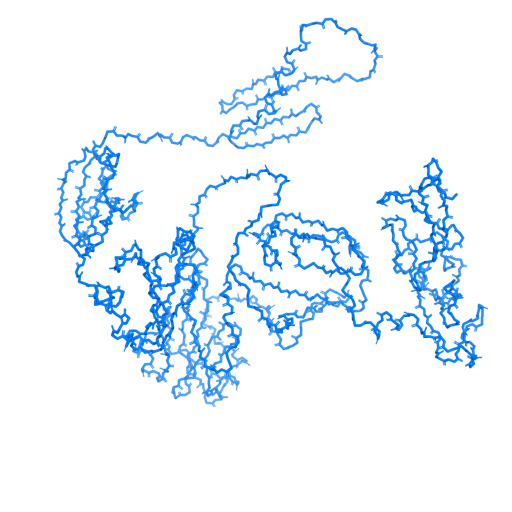60 -42.130 8.026 1.00 73.81 366 SER A N 1
ATOM 2808 C CA . SER A 1 366 ? 2.971 -41.636 9.371 1.00 73.81 366 SER A CA 1
ATOM 2809 C C . SER A 1 366 ? 2.425 -40.220 9.531 1.00 73.81 366 SER A C 1
ATOM 2811 O O . SER A 1 366 ? 3.153 -39.236 9.379 1.00 73.81 366 SER A O 1
ATOM 2813 N N . LEU A 1 367 ? 1.116 -40.096 9.777 1.00 76.56 367 LEU A N 1
ATOM 2814 C CA . LEU A 1 367 ? 0.518 -38.805 10.119 1.00 76.56 367 LEU A CA 1
ATOM 2815 C C . LEU A 1 367 ? 0.519 -38.674 11.643 1.00 76.56 367 LEU A C 1
ATOM 2817 O O . LEU A 1 367 ? -0.070 -39.482 12.358 1.00 76.56 367 LEU A O 1
ATOM 2821 N N . ARG A 1 368 ? 1.189 -37.648 12.174 1.00 66.88 368 ARG A N 1
ATOM 2822 C CA . ARG A 1 368 ? 1.094 -37.340 13.607 1.00 66.88 368 ARG A CA 1
ATOM 2823 C C . ARG A 1 368 ? -0.345 -36.936 13.926 1.00 66.88 368 ARG A C 1
ATOM 2825 O O . ARG A 1 368 ? -0.918 -36.111 13.216 1.00 66.88 368 ARG A O 1
ATOM 2832 N N . ALA A 1 369 ? -0.911 -37.487 15.001 1.00 65.06 369 ALA A N 1
ATOM 2833 C CA . ALA A 1 369 ? -2.219 -37.061 15.487 1.00 65.06 369 ALA A CA 1
ATOM 2834 C C . ALA A 1 369 ? -2.227 -35.536 15.737 1.00 65.06 369 ALA A C 1
ATOM 2836 O O . ALA A 1 369 ? -1.201 -34.970 16.133 1.00 65.06 369 ALA A O 1
ATOM 2837 N N . PRO A 1 370 ? -3.348 -34.842 15.489 1.00 66.62 370 PRO A N 1
ATOM 2838 C CA . PRO A 1 370 ? -3.420 -33.406 15.710 1.00 66.62 370 PRO A CA 1
ATOM 2839 C C . PRO A 1 370 ? -3.203 -33.086 17.192 1.00 66.62 370 PRO A C 1
ATOM 2841 O O . PRO A 1 370 ? -3.687 -33.799 18.070 1.00 66.62 370 PRO A O 1
ATOM 2844 N N . LEU A 1 371 ? -2.465 -32.006 17.453 1.00 75.69 371 LEU A N 1
ATOM 2845 C CA . LEU A 1 371 ? -2.269 -31.474 18.797 1.00 75.69 371 LEU A CA 1
ATOM 2846 C C . LEU A 1 371 ? -3.615 -30.931 19.303 1.00 75.69 371 LEU A C 1
ATOM 2848 O O . LEU A 1 371 ? -4.182 -30.018 18.698 1.00 75.69 371 LEU A O 1
ATOM 2852 N N . ARG A 1 372 ? -4.136 -31.508 20.380 1.00 83.25 372 ARG A N 1
ATOM 2853 C CA . ARG A 1 372 ? -5.321 -31.036 21.093 1.00 83.25 372 ARG A CA 1
ATOM 2854 C C . ARG A 1 372 ? -4.876 -30.019 22.129 1.00 83.25 372 ARG A C 1
ATOM 2856 O O . ARG A 1 372 ? -4.047 -30.335 22.972 1.00 83.25 372 ARG A O 1
ATOM 2863 N N . GLU A 1 373 ? -5.400 -28.802 22.043 1.00 90.50 373 GLU A N 1
ATOM 2864 C CA . GLU A 1 373 ? -5.245 -27.794 23.093 1.00 90.50 373 GLU A CA 1
ATOM 2865 C C . GLU A 1 373 ? -6.428 -27.920 24.052 1.00 90.50 373 GLU A C 1
ATOM 2867 O O . GLU A 1 373 ? -7.572 -27.968 23.611 1.00 90.50 373 GLU A O 1
ATOM 2872 N N . SER A 1 374 ? -6.162 -27.968 25.349 1.00 93.38 374 SER A N 1
ATOM 2873 C CA . SER A 1 374 ? -7.161 -27.823 26.406 1.00 93.38 374 SER A CA 1
ATOM 2874 C C . SER A 1 374 ? -6.719 -26.700 27.330 1.00 93.38 374 SER A C 1
ATOM 2876 O O . SER A 1 374 ? -5.526 -26.567 27.611 1.00 93.38 374 SER A O 1
ATOM 2878 N N . TRP A 1 375 ? -7.649 -25.874 27.799 1.00 95.62 375 TRP A N 1
ATOM 2879 C CA . TRP A 1 375 ? -7.330 -24.738 28.658 1.00 95.62 375 TRP A CA 1
ATOM 2880 C C . TRP A 1 375 ? -8.270 -24.625 29.854 1.00 95.62 375 TRP A C 1
ATOM 2882 O O . TRP A 1 375 ? -9.450 -24.961 29.775 1.00 95.62 375 TRP A O 1
ATOM 2892 N N . TRP A 1 376 ? -7.735 -24.100 30.958 1.00 96.38 376 TRP A N 1
ATOM 2893 C CA . TRP A 1 376 ? -8.453 -23.847 32.207 1.00 96.38 376 TRP A CA 1
ATOM 2894 C C . TRP A 1 376 ? -8.037 -22.496 32.795 1.00 96.38 376 TRP A C 1
ATOM 2896 O O . TRP A 1 376 ? -6.846 -22.215 32.936 1.00 96.38 376 TRP A O 1
ATOM 2906 N N . VAL A 1 377 ? -9.014 -21.672 33.172 1.00 95.00 377 VAL A N 1
ATOM 2907 C CA . VAL A 1 377 ? -8.825 -20.465 33.988 1.00 95.00 377 VAL A CA 1
ATOM 2908 C C . VAL A 1 377 ? -9.102 -20.829 35.436 1.00 95.00 377 VAL A C 1
ATOM 2910 O O . VAL A 1 377 ? -10.204 -21.256 35.765 1.00 95.00 377 VAL A O 1
ATOM 2913 N N . LEU A 1 378 ? -8.116 -20.650 36.304 1.00 95.25 378 LEU A N 1
ATOM 2914 C CA . LEU A 1 378 ? -8.166 -21.002 37.716 1.00 95.25 378 LEU A CA 1
ATOM 2915 C C . LEU A 1 378 ? -8.173 -19.740 38.584 1.00 95.25 378 LEU A C 1
ATOM 2917 O O . LEU A 1 378 ? -7.418 -18.798 38.327 1.00 95.25 378 LEU A O 1
ATOM 2921 N N . ALA A 1 379 ? -8.980 -19.736 39.640 1.00 92.19 379 ALA A N 1
ATOM 2922 C CA . ALA A 1 379 ? -8.879 -18.769 40.729 1.00 92.19 379 ALA A CA 1
ATOM 2923 C C . ALA A 1 379 ? -7.690 -19.104 41.657 1.00 92.19 379 ALA A C 1
ATOM 2925 O O . ALA A 1 379 ? -7.192 -20.238 41.632 1.00 92.19 379 ALA A O 1
ATOM 2926 N N . PRO A 1 380 ? -7.264 -18.172 42.535 1.00 89.81 380 PRO A N 1
ATOM 2927 C CA . PRO A 1 380 ? -6.387 -18.507 43.656 1.00 89.81 380 PRO A CA 1
ATOM 2928 C C . PRO A 1 380 ? -6.914 -19.728 44.423 1.00 89.81 380 PRO A C 1
ATOM 2930 O O . PRO A 1 380 ? -8.086 -19.770 44.792 1.00 89.81 380 PRO A O 1
ATOM 2933 N N . GLY A 1 381 ? -6.065 -20.736 44.639 1.00 86.75 381 GLY A N 1
ATOM 2934 C CA . GLY A 1 381 ? -6.459 -22.000 45.279 1.00 86.75 381 GLY A CA 1
ATOM 2935 C C . GLY A 1 381 ? -6.940 -23.103 44.323 1.00 86.75 381 GLY A C 1
ATOM 2936 O O . GLY A 1 381 ? -7.377 -24.152 44.788 1.00 86.75 381 GLY A O 1
ATOM 2937 N N . GLY A 1 382 ? -6.852 -22.899 43.002 1.00 89.06 382 GLY A N 1
ATOM 2938 C CA . GLY A 1 382 ? -7.045 -23.964 42.007 1.00 89.06 382 GLY A CA 1
ATOM 2939 C C . GLY A 1 382 ? -8.503 -24.278 41.654 1.00 89.06 382 GLY A C 1
ATOM 2940 O O . GLY A 1 382 ? -8.784 -25.332 41.088 1.00 89.06 382 GLY A O 1
ATOM 2941 N N . LEU A 1 383 ? -9.447 -23.388 41.981 1.00 88.69 383 LEU A N 1
ATOM 2942 C CA . LEU A 1 383 ? -10.840 -23.511 41.537 1.00 88.69 383 LEU A CA 1
ATOM 2943 C C . LEU A 1 383 ? -10.941 -23.184 40.040 1.00 88.69 383 LEU A C 1
ATOM 2945 O O . LEU A 1 383 ? -10.577 -22.080 39.639 1.00 88.69 383 LEU A O 1
ATOM 2949 N N . VAL A 1 384 ? -11.464 -24.107 39.228 1.00 93.31 384 VAL A N 1
ATOM 2950 C CA . VAL A 1 384 ? -11.708 -23.875 37.795 1.00 93.31 384 VAL A CA 1
ATOM 2951 C C . VAL A 1 384 ? -12.875 -22.901 37.627 1.00 93.31 384 VAL A C 1
ATOM 2953 O O . VAL A 1 384 ? -14.002 -23.199 38.011 1.00 93.31 384 VAL A O 1
ATOM 2956 N N . LEU A 1 385 ? -12.601 -21.738 37.044 1.00 90.25 385 LEU A N 1
ATOM 2957 C CA . LEU A 1 385 ? -13.594 -20.719 36.710 1.00 90.25 385 LEU A CA 1
ATOM 2958 C C . LEU A 1 385 ? -14.191 -20.950 35.320 1.00 90.25 385 LEU A C 1
ATOM 2960 O O . LEU A 1 385 ? -15.391 -20.782 35.122 1.00 90.25 385 LEU A O 1
ATOM 2964 N N . GLU A 1 386 ? -13.352 -21.339 34.359 1.00 94.44 386 GLU A N 1
ATOM 2965 C CA . GLU A 1 386 ? -13.762 -21.614 32.983 1.00 94.44 386 GLU A CA 1
ATOM 2966 C C . GLU A 1 386 ? -12.780 -22.593 32.330 1.00 94.44 386 GLU A C 1
ATOM 2968 O O . GLU A 1 386 ? -11.601 -22.623 32.685 1.00 94.44 386 GLU A O 1
ATOM 2973 N N . SER A 1 387 ? -13.254 -23.413 31.394 1.00 94.38 387 SER A N 1
ATOM 2974 C CA . SER A 1 387 ? -12.413 -24.343 30.635 1.00 94.38 387 SER A CA 1
ATOM 2975 C C . SER A 1 387 ? -12.960 -24.574 29.230 1.00 94.38 387 SER A C 1
ATOM 2977 O O . SER A 1 387 ? -14.135 -24.293 28.963 1.00 94.38 387 SER A O 1
ATOM 2979 N N . GLY A 1 388 ? -12.114 -25.083 28.340 1.00 90.50 388 GLY A N 1
ATOM 2980 C CA . GLY A 1 388 ? -12.504 -25.458 26.987 1.00 90.50 388 GLY A CA 1
ATOM 2981 C C . GLY A 1 388 ? -11.414 -26.214 26.234 1.00 90.50 388 GLY A C 1
ATOM 2982 O O . GLY A 1 388 ? -10.272 -26.306 26.682 1.00 90.50 388 GLY A O 1
ATOM 2983 N N . GLU A 1 389 ? -11.792 -26.745 25.074 1.00 87.81 389 GLU A N 1
ATOM 2984 C CA . GLU A 1 389 ? -10.890 -27.373 24.106 1.00 87.81 389 GLU A CA 1
ATOM 2985 C C . GLU A 1 389 ? -10.637 -26.425 22.919 1.00 87.81 389 GLU A C 1
ATOM 2987 O O . GLU A 1 389 ? -11.463 -25.570 22.589 1.00 87.81 389 GLU A O 1
ATOM 2992 N N . GLY A 1 390 ? -9.491 -26.581 22.263 1.00 86.44 390 GLY A N 1
ATOM 2993 C CA . GLY A 1 390 ? -9.012 -25.717 21.190 1.00 86.44 390 GLY A CA 1
ATOM 2994 C C . GLY A 1 390 ? -8.417 -24.401 21.691 1.00 86.44 390 GLY A C 1
ATOM 2995 O O . GLY A 1 390 ? -8.081 -24.245 22.862 1.00 86.44 390 GLY A O 1
ATOM 2996 N N . ALA A 1 391 ? -8.280 -23.434 20.786 1.00 83.75 391 ALA A N 1
ATOM 2997 C CA . ALA A 1 391 ? -7.776 -22.114 21.140 1.00 83.75 391 ALA A CA 1
ATOM 2998 C C . ALA A 1 391 ? -8.777 -21.372 22.041 1.00 83.75 391 ALA A C 1
ATOM 3000 O O . ALA A 1 391 ? -9.972 -21.316 21.743 1.00 83.75 391 ALA A O 1
ATOM 3001 N N . MET A 1 392 ? -8.279 -20.750 23.112 1.00 87.31 392 MET A N 1
ATOM 3002 C CA . MET A 1 392 ? -9.108 -19.973 24.036 1.00 87.31 392 MET A CA 1
ATOM 3003 C C . MET A 1 392 ? -9.882 -18.847 23.311 1.00 87.31 392 MET A C 1
ATOM 3005 O O . MET A 1 392 ? -9.257 -17.999 22.661 1.00 87.31 392 MET A O 1
ATOM 3009 N N . PRO A 1 393 ? -11.225 -18.789 23.424 1.00 84.25 393 PRO A N 1
ATOM 3010 C CA . PRO A 1 393 ? -12.034 -17.749 22.793 1.00 84.25 393 PRO A CA 1
ATOM 3011 C C . PRO A 1 393 ? -11.674 -16.329 23.261 1.00 84.25 393 PRO A C 1
ATOM 3013 O O . PRO A 1 393 ? -11.328 -16.093 24.421 1.00 84.25 393 PRO A O 1
ATOM 3016 N N . ARG A 1 394 ? -11.779 -15.341 22.359 1.00 76.06 394 ARG A N 1
ATOM 3017 C CA . ARG A 1 394 ? -11.419 -13.938 22.658 1.00 76.06 394 ARG A CA 1
ATOM 3018 C C . ARG A 1 394 ? -12.281 -13.310 23.747 1.00 76.06 394 ARG A C 1
ATOM 3020 O O . ARG A 1 394 ? -11.798 -12.450 24.474 1.00 76.06 394 ARG A O 1
ATOM 3027 N N . ASP A 1 395 ? -13.549 -13.684 23.830 1.00 80.06 395 ASP A N 1
ATOM 3028 C CA . ASP A 1 395 ? -14.460 -13.220 24.871 1.00 80.06 395 ASP A CA 1
ATOM 3029 C C . ASP A 1 395 ? -14.022 -13.714 26.254 1.00 80.06 395 ASP A C 1
ATOM 3031 O O . ASP A 1 395 ? -14.052 -12.928 27.198 1.00 80.06 395 ASP A O 1
ATOM 3035 N N . VAL A 1 396 ? -13.507 -14.944 26.357 1.00 85.38 396 VAL A N 1
ATOM 3036 C CA . VAL A 1 396 ? -12.916 -15.477 27.594 1.00 85.38 396 VAL A CA 1
ATOM 3037 C C . VAL A 1 396 ? -11.639 -14.712 27.955 1.00 85.38 396 VAL A C 1
ATOM 3039 O O . VAL A 1 396 ? -11.509 -14.233 29.080 1.00 85.38 396 VAL A O 1
ATOM 3042 N N . ILE A 1 397 ? -10.734 -14.492 26.991 1.00 85.75 397 ILE A N 1
ATOM 3043 C CA . ILE A 1 397 ? -9.511 -13.689 27.204 1.00 85.75 397 ILE A CA 1
ATOM 3044 C C . ILE A 1 397 ? -9.862 -12.279 27.699 1.00 85.75 397 ILE A C 1
ATOM 3046 O O . ILE A 1 397 ? -9.275 -11.781 28.658 1.00 85.75 397 ILE A O 1
ATOM 3050 N N . ASN A 1 398 ? -10.839 -11.627 27.065 1.00 83.19 398 ASN A N 1
ATOM 3051 C CA . ASN A 1 398 ? -11.262 -10.280 27.436 1.00 83.19 398 ASN A CA 1
ATOM 3052 C C . ASN A 1 398 ? -11.937 -10.243 28.813 1.00 83.19 398 ASN A C 1
ATOM 3054 O O . ASN A 1 398 ? -11.703 -9.299 29.564 1.00 83.19 398 ASN A O 1
ATOM 3058 N N . ARG A 1 399 ? -12.737 -11.261 29.157 1.00 91.06 399 ARG A N 1
ATOM 3059 C CA . ARG A 1 399 ? -13.426 -11.377 30.452 1.00 91.06 399 ARG A CA 1
ATOM 3060 C C . ARG A 1 399 ? -12.445 -11.461 31.619 1.00 91.06 399 ARG A C 1
ATOM 3062 O O . ARG A 1 399 ? -12.698 -10.863 32.659 1.00 91.06 399 ARG A O 1
ATOM 3069 N N . TYR A 1 400 ? -11.323 -12.157 31.438 1.00 91.25 400 TYR A N 1
ATOM 3070 C CA . TYR A 1 400 ? -10.291 -12.305 32.470 1.00 91.25 400 TYR A CA 1
ATOM 3071 C C . TYR A 1 400 ? -9.102 -11.353 32.302 1.00 91.25 400 TYR A C 1
ATOM 3073 O O . TYR A 1 400 ? -8.105 -11.467 33.020 1.00 91.25 400 TYR A O 1
ATOM 3081 N N . ARG A 1 401 ? -9.189 -10.376 31.393 1.00 85.94 401 ARG A N 1
ATOM 3082 C CA . ARG A 1 401 ? -8.145 -9.363 31.232 1.00 85.94 401 ARG A CA 1
ATOM 3083 C C . ARG A 1 401 ? -8.034 -8.536 32.516 1.00 85.94 401 ARG A C 1
ATOM 3085 O O . ARG A 1 401 ? -8.987 -7.884 32.925 1.00 85.94 401 ARG A O 1
ATOM 3092 N N . GLY A 1 402 ? -6.858 -8.555 33.142 1.00 86.81 402 GLY A N 1
ATOM 3093 C CA . GLY A 1 402 ? -6.616 -7.892 34.429 1.00 86.81 402 GLY A CA 1
ATOM 3094 C C . GLY A 1 402 ? -6.892 -8.763 35.661 1.00 86.81 402 GLY A C 1
ATOM 3095 O O . GLY A 1 402 ? -6.682 -8.297 36.779 1.00 86.81 402 GLY A O 1
ATOM 3096 N N . PHE A 1 403 ? -7.290 -10.030 35.492 1.00 90.75 403 PHE A N 1
ATOM 3097 C CA . PHE A 1 403 ? -7.405 -10.985 36.597 1.00 90.75 403 PHE A CA 1
ATOM 3098 C C . PHE A 1 403 ? -6.018 -11.504 37.014 1.00 90.75 403 PHE A C 1
ATOM 3100 O O . PHE A 1 403 ? -5.617 -12.625 36.706 1.00 90.75 403 PHE A O 1
ATOM 3107 N N . THR A 1 404 ? -5.251 -10.649 37.692 1.00 87.62 404 THR A N 1
ATOM 3108 C CA . THR A 1 404 ? -3.825 -10.868 37.997 1.00 87.62 404 THR A CA 1
ATOM 3109 C C . THR A 1 404 ? -3.556 -11.970 39.018 1.00 87.62 404 THR A C 1
ATOM 3111 O O . THR A 1 404 ? -2.443 -12.493 39.058 1.00 87.62 404 THR A O 1
ATOM 3114 N N . SER A 1 405 ? -4.552 -12.328 39.829 1.00 90.00 405 SER A N 1
ATOM 3115 C CA . SER A 1 405 ? -4.470 -13.407 40.817 1.00 90.00 405 SER A CA 1
ATOM 3116 C C . SER A 1 405 ? -4.858 -14.778 40.247 1.00 90.00 405 SER A C 1
ATOM 3118 O O . SER A 1 405 ? -4.630 -15.798 40.897 1.00 90.00 405 SER A O 1
ATOM 3120 N N . GLY A 1 406 ? -5.421 -14.820 39.036 1.00 92.00 406 GLY A N 1
ATOM 3121 C CA . GLY A 1 406 ? -5.781 -16.057 38.355 1.00 92.00 406 GLY A CA 1
ATOM 3122 C C . GLY A 1 406 ? -4.598 -16.760 37.696 1.00 92.00 406 GLY A C 1
ATOM 3123 O O . GLY A 1 406 ? -3.532 -16.183 37.481 1.00 92.00 406 GLY A O 1
ATOM 3124 N N . THR A 1 407 ? -4.808 -18.021 37.326 1.00 95.00 407 THR A N 1
ATOM 3125 C CA . THR A 1 407 ? -3.848 -18.824 36.558 1.00 95.00 407 THR A CA 1
ATOM 3126 C C . THR A 1 407 ? -4.530 -19.415 35.332 1.00 95.00 407 THR A C 1
ATOM 3128 O O . THR A 1 407 ? -5.595 -20.005 35.439 1.00 95.00 407 THR A O 1
ATOM 3131 N N . LEU A 1 408 ? -3.919 -19.266 34.165 1.00 94.69 408 LEU A N 1
ATOM 3132 C CA . LEU A 1 408 ? -4.301 -19.918 32.922 1.00 94.69 408 LEU A CA 1
ATOM 3133 C C . LEU A 1 408 ? -3.383 -21.117 32.693 1.00 94.69 408 LEU A C 1
ATOM 3135 O O . LEU A 1 408 ? -2.171 -20.956 32.551 1.00 94.69 408 LEU A O 1
ATOM 3139 N N . VAL A 1 409 ? -3.965 -22.309 32.641 1.00 95.69 409 VAL A N 1
ATOM 3140 C CA . VAL A 1 409 ? -3.265 -23.547 32.294 1.00 95.69 409 VAL A CA 1
ATOM 3141 C C . VAL A 1 409 ? -3.686 -23.943 30.887 1.00 95.69 409 VAL A C 1
ATOM 3143 O O . VAL A 1 409 ? -4.878 -24.072 30.631 1.00 95.69 409 VAL A O 1
ATOM 3146 N N . LYS A 1 410 ? -2.725 -24.129 29.981 1.00 95.50 410 LYS A N 1
ATOM 3147 C CA . LYS A 1 410 ? -2.932 -24.703 28.646 1.00 95.50 410 LYS A CA 1
ATOM 3148 C C . LYS A 1 410 ? -2.158 -26.011 28.547 1.00 95.50 410 LYS A C 1
ATOM 3150 O O . LYS A 1 410 ? -0.975 -26.045 28.883 1.00 95.50 410 LYS A O 1
ATOM 3155 N N . VAL A 1 411 ? -2.810 -27.066 28.084 1.00 95.25 411 VAL A N 1
ATOM 3156 C CA . VAL A 1 411 ? -2.227 -28.392 27.868 1.00 95.25 411 VAL A CA 1
ATOM 3157 C C . VAL A 1 411 ? -2.379 -28.751 26.404 1.00 95.25 411 VAL A C 1
ATOM 3159 O O . VAL A 1 411 ? -3.435 -28.540 25.816 1.00 95.25 411 VAL A O 1
ATOM 3162 N N . PHE A 1 412 ? -1.308 -29.277 25.831 1.00 91.19 412 PHE A N 1
ATOM 3163 C CA . PHE A 1 412 ? -1.227 -29.707 24.451 1.00 91.19 412 PHE A CA 1
ATOM 3164 C C . PHE A 1 412 ? -0.924 -31.204 24.432 1.00 91.19 412 PHE A C 1
ATOM 3166 O O . PHE A 1 412 ? 0.183 -31.613 24.788 1.00 91.19 412 PHE A O 1
ATOM 3173 N N . ASP A 1 413 ? -1.894 -32.023 24.041 1.00 89.62 413 ASP A N 1
ATOM 3174 C CA . ASP A 1 413 ? -1.765 -33.481 24.001 1.00 89.62 413 ASP A CA 1
ATOM 3175 C C . ASP A 1 413 ? -2.073 -34.043 22.607 1.00 89.62 413 ASP A C 1
ATOM 3177 O O . ASP A 1 413 ? -2.644 -33.374 21.748 1.00 89.62 413 ASP A O 1
ATOM 3181 N N . ARG A 1 414 ? -1.668 -35.289 22.357 1.00 82.94 414 ARG A N 1
ATOM 3182 C CA . ARG A 1 414 ? -2.032 -36.042 21.140 1.00 82.94 414 ARG A CA 1
ATOM 3183 C C . ARG A 1 414 ? -2.820 -37.315 21.454 1.00 82.94 414 ARG A C 1
ATOM 3185 O O . ARG A 1 414 ? -2.766 -38.284 20.701 1.00 82.94 414 ARG A O 1
ATOM 3192 N N . GLY A 1 415 ? -3.494 -37.359 22.601 1.00 76.62 415 GLY A N 1
ATOM 3193 C CA . GLY A 1 415 ? -4.155 -38.563 23.111 1.00 76.62 415 GLY A CA 1
ATOM 3194 C C . GLY A 1 415 ? -3.217 -39.672 23.618 1.00 76.62 415 GLY A C 1
ATOM 3195 O O . GLY A 1 415 ? -3.710 -40.681 24.107 1.00 76.62 415 GLY A O 1
ATOM 3196 N N . GLN A 1 416 ? -1.889 -39.503 23.538 1.00 79.00 416 GLN A N 1
ATOM 3197 C CA . GLN A 1 416 ? -0.886 -40.433 24.096 1.00 79.00 416 GLN A CA 1
ATOM 3198 C C . GLN A 1 416 ? -0.123 -39.861 25.304 1.00 79.00 416 GLN A C 1
ATOM 3200 O O . GLN A 1 416 ? 0.817 -40.477 25.795 1.00 79.00 416 GLN A O 1
ATOM 3205 N N . GLY A 1 417 ? -0.521 -38.681 25.777 1.00 84.50 417 GLY A N 1
ATOM 3206 C CA . GLY A 1 417 ? 0.164 -37.941 26.831 1.00 84.50 417 GLY A CA 1
ATOM 3207 C C . GLY A 1 417 ? 0.296 -36.462 26.486 1.00 84.50 417 GLY A C 1
ATOM 3208 O O . GLY A 1 417 ? 0.052 -36.047 25.349 1.00 84.50 417 GLY A O 1
ATOM 3209 N N . ILE A 1 418 ? 0.664 -35.672 27.492 1.00 89.69 418 ILE A N 1
ATOM 3210 C CA . ILE A 1 418 ? 0.919 -34.239 27.350 1.00 89.69 418 ILE A CA 1
ATOM 3211 C C . ILE A 1 418 ? 2.251 -34.065 26.611 1.00 89.69 418 ILE A C 1
ATOM 3213 O O . ILE A 1 418 ? 3.286 -34.513 27.095 1.00 89.69 418 ILE A O 1
ATOM 3217 N N . GLU A 1 419 ? 2.230 -33.426 25.440 1.00 89.50 419 GLU A N 1
ATOM 3218 C CA . GLU A 1 419 ? 3.450 -33.062 24.709 1.00 89.50 419 GLU A CA 1
ATOM 3219 C C . GLU A 1 419 ? 4.016 -31.740 25.222 1.00 89.50 419 GLU A C 1
ATOM 3221 O O . GLU A 1 419 ? 5.229 -31.605 25.361 1.00 89.50 419 GLU A O 1
ATOM 3226 N N . ARG A 1 420 ? 3.140 -30.774 25.516 1.00 93.38 420 ARG A N 1
ATOM 3227 C CA . ARG A 1 420 ? 3.513 -29.446 26.008 1.00 93.38 420 ARG A CA 1
ATOM 3228 C C . ARG A 1 420 ? 2.466 -28.913 26.965 1.00 93.38 420 ARG A C 1
ATOM 3230 O O . ARG A 1 420 ? 1.279 -29.191 26.830 1.00 93.38 420 ARG A O 1
ATOM 3237 N N . TRP A 1 421 ? 2.887 -28.077 27.897 1.00 96.25 421 TRP A N 1
ATOM 3238 C CA . TRP A 1 421 ? 1.990 -27.336 28.765 1.00 96.25 421 TRP A CA 1
ATOM 3239 C C . TRP A 1 421 ? 2.520 -25.926 29.017 1.00 96.25 421 TRP A C 1
ATOM 3241 O O . TRP A 1 421 ? 3.719 -25.650 28.946 1.00 96.25 421 TRP A O 1
ATOM 3251 N N . ARG A 1 422 ? 1.605 -25.005 29.310 1.00 95.69 422 ARG A N 1
ATOM 3252 C CA . ARG A 1 422 ? 1.910 -23.621 29.667 1.00 95.69 422 ARG A CA 1
ATOM 3253 C C . ARG A 1 422 ? 1.066 -23.213 30.859 1.00 95.69 422 ARG A C 1
ATOM 3255 O O . ARG A 1 422 ? -0.147 -23.396 30.855 1.00 95.69 422 ARG A O 1
ATOM 3262 N N . VAL A 1 423 ? 1.717 -22.606 31.842 1.00 94.69 423 VAL A N 1
ATOM 3263 C CA . VAL A 1 423 ? 1.067 -21.936 32.964 1.00 94.69 423 VAL A CA 1
ATOM 3264 C C . VAL A 1 423 ? 1.372 -20.447 32.846 1.00 94.69 423 VAL A C 1
ATOM 3266 O O . VAL A 1 423 ? 2.529 -20.022 32.838 1.00 94.69 423 VAL A O 1
ATOM 3269 N N . SER A 1 424 ? 0.342 -19.628 32.708 1.00 93.50 424 SER A N 1
ATOM 3270 C CA . SER A 1 424 ? 0.459 -18.174 32.615 1.00 93.50 424 SER A CA 1
ATOM 3271 C C . SER A 1 424 ? -0.573 -17.506 33.504 1.00 93.50 424 SER A C 1
ATOM 3273 O O . SER A 1 424 ? -1.422 -18.164 34.096 1.00 93.50 424 SER A O 1
ATOM 3275 N N . ARG A 1 425 ? -0.540 -16.183 33.594 1.00 91.69 425 ARG A N 1
ATOM 3276 C CA . ARG A 1 425 ? -1.727 -15.442 34.024 1.00 91.69 425 ARG A CA 1
ATOM 3277 C C . ARG A 1 425 ? -2.748 -15.380 32.871 1.00 91.69 425 ARG A C 1
ATOM 3279 O O . ARG A 1 425 ? -2.385 -15.669 31.724 1.00 91.69 425 ARG A O 1
ATOM 3286 N N . PRO A 1 426 ? -4.015 -15.014 33.137 1.00 87.44 426 PRO A N 1
ATOM 3287 C CA . PRO A 1 426 ? -5.036 -14.849 32.099 1.00 87.44 426 PRO A CA 1
ATOM 3288 C C . PRO A 1 426 ? -4.733 -13.755 31.062 1.00 87.44 426 PRO A C 1
ATOM 3290 O O . PRO A 1 426 ? -5.258 -13.801 29.957 1.00 87.44 426 PRO A O 1
ATOM 3293 N N . ASP A 1 427 ? -3.855 -12.800 31.383 1.00 82.94 427 ASP A N 1
ATOM 3294 C CA . ASP A 1 427 ? -3.318 -11.809 30.434 1.00 82.94 427 ASP A CA 1
ATOM 3295 C C . ASP A 1 427 ? -2.161 -12.354 29.567 1.00 82.94 427 ASP A C 1
ATOM 3297 O O . ASP A 1 427 ? -1.486 -11.599 28.871 1.00 82.94 427 ASP A O 1
ATOM 3301 N N . GLU A 1 428 ? -1.931 -13.667 29.631 1.00 81.06 428 GLU A N 1
ATOM 3302 C CA . GLU A 1 428 ? -0.863 -14.414 28.970 1.00 81.06 428 GLU A CA 1
ATOM 3303 C C . GLU A 1 428 ? 0.562 -14.054 29.409 1.00 81.06 428 GLU A C 1
ATOM 3305 O O . GLU A 1 428 ? 1.523 -14.579 28.831 1.00 81.06 428 GLU A O 1
ATOM 3310 N N . THR A 1 429 ? 0.736 -13.260 30.474 1.00 85.56 429 THR A N 1
ATOM 3311 C CA . THR A 1 429 ? 2.060 -13.081 31.081 1.00 85.56 429 THR A CA 1
ATOM 3312 C C . THR A 1 429 ? 2.551 -14.432 31.592 1.00 85.56 429 THR A C 1
ATOM 3314 O O . THR A 1 429 ? 1.941 -15.096 32.437 1.00 85.56 429 THR A O 1
ATOM 3317 N N . GLN A 1 430 ? 3.608 -14.916 30.946 1.00 78.69 430 GLN A N 1
ATOM 3318 C CA . GLN A 1 430 ? 4.062 -16.287 31.084 1.00 78.69 430 GLN A CA 1
ATOM 3319 C C . GLN A 1 430 ? 4.709 -16.480 32.450 1.00 78.69 430 GLN A C 1
ATOM 3321 O O . GLN A 1 430 ? 5.608 -15.730 32.823 1.00 78.69 430 GLN A O 1
ATOM 3326 N N . LEU A 1 431 ? 4.251 -17.498 33.178 1.00 82.94 431 LEU A N 1
ATOM 3327 C CA . LEU A 1 431 ? 4.868 -17.898 34.435 1.00 82.94 431 LEU A CA 1
ATOM 3328 C C . LEU A 1 431 ? 5.820 -19.060 34.175 1.00 82.94 431 LEU A C 1
ATOM 3330 O O . LEU A 1 431 ? 6.981 -18.986 34.562 1.00 82.94 431 LEU A O 1
ATOM 3334 N N . GLN A 1 432 ? 5.344 -20.115 33.502 1.00 95.00 432 GLN A N 1
ATOM 3335 C CA . GLN A 1 432 ? 6.105 -21.341 33.252 1.00 95.00 432 GLN A CA 1
ATOM 3336 C C . GLN A 1 432 ? 5.659 -22.036 31.953 1.00 95.00 432 GLN A C 1
ATOM 3338 O O . GLN A 1 432 ? 4.502 -21.939 31.537 1.00 95.00 432 GLN A O 1
ATOM 3343 N N . VAL A 1 433 ? 6.583 -22.742 31.303 1.00 95.69 433 VAL A N 1
ATOM 3344 C CA . VAL A 1 433 ? 6.327 -23.612 30.144 1.00 95.69 433 VAL A CA 1
ATOM 3345 C C . VAL A 1 433 ? 7.179 -24.865 30.287 1.00 95.69 433 VAL A C 1
ATOM 3347 O O . VAL A 1 433 ? 8.289 -24.789 30.816 1.00 95.69 433 VAL A O 1
ATOM 3350 N N . GLY A 1 434 ? 6.676 -25.995 29.810 1.00 94.25 434 GLY A N 1
ATOM 3351 C CA . GLY A 1 434 ? 7.441 -27.230 29.742 1.00 94.25 434 GLY A CA 1
ATOM 3352 C C . GLY A 1 434 ? 6.890 -28.171 28.683 1.00 94.25 434 GLY A C 1
ATOM 3353 O O . GLY A 1 434 ? 5.758 -28.016 28.221 1.00 94.25 434 GLY A O 1
ATOM 3354 N N . ASP A 1 435 ? 7.714 -29.140 28.306 1.00 93.50 435 ASP A N 1
ATOM 3355 C CA . ASP A 1 435 ? 7.335 -30.251 27.440 1.00 93.50 435 ASP A CA 1
ATOM 3356 C C . ASP A 1 435 ? 7.200 -31.534 28.287 1.00 93.50 435 ASP A C 1
ATOM 3358 O O . ASP A 1 435 ? 7.836 -31.666 29.336 1.00 93.50 435 ASP A O 1
ATOM 3362 N N . GLY A 1 436 ? 6.362 -32.475 27.849 1.00 92.62 436 GLY A N 1
ATOM 3363 C CA . GLY A 1 436 ? 6.088 -33.725 28.565 1.00 92.62 436 GLY A CA 1
ATOM 3364 C C . GLY A 1 436 ? 5.109 -33.584 29.739 1.00 92.62 436 GLY A C 1
ATOM 3365 O O . GLY A 1 436 ? 4.233 -3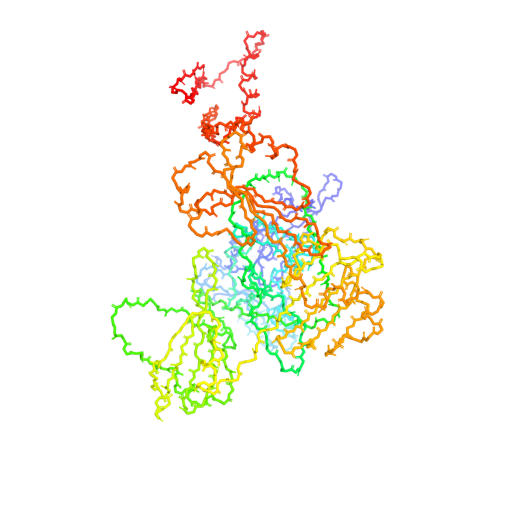2.718 29.751 1.00 92.62 436 GLY A O 1
ATOM 3366 N N . GLU A 1 437 ? 5.233 -34.459 30.741 1.00 92.69 437 GLU A N 1
ATOM 3367 C CA . GLU A 1 437 ? 4.363 -34.430 31.922 1.00 92.69 437 GLU A CA 1
ATOM 3368 C C . GLU A 1 437 ? 4.503 -33.130 32.730 1.00 92.69 437 GLU A C 1
ATOM 3370 O O . GLU A 1 437 ? 5.597 -32.596 32.914 1.00 92.69 437 GLU A O 1
ATOM 3375 N N . ILE A 1 438 ? 3.385 -32.646 33.280 1.00 93.81 438 ILE A N 1
ATOM 3376 C CA . ILE A 1 438 ? 3.388 -31.494 34.188 1.00 93.81 438 ILE A CA 1
ATOM 3377 C C . ILE A 1 438 ? 4.050 -31.908 35.514 1.00 93.81 438 ILE A C 1
ATOM 3379 O O . ILE A 1 438 ? 3.564 -32.847 36.155 1.00 93.81 438 ILE A O 1
ATOM 3383 N N . PRO A 1 439 ? 5.113 -31.211 35.967 1.00 95.81 439 PRO A N 1
ATOM 3384 C CA . PRO A 1 439 ? 5.770 -31.482 37.239 1.00 95.81 439 PRO A CA 1
ATOM 3385 C C . PRO A 1 439 ? 4.784 -31.563 38.404 1.00 95.81 439 PRO A C 1
ATOM 3387 O O . PRO A 1 439 ? 3.878 -30.734 38.526 1.00 95.81 439 PRO A O 1
ATOM 3390 N N . LYS A 1 440 ? 4.995 -32.529 39.308 1.00 93.31 440 LYS A N 1
ATOM 3391 C CA . LYS A 1 440 ? 4.145 -32.719 40.493 1.00 93.31 440 LYS A CA 1
ATOM 3392 C C . LYS A 1 440 ? 3.995 -31.431 41.313 1.00 93.31 440 LYS A C 1
ATOM 3394 O O . LYS A 1 440 ? 2.888 -31.109 41.714 1.00 93.31 440 LYS A O 1
ATOM 3399 N N . SER A 1 441 ? 5.063 -30.647 41.461 1.00 94.50 441 SER A N 1
ATOM 3400 C CA . SER A 1 441 ? 5.025 -29.355 42.160 1.00 94.50 441 SER A CA 1
ATOM 3401 C C . SER A 1 441 ? 3.990 -28.382 41.586 1.00 94.50 441 SER A C 1
ATOM 3403 O O . SER A 1 441 ? 3.323 -27.697 42.353 1.00 94.50 441 SER A O 1
ATOM 3405 N N . LEU A 1 442 ? 3.804 -28.345 40.261 1.00 94.44 442 LEU A N 1
ATOM 3406 C CA . LEU A 1 442 ? 2.783 -27.510 39.622 1.00 94.44 442 LEU A CA 1
ATOM 3407 C C . LEU A 1 442 ? 1.395 -28.124 39.715 1.00 94.44 442 LEU A C 1
ATOM 3409 O O . LEU A 1 442 ? 0.422 -27.397 39.926 1.00 94.44 442 LEU A O 1
ATOM 3413 N N . ARG A 1 443 ? 1.297 -29.453 39.584 1.00 94.19 443 ARG A N 1
ATOM 3414 C CA . ARG A 1 443 ? 0.030 -30.160 39.798 1.00 94.19 443 ARG A CA 1
ATOM 3415 C C . ARG A 1 443 ? -0.509 -29.877 41.201 1.00 94.19 443 ARG A C 1
ATOM 3417 O O . ARG A 1 443 ? -1.674 -29.510 41.323 1.00 94.19 443 ARG A O 1
ATOM 3424 N N . ASP A 1 444 ? 0.353 -29.932 42.210 1.00 92.75 444 ASP A N 1
ATOM 3425 C CA . ASP A 1 444 ? 0.014 -29.660 43.606 1.00 92.75 444 ASP A CA 1
ATOM 3426 C C . ASP A 1 444 ? -0.292 -28.167 43.823 1.00 92.75 444 ASP A C 1
ATOM 3428 O O . ASP A 1 444 ? -1.351 -27.822 44.349 1.00 92.75 444 ASP A O 1
ATOM 3432 N N . GLN A 1 445 ? 0.578 -27.265 43.343 1.00 93.25 445 GLN A N 1
ATOM 3433 C CA . GLN A 1 445 ? 0.423 -25.811 43.501 1.00 93.25 445 GLN A CA 1
ATOM 3434 C C . GLN A 1 445 ? -0.914 -25.288 42.958 1.00 93.25 445 GLN A C 1
ATOM 3436 O O . GLN A 1 445 ? -1.526 -24.406 43.563 1.00 93.25 445 GLN A O 1
ATOM 3441 N N . TYR A 1 446 ? -1.369 -25.817 41.822 1.00 93.06 446 TYR A N 1
ATOM 3442 C CA . TYR A 1 446 ? -2.591 -25.365 41.152 1.00 93.06 446 TYR A CA 1
ATOM 3443 C C . TYR A 1 446 ? -3.765 -26.339 41.304 1.00 93.06 446 TYR A C 1
ATOM 3445 O O . TYR A 1 446 ? -4.789 -26.159 40.647 1.00 93.06 446 TYR A O 1
ATOM 3453 N N . SER A 1 447 ? -3.639 -27.355 42.168 1.00 92.19 447 SER A N 1
ATOM 3454 C CA . SER A 1 447 ? -4.651 -28.407 42.365 1.00 92.19 447 SER A CA 1
ATOM 3455 C C . SER A 1 447 ? -5.111 -29.065 41.053 1.00 92.19 447 SER A C 1
ATOM 3457 O O . SER A 1 447 ? -6.290 -29.386 40.887 1.00 92.19 447 SER A O 1
ATOM 3459 N N . MET A 1 448 ? -4.186 -29.263 40.108 1.00 90.88 448 MET A N 1
ATOM 3460 C CA . MET A 1 448 ? -4.511 -29.706 38.751 1.00 90.88 448 MET A CA 1
ATOM 3461 C C . MET A 1 448 ? -5.062 -31.128 38.683 1.00 90.88 448 MET A C 1
ATOM 3463 O O . MET A 1 448 ? -5.760 -31.465 37.731 1.00 90.88 448 MET A O 1
ATOM 3467 N N . GLU A 1 449 ? -4.815 -31.956 39.699 1.00 87.75 449 GLU A N 1
ATOM 3468 C CA . GLU A 1 449 ? -5.370 -33.314 39.779 1.00 87.75 449 GLU A CA 1
ATOM 3469 C C . GLU A 1 449 ? -6.904 -33.333 39.692 1.00 87.75 449 GLU A C 1
ATOM 3471 O O . GLU A 1 449 ? -7.475 -34.291 39.177 1.00 87.75 449 GLU A O 1
ATOM 3476 N N . LYS A 1 450 ? -7.574 -32.247 40.109 1.00 83.06 450 LYS A N 1
ATOM 3477 C CA . LYS A 1 450 ? -9.037 -32.113 40.044 1.00 83.06 450 LYS A CA 1
ATOM 3478 C C . LYS A 1 450 ? -9.589 -32.044 38.618 1.00 83.06 450 LYS A C 1
ATOM 3480 O O . LYS A 1 450 ? -10.754 -32.372 38.427 1.00 83.06 450 LYS A O 1
ATOM 3485 N N . PHE A 1 451 ? -8.794 -31.595 37.644 1.00 83.50 451 PHE A N 1
ATOM 3486 C CA . PHE A 1 451 ? -9.255 -31.381 36.265 1.00 83.50 451 PHE A CA 1
ATOM 3487 C C . PHE A 1 451 ? -8.405 -32.076 35.193 1.00 83.50 451 PHE A C 1
ATOM 3489 O O . PHE A 1 451 ? -8.885 -32.264 34.080 1.00 83.50 451 PHE A O 1
ATOM 3496 N N . LEU A 1 452 ? -7.173 -32.488 35.508 1.00 84.62 452 LEU A N 1
ATOM 3497 C CA . LEU A 1 452 ? -6.347 -33.340 34.642 1.00 84.62 452 LEU A CA 1
ATOM 3498 C C . LEU A 1 452 ? -6.611 -34.834 34.863 1.00 84.62 452 LEU A C 1
ATOM 3500 O O . LEU A 1 452 ? -6.337 -35.642 33.977 1.00 84.62 452 LEU A O 1
ATOM 3504 N N . GLY A 1 453 ? -7.139 -35.217 36.030 1.00 71.88 453 GLY A N 1
ATOM 3505 C CA . GLY A 1 453 ? -7.667 -36.559 36.242 1.00 71.88 453 GLY A CA 1
ATOM 3506 C C . GLY A 1 453 ? -8.940 -36.702 35.419 1.00 71.88 453 GLY A C 1
ATOM 3507 O O . GLY A 1 453 ? -9.947 -36.103 35.783 1.00 71.88 453 GLY A O 1
ATOM 3508 N N . GLY A 1 454 ? -8.861 -37.427 34.296 1.00 59.44 454 GLY A N 1
ATOM 3509 C CA . GLY A 1 454 ? -9.919 -37.570 33.291 1.00 59.44 454 GLY A CA 1
ATOM 3510 C C . GLY A 1 454 ? -11.332 -37.506 33.872 1.00 59.44 454 GLY A C 1
ATOM 3511 O O . GLY A 1 454 ? -11.649 -38.210 34.831 1.00 59.44 454 GLY A O 1
ATOM 3512 N N . THR A 1 455 ? -12.143 -36.620 33.293 1.00 49.12 455 THR A N 1
ATOM 3513 C CA . THR A 1 455 ? -13.528 -36.301 33.657 1.00 49.12 455 THR A CA 1
ATOM 3514 C C . THR A 1 455 ? -14.271 -37.497 34.250 1.00 49.12 455 THR A C 1
ATOM 3516 O O . THR A 1 455 ? -14.705 -38.408 33.544 1.00 49.12 455 THR A O 1
ATOM 3519 N N . LYS A 1 456 ? -14.459 -37.482 35.574 1.00 47.22 456 LYS A N 1
ATOM 3520 C CA . LYS A 1 456 ? -15.436 -38.352 36.223 1.00 47.22 456 LYS A CA 1
ATOM 3521 C C . LYS A 1 456 ? -16.835 -37.905 35.787 1.00 47.22 456 LYS A C 1
ATOM 3523 O O . LYS A 1 456 ? -17.191 -36.738 35.895 1.00 47.22 456 LYS A O 1
ATOM 3528 N N . VAL A 1 457 ? -17.539 -38.867 35.191 1.00 50.88 457 VAL A N 1
ATOM 3529 C CA . VAL A 1 457 ? -18.970 -38.971 34.864 1.00 50.88 457 VAL A CA 1
ATOM 3530 C C . VAL A 1 457 ? -19.783 -37.668 34.937 1.00 50.88 457 VAL A C 1
ATOM 3532 O O . VAL A 1 457 ? -20.150 -37.189 36.003 1.00 50.88 457 VAL A O 1
ATOM 3535 N N . THR A 1 458 ? -20.181 -37.165 33.767 1.00 57.22 458 THR A N 1
ATOM 3536 C CA . THR A 1 458 ? -21.260 -36.179 33.622 1.00 57.22 458 THR A CA 1
ATOM 3537 C C . THR A 1 458 ? -22.596 -36.829 33.971 1.00 57.22 458 THR A C 1
ATOM 3539 O O . THR A 1 458 ? -23.082 -37.698 33.246 1.00 57.22 458 THR A O 1
ATOM 3542 N N . ALA A 1 459 ? -23.235 -36.409 35.061 1.00 69.25 459 ALA A N 1
ATOM 3543 C CA . ALA A 1 459 ? -24.625 -36.770 35.297 1.00 69.25 459 ALA A CA 1
ATOM 3544 C C . ALA A 1 459 ? -25.506 -35.929 34.360 1.00 69.25 459 ALA A C 1
ATOM 3546 O O . ALA A 1 459 ? -25.694 -34.733 34.579 1.00 69.25 459 ALA A O 1
ATOM 3547 N N . LYS A 1 460 ? -26.027 -36.550 33.295 1.00 85.38 460 LYS A N 1
ATOM 3548 C CA . LYS A 1 460 ? -27.074 -35.961 32.449 1.00 85.38 460 LYS A CA 1
ATOM 3549 C C . LYS A 1 460 ? -28.452 -36.373 32.958 1.00 85.38 460 LYS A C 1
ATOM 3551 O O . LYS A 1 460 ? -28.679 -37.550 33.243 1.00 85.38 460 LYS A O 1
ATOM 3556 N N . THR A 1 461 ? -29.373 -35.428 33.058 1.00 90.69 461 THR A N 1
ATOM 3557 C CA . THR A 1 461 ? -30.805 -35.668 33.261 1.00 90.69 461 THR A CA 1
ATOM 3558 C C . THR A 1 461 ? -31.598 -34.911 32.208 1.00 90.69 461 THR A C 1
ATOM 3560 O O . THR A 1 461 ? -31.135 -33.915 31.659 1.00 90.69 461 THR A O 1
ATOM 3563 N N . TRP A 1 462 ? -32.798 -35.381 31.897 1.00 95.19 462 TRP A N 1
ATOM 3564 C CA . TRP A 1 462 ? -33.685 -34.711 30.954 1.00 95.19 462 TRP A CA 1
ATOM 3565 C C . TRP A 1 462 ? -35.141 -34.803 31.396 1.00 95.19 462 TRP A C 1
ATOM 3567 O O . TRP A 1 462 ? -35.524 -35.749 32.085 1.00 95.19 462 TRP A O 1
ATOM 3577 N N . ALA A 1 463 ? -35.947 -33.829 30.979 1.00 94.56 463 ALA A N 1
ATOM 3578 C CA . ALA A 1 463 ? -37.386 -33.770 31.188 1.00 94.56 463 ALA A CA 1
ATOM 3579 C C . ALA A 1 463 ? -38.087 -33.231 29.932 1.00 94.56 463 ALA A C 1
ATOM 3581 O O . ALA A 1 463 ? -37.664 -32.240 29.350 1.00 94.56 463 ALA A O 1
ATOM 3582 N N . VAL A 1 464 ? -39.168 -33.880 29.516 1.00 92.88 464 VAL A N 1
ATOM 3583 C CA . VAL A 1 464 ? -40.110 -33.411 28.500 1.00 92.88 464 VAL A CA 1
ATOM 3584 C C . VAL A 1 464 ? -41.210 -32.635 29.213 1.00 92.88 464 VAL A C 1
ATOM 3586 O O . VAL A 1 464 ? -41.788 -33.135 30.176 1.00 92.88 464 VAL A O 1
ATOM 3589 N N . LEU A 1 465 ? -41.484 -31.426 28.749 1.00 92.94 465 LEU A N 1
ATOM 3590 C CA . LEU A 1 465 ? -42.348 -30.440 29.380 1.00 92.94 465 LEU A CA 1
ATOM 3591 C C . LEU A 1 465 ? -43.513 -30.117 28.442 1.00 92.94 465 LEU A C 1
ATOM 3593 O O . LEU A 1 465 ? -43.287 -29.817 27.269 1.00 92.94 465 LEU A O 1
ATOM 3597 N N . GLY A 1 466 ? -44.740 -30.188 28.954 1.00 89.19 466 GLY A N 1
ATOM 3598 C CA . GLY A 1 466 ? -45.942 -29.752 28.245 1.00 89.19 466 GLY A CA 1
ATOM 3599 C C . GLY A 1 466 ? -46.056 -28.228 28.173 1.00 89.19 466 GLY A C 1
ATOM 3600 O O . GLY A 1 466 ? -45.265 -27.503 28.778 1.00 89.19 466 GLY A O 1
ATOM 3601 N N . ALA A 1 467 ? -47.078 -27.746 27.464 1.00 83.69 467 ALA A N 1
ATOM 3602 C CA . ALA A 1 467 ? -47.328 -26.317 27.249 1.00 83.69 467 ALA A CA 1
ATOM 3603 C C . ALA A 1 467 ? -47.488 -25.508 28.548 1.00 83.69 467 ALA A C 1
ATOM 3605 O O . ALA A 1 467 ? -47.214 -24.313 28.574 1.00 83.69 467 ALA A O 1
ATOM 3606 N N . ASP A 1 468 ? -47.960 -26.157 29.611 1.00 81.31 468 ASP A N 1
ATOM 3607 C CA . ASP A 1 468 ? -48.195 -25.609 30.950 1.00 81.31 468 ASP A CA 1
ATOM 3608 C C . ASP A 1 468 ? -47.033 -25.876 31.926 1.00 81.31 468 ASP A C 1
ATOM 3610 O O . ASP A 1 468 ? -47.113 -25.558 33.115 1.00 81.31 468 ASP A O 1
ATOM 3614 N N . GLY A 1 469 ? -45.942 -26.465 31.432 1.00 82.38 469 GLY A N 1
ATOM 3615 C CA . GLY A 1 469 ? -44.742 -26.801 32.193 1.00 82.38 469 GLY A CA 1
ATOM 3616 C C . GLY A 1 469 ? -44.845 -28.072 33.014 1.00 82.38 469 GLY A C 1
ATOM 3617 O O . GLY A 1 469 ? -43.946 -28.343 33.814 1.00 82.38 469 GLY A O 1
ATOM 3618 N N . THR A 1 470 ? -45.907 -28.859 32.838 1.00 85.56 470 THR A N 1
ATOM 3619 C CA . THR A 1 470 ? -45.993 -30.193 33.432 1.00 85.56 470 THR A CA 1
ATOM 3620 C C . THR A 1 470 ? -44.917 -31.108 32.851 1.00 85.56 470 THR A C 1
ATOM 3622 O O . THR A 1 470 ? -44.644 -31.099 31.652 1.00 85.56 470 THR A O 1
ATOM 3625 N N . ILE A 1 471 ? -44.273 -31.906 33.706 1.00 92.50 471 ILE A N 1
ATOM 3626 C CA . ILE A 1 471 ? -43.291 -32.899 33.261 1.00 92.50 471 ILE A CA 1
ATOM 3627 C C . ILE A 1 471 ? -44.058 -34.097 32.701 1.00 92.50 471 ILE A C 1
ATOM 3629 O O . ILE A 1 471 ? -44.650 -34.868 33.453 1.00 92.50 471 ILE A O 1
ATOM 3633 N N . LEU A 1 472 ? -44.025 -34.260 31.382 1.00 92.31 472 LEU A N 1
ATOM 3634 C CA . LEU A 1 472 ? -44.651 -35.373 30.667 1.00 92.31 472 LEU A CA 1
ATOM 3635 C C . LEU A 1 472 ? -43.801 -36.647 30.753 1.00 92.31 472 LEU A C 1
ATOM 3637 O O . LEU A 1 472 ? -44.326 -37.759 30.787 1.00 92.31 472 LEU A O 1
ATOM 3641 N N . GLN A 1 473 ? -42.473 -36.498 30.779 1.00 96.38 473 GLN A N 1
ATOM 3642 C CA . GLN A 1 473 ? -41.529 -37.613 30.887 1.00 96.38 473 GLN A CA 1
ATOM 3643 C C . GLN A 1 473 ? -40.166 -37.125 31.394 1.00 96.38 473 GLN A C 1
ATOM 3645 O O . GLN A 1 473 ? -39.789 -36.001 31.103 1.00 96.38 473 GLN A O 1
ATOM 3650 N N . GLN A 1 474 ? -39.395 -37.950 32.106 1.00 96.81 474 GLN A N 1
ATOM 3651 C CA . GLN A 1 474 ? -38.029 -37.605 32.528 1.00 96.81 474 GLN A CA 1
ATOM 3652 C C . GLN A 1 474 ? -37.105 -38.829 32.566 1.00 96.81 474 GLN A C 1
ATOM 3654 O O . GLN A 1 474 ? -37.584 -39.961 32.660 1.00 96.81 474 GLN A O 1
ATOM 3659 N N . GLY A 1 475 ? -35.789 -38.611 32.521 1.00 94.50 475 GLY A N 1
ATOM 3660 C CA . GLY A 1 475 ? -34.788 -39.678 32.577 1.00 94.50 475 GLY A CA 1
ATOM 3661 C C . GLY A 1 475 ? -33.369 -39.201 32.896 1.00 94.50 475 GLY A C 1
ATOM 3662 O O . GLY A 1 475 ? -33.113 -38.011 33.079 1.00 94.50 475 GLY A O 1
ATOM 3663 N N . LYS A 1 476 ? -32.444 -40.163 32.998 1.00 91.81 476 LYS A N 1
ATOM 3664 C CA . LYS A 1 476 ? -30.994 -39.952 33.156 1.00 91.81 476 LYS A CA 1
ATOM 3665 C C . LYS A 1 476 ? -30.273 -40.351 31.864 1.00 91.81 476 LYS A C 1
ATOM 3667 O O . LYS A 1 476 ? -30.749 -41.233 31.156 1.00 91.81 476 LYS A O 1
ATOM 3672 N N . GLY A 1 477 ? -29.119 -39.747 31.597 1.00 90.25 477 GLY A N 1
ATOM 3673 C CA . GLY A 1 477 ? -28.346 -39.944 30.369 1.00 90.25 477 GLY A CA 1
ATOM 3674 C C . GLY A 1 477 ? -28.802 -39.026 29.237 1.00 90.25 477 GLY A C 1
ATOM 3675 O O . GLY A 1 477 ? -29.367 -37.962 29.480 1.00 90.25 477 GLY A O 1
ATOM 3676 N N . ASP A 1 478 ? -28.536 -39.428 27.999 1.00 88.44 478 ASP A N 1
ATOM 3677 C CA . ASP A 1 478 ? -29.031 -38.725 26.815 1.00 88.44 478 ASP A CA 1
ATOM 3678 C C . ASP A 1 478 ? -30.531 -38.999 26.594 1.00 88.44 478 ASP A C 1
ATOM 3680 O O . ASP A 1 478 ? -31.062 -40.026 27.028 1.00 88.44 478 ASP A O 1
ATOM 3684 N N . VAL A 1 479 ? -31.231 -38.077 25.923 1.00 91.25 479 VAL A N 1
ATOM 3685 C CA . VAL A 1 479 ? -32.658 -38.236 25.596 1.00 91.25 479 VAL A CA 1
ATOM 3686 C C . VAL A 1 479 ? -32.803 -39.354 24.556 1.00 91.25 479 VAL A C 1
ATOM 3688 O O . VAL A 1 479 ? -32.272 -39.213 23.451 1.00 91.25 479 VAL A O 1
ATOM 3691 N N . PRO A 1 480 ? -33.519 -40.458 24.843 1.00 94.38 480 PRO A N 1
ATOM 3692 C CA . PRO A 1 480 ? -33.689 -41.527 23.866 1.00 94.38 480 PRO A CA 1
ATOM 3693 C C . PRO A 1 480 ? -34.414 -41.027 22.611 1.00 94.38 480 PRO A C 1
ATOM 3695 O O . PRO A 1 480 ? -35.397 -40.288 22.701 1.00 94.38 480 PRO A O 1
ATOM 3698 N N . SER A 1 481 ? -34.000 -41.489 21.430 1.00 87.69 481 SER A N 1
ATOM 3699 C CA . SER A 1 481 ? -34.651 -41.139 20.155 1.00 87.69 481 SER A CA 1
ATOM 3700 C C . SER A 1 481 ? -36.137 -41.519 20.121 1.00 87.69 481 SER A C 1
ATOM 3702 O O . SER A 1 481 ? -36.936 -40.838 19.475 1.00 87.69 481 SER A O 1
ATOM 3704 N N . SER A 1 482 ? -36.534 -42.555 20.869 1.00 91.88 482 SER A N 1
ATOM 3705 C CA . SER A 1 482 ? -37.934 -42.954 21.052 1.00 91.88 482 SER A CA 1
ATOM 3706 C C . SER A 1 482 ? -38.772 -41.896 21.774 1.00 91.88 482 SER A C 1
ATOM 3708 O O . SER A 1 482 ? -39.955 -41.750 21.477 1.00 91.88 482 SER A O 1
ATOM 3710 N N . VAL A 1 483 ? -38.168 -41.138 22.693 1.00 91.31 483 VAL A N 1
ATOM 3711 C CA . VAL A 1 483 ? -38.823 -40.033 23.402 1.00 91.31 483 VAL A CA 1
ATOM 3712 C C . VAL A 1 483 ? -38.984 -38.855 22.452 1.00 91.31 483 VAL A C 1
ATOM 3714 O O . VAL A 1 483 ? -40.090 -38.353 22.299 1.00 91.31 483 VAL A O 1
ATOM 3717 N N . MET A 1 484 ? -37.926 -38.481 21.727 1.00 91.19 484 MET A N 1
ATOM 3718 C CA . MET A 1 484 ? -37.990 -37.393 20.740 1.00 91.19 484 MET A CA 1
ATOM 3719 C C . MET A 1 484 ? -39.031 -37.668 19.647 1.00 91.19 484 MET A C 1
ATOM 3721 O O . MET A 1 484 ? -39.834 -36.798 19.320 1.00 91.19 484 MET A O 1
ATOM 3725 N N . SER A 1 485 ? -39.082 -38.905 19.145 1.00 89.94 485 SER A N 1
ATOM 3726 C CA . SER A 1 485 ? -40.027 -39.315 18.099 1.00 89.94 485 SER A CA 1
ATOM 3727 C C . SER A 1 485 ? -41.478 -39.337 18.579 1.00 89.94 485 SER A C 1
ATOM 3729 O O . SER A 1 485 ? -42.375 -39.042 17.799 1.00 89.94 485 SER A O 1
ATOM 3731 N N . ARG A 1 486 ? -41.726 -39.654 19.858 1.00 94.94 486 ARG A N 1
ATOM 3732 C CA . ARG A 1 486 ? -43.080 -39.676 20.435 1.00 94.94 486 ARG A CA 1
ATOM 3733 C C . ARG A 1 486 ? -43.735 -38.293 20.439 1.00 94.94 486 ARG A C 1
ATOM 3735 O O . ARG A 1 486 ? -44.949 -38.207 20.305 1.00 94.94 486 ARG A O 1
ATOM 3742 N N . TYR A 1 487 ? -42.939 -37.234 20.579 1.00 93.00 487 TYR A N 1
ATOM 3743 C CA . TYR A 1 487 ? -43.424 -35.857 20.688 1.00 93.00 487 TYR A CA 1
ATOM 3744 C C . TYR A 1 487 ? -43.073 -34.990 19.460 1.00 93.00 487 TYR A C 1
ATOM 3746 O O . TYR A 1 487 ? -43.220 -33.769 19.501 1.00 93.00 487 TYR A O 1
ATOM 3754 N N . SER A 1 488 ? -42.600 -35.580 18.355 1.00 85.94 488 SER A N 1
ATOM 3755 C CA . SER A 1 488 ? -42.027 -34.859 17.199 1.00 85.94 488 SER A CA 1
ATOM 3756 C C . SER A 1 488 ? -43.022 -34.029 16.368 1.00 85.94 488 SER A C 1
ATOM 3758 O O . SER A 1 488 ? -42.599 -33.280 15.492 1.00 85.94 488 SER A O 1
ATOM 3760 N N . GLY A 1 489 ? -44.324 -34.101 16.656 1.00 86.12 489 GLY A N 1
ATOM 3761 C CA . GLY A 1 489 ? -45.368 -33.294 16.009 1.00 86.12 489 GLY A CA 1
ATOM 3762 C C . GLY A 1 489 ? -46.032 -32.253 16.912 1.00 86.12 489 GLY A C 1
ATOM 3763 O O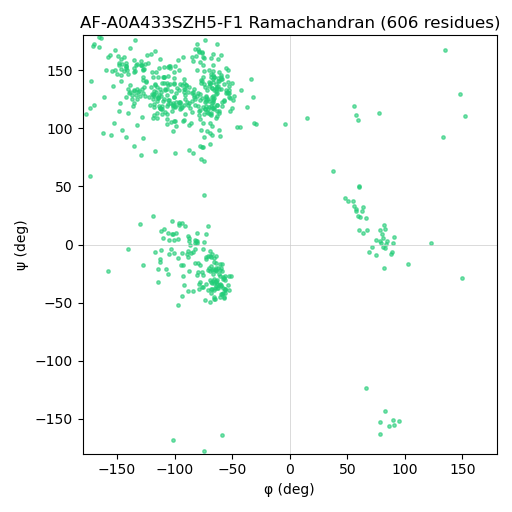 . GLY A 1 489 ? -46.856 -31.480 16.432 1.00 86.12 489 GLY A O 1
ATOM 3764 N N . ASP A 1 490 ? -45.697 -32.221 18.204 1.00 88.19 490 ASP A N 1
ATOM 3765 C CA . ASP A 1 490 ? -46.348 -31.334 19.163 1.00 88.19 490 ASP A CA 1
ATOM 3766 C C . ASP A 1 490 ? -45.497 -30.084 19.409 1.00 88.19 490 ASP A C 1
ATOM 3768 O O . ASP A 1 490 ? -44.511 -30.101 20.149 1.00 88.19 490 ASP A O 1
ATOM 3772 N N . SER A 1 491 ? -45.884 -28.972 18.778 1.00 83.62 491 SER A N 1
ATOM 3773 C CA . SER A 1 491 ? -45.195 -27.685 18.929 1.00 83.62 491 SER A CA 1
ATOM 3774 C C . SER A 1 491 ? -45.298 -27.089 20.334 1.00 83.62 491 SER A C 1
ATOM 3776 O O . SER A 1 491 ? -44.611 -26.109 20.622 1.00 83.62 491 SER A O 1
ATOM 3778 N N . SER A 1 492 ? -46.170 -27.638 21.181 1.00 84.88 492 SER A N 1
ATOM 3779 C CA . SER A 1 492 ? -46.376 -27.196 22.557 1.00 84.88 492 SER A CA 1
ATOM 3780 C C . SER A 1 492 ? -45.458 -27.908 23.561 1.00 84.88 492 SER A C 1
ATOM 3782 O O . SER A 1 492 ? -45.378 -27.493 24.716 1.00 84.88 492 SER A O 1
ATOM 3784 N N . VAL A 1 493 ? -44.717 -28.930 23.116 1.00 89.31 493 VAL A N 1
ATOM 3785 C CA . VAL A 1 493 ? -43.809 -29.718 23.953 1.00 89.31 493 VAL A CA 1
ATOM 3786 C C . VAL A 1 493 ? -42.364 -29.238 23.809 1.00 89.31 493 VAL A C 1
ATOM 3788 O O . VAL A 1 493 ? -41.844 -29.044 22.707 1.00 89.31 493 VAL A O 1
ATOM 3791 N N . THR A 1 494 ? -41.680 -29.091 24.942 1.00 91.88 494 THR A N 1
ATOM 3792 C CA . THR A 1 494 ? -40.250 -28.756 25.003 1.00 91.88 494 THR A CA 1
ATOM 3793 C C . THR A 1 494 ? -39.473 -29.811 25.782 1.00 91.88 494 THR A C 1
ATOM 3795 O O . THR A 1 494 ? -40.028 -30.543 26.592 1.00 91.88 494 THR A O 1
ATOM 3798 N N . VAL A 1 495 ? -38.176 -29.931 25.521 1.00 90.75 495 VAL A N 1
ATOM 3799 C CA . VAL A 1 495 ? -37.277 -30.873 26.194 1.00 90.75 495 VAL A CA 1
ATOM 3800 C C . VAL A 1 495 ? -36.206 -30.073 26.920 1.00 90.75 495 VAL A C 1
ATOM 3802 O O . VAL A 1 495 ? -35.450 -29.333 26.295 1.00 90.75 495 VAL A O 1
ATOM 3805 N N . LEU A 1 496 ? -36.153 -30.212 28.241 1.00 91.44 496 LEU A N 1
ATOM 3806 C CA . LEU A 1 496 ? -35.118 -29.666 29.106 1.00 91.44 496 LEU A CA 1
ATOM 3807 C C . LEU A 1 496 ? -34.054 -30.736 29.347 1.00 91.44 496 LEU A C 1
ATOM 3809 O O . LEU A 1 496 ? -34.357 -31.796 29.887 1.00 91.44 496 LEU A O 1
ATOM 3813 N N . VAL A 1 497 ? -32.808 -30.450 28.989 1.00 89.75 497 VAL A N 1
ATOM 3814 C CA . VAL A 1 497 ? -31.646 -31.299 29.274 1.00 89.75 497 VAL A CA 1
ATOM 3815 C C . VAL A 1 497 ? -30.756 -30.574 30.272 1.00 89.75 497 VAL A C 1
ATOM 3817 O O . VAL A 1 497 ? -30.408 -29.417 30.056 1.00 89.75 497 VAL A O 1
ATOM 3820 N N . LEU A 1 498 ? -30.397 -31.246 31.362 1.00 87.81 498 LEU A N 1
ATOM 3821 C CA . LEU A 1 498 ? -29.507 -30.760 32.410 1.00 87.81 498 LEU A CA 1
ATOM 3822 C C . LEU A 1 498 ? -28.248 -31.628 32.415 1.00 87.81 498 LEU A C 1
ATOM 3824 O O . LEU A 1 498 ? -28.320 -32.844 32.579 1.00 87.81 498 LEU A O 1
ATOM 3828 N N . THR A 1 499 ? -27.085 -31.010 32.261 1.00 84.94 499 THR A N 1
ATOM 3829 C CA . THR A 1 499 ? -25.787 -31.682 32.332 1.00 84.94 499 THR A CA 1
ATOM 3830 C C . THR A 1 499 ? -25.022 -31.148 33.534 1.00 84.94 499 THR A C 1
ATOM 3832 O O . THR A 1 499 ? -24.635 -29.980 33.566 1.00 84.94 499 THR A O 1
ATOM 3835 N N . SER A 1 500 ? -24.799 -32.004 34.529 1.00 76.50 500 SER A N 1
ATOM 3836 C CA . SER A 1 500 ? -23.943 -31.709 35.677 1.00 76.50 500 SER A CA 1
ATOM 3837 C C . SER A 1 500 ? -22.575 -32.348 35.459 1.00 76.50 500 SER A C 1
ATOM 3839 O O . SER A 1 500 ? -22.467 -33.567 35.322 1.00 76.50 500 SER A O 1
ATOM 3841 N N . GLN A 1 501 ? -21.528 -31.528 35.421 1.00 69.00 501 GLN A N 1
ATOM 3842 C CA . GLN A 1 501 ? -20.146 -31.980 35.589 1.00 69.00 501 GLN A CA 1
ATOM 3843 C C . GLN A 1 501 ? -19.814 -31.917 37.082 1.00 69.00 501 GLN A C 1
ATOM 3845 O O . GLN A 1 501 ? -20.199 -30.945 37.731 1.00 69.00 501 GLN A O 1
ATOM 3850 N N . ASP A 1 502 ? -19.138 -32.927 37.639 1.00 56.47 502 ASP A N 1
ATOM 3851 C CA . ASP A 1 502 ? -18.730 -32.914 39.051 1.00 56.47 502 ASP A CA 1
ATOM 3852 C C . ASP A 1 502 ? -17.973 -31.613 39.376 1.00 56.47 502 ASP A C 1
ATOM 3854 O O . ASP A 1 502 ? -16.911 -31.333 38.822 1.00 56.47 502 ASP A O 1
ATOM 3858 N N . GLY A 1 503 ? -18.557 -30.788 40.252 1.00 57.09 503 GLY A N 1
ATOM 3859 C CA . GLY A 1 503 ? -17.992 -29.501 40.677 1.00 57.09 503 GLY A CA 1
ATOM 3860 C C . GLY A 1 503 ? -18.169 -28.324 39.704 1.00 57.09 503 GLY A C 1
ATOM 3861 O O . GLY A 1 503 ? -17.712 -27.227 40.019 1.00 57.09 503 GLY A O 1
ATOM 3862 N N . GLY A 1 504 ? -18.831 -28.514 38.557 1.00 66.75 504 GLY A N 1
ATOM 3863 C CA . GLY A 1 504 ? -19.147 -27.461 37.587 1.00 66.75 504 GLY A CA 1
ATOM 3864 C C . GLY A 1 504 ? -20.565 -26.895 37.735 1.00 66.75 504 GLY A C 1
ATOM 3865 O O . GLY A 1 504 ? -21.460 -27.536 38.284 1.00 66.75 504 GLY A O 1
ATOM 3866 N N . ALA A 1 505 ? -20.798 -25.685 37.217 1.00 71.00 505 ALA A N 1
ATOM 3867 C CA . ALA A 1 505 ? -22.146 -25.126 37.114 1.00 71.00 505 ALA A CA 1
ATOM 3868 C C . ALA A 1 505 ? -23.007 -25.975 36.160 1.00 71.00 505 ALA A C 1
ATOM 3870 O O . ALA A 1 505 ? -22.557 -26.317 35.066 1.00 71.00 505 ALA A O 1
ATOM 3871 N N . VAL A 1 506 ? -24.248 -26.285 36.557 1.00 80.06 506 VAL A N 1
ATOM 3872 C CA . VAL A 1 506 ? -25.188 -27.071 35.741 1.00 80.06 506 VAL A CA 1
ATOM 3873 C C . VAL A 1 506 ? -25.391 -26.389 34.391 1.00 80.06 506 VAL A C 1
ATOM 3875 O O . VAL A 1 506 ? -25.769 -25.222 34.330 1.00 80.06 506 VAL A O 1
ATOM 3878 N N . HIS A 1 507 ? -25.138 -27.105 33.304 1.00 84.38 507 HIS A N 1
ATOM 3879 C CA . HIS A 1 507 ? -25.473 -26.656 31.958 1.00 84.38 507 HIS A CA 1
ATOM 3880 C C . HIS A 1 507 ? -26.891 -27.106 31.633 1.00 84.38 507 HIS A C 1
ATOM 3882 O O . HIS A 1 507 ? -27.234 -28.264 31.869 1.00 84.38 507 HIS A O 1
ATOM 3888 N N . TRP A 1 508 ? -27.728 -26.204 31.134 1.00 91.88 508 TRP A N 1
ATOM 3889 C CA . TRP A 1 508 ? -29.107 -26.514 30.785 1.00 91.88 508 TRP A CA 1
ATOM 3890 C C . TRP A 1 508 ? -29.419 -26.087 29.351 1.00 91.88 508 TRP A C 1
ATOM 3892 O O . TRP A 1 508 ? -28.974 -25.038 28.887 1.00 91.88 508 TRP A O 1
ATOM 3902 N N . GLN A 1 509 ? -30.198 -26.907 28.648 1.00 90.69 509 GLN A N 1
ATOM 3903 C CA . GLN A 1 509 ? -30.672 -26.661 27.286 1.00 90.69 509 GLN A CA 1
ATOM 3904 C C . GLN A 1 509 ? -32.174 -26.918 27.209 1.00 90.69 509 GLN A C 1
ATOM 3906 O O . GLN A 1 509 ? -32.644 -27.963 27.647 1.00 90.69 509 GLN A O 1
ATOM 3911 N N . VAL A 1 510 ? -32.918 -25.979 26.627 1.00 89.56 510 VAL A N 1
ATOM 3912 C CA . VAL A 1 510 ? -34.333 -26.140 26.275 1.00 89.56 510 VAL A CA 1
ATOM 3913 C C . VAL A 1 510 ? -34.409 -26.292 24.765 1.00 89.56 510 VAL A C 1
ATOM 3915 O O . VAL A 1 510 ? -34.013 -25.385 24.036 1.00 89.56 510 VAL A O 1
ATOM 3918 N N . MET A 1 511 ? -34.916 -27.418 24.280 1.00 90.44 511 MET A N 1
ATOM 3919 C CA . MET A 1 511 ? -35.009 -27.729 22.853 1.00 90.44 511 MET A CA 1
ATOM 3920 C C . MET A 1 511 ? -36.415 -28.178 22.460 1.00 90.44 511 MET A C 1
ATOM 3922 O O . MET A 1 511 ? -37.203 -28.624 23.289 1.00 90.44 511 MET A O 1
ATOM 3926 N N . ARG A 1 512 ? -36.743 -28.057 21.175 1.00 88.56 512 ARG A N 1
ATOM 3927 C CA . ARG A 1 512 ? -37.916 -28.712 20.591 1.00 88.56 512 ARG A CA 1
ATOM 3928 C C . ARG A 1 512 ? -37.646 -30.201 20.421 1.00 88.56 512 ARG A C 1
ATOM 3930 O O . ARG A 1 512 ? -36.502 -30.634 20.311 1.00 88.56 512 ARG A O 1
ATOM 3937 N N . THR A 1 513 ? -38.714 -30.969 20.287 1.00 84.50 513 THR A N 1
ATOM 3938 C CA . THR A 1 513 ? -38.684 -32.412 19.993 1.00 84.50 513 THR A CA 1
ATOM 3939 C C . THR A 1 513 ? -38.075 -32.730 18.623 1.00 84.50 513 THR A C 1
ATOM 3941 O O . THR A 1 513 ? -37.632 -33.849 18.387 1.00 84.50 513 THR A O 1
ATOM 3944 N N . SER A 1 514 ? -37.949 -31.726 17.747 1.00 81.62 514 SER A N 1
ATOM 3945 C CA . SER A 1 514 ? -37.168 -31.784 16.505 1.00 81.62 514 SER A CA 1
ATOM 3946 C C . SER A 1 514 ? -35.646 -31.705 16.709 1.00 81.62 514 SER A C 1
ATOM 3948 O O . SER A 1 514 ? -34.903 -31.763 15.734 1.00 81.62 514 SER A O 1
ATOM 3950 N N . GLY A 1 515 ? -35.169 -31.512 17.944 1.00 80.38 515 GLY A N 1
ATOM 3951 C CA . GLY A 1 515 ? -33.754 -31.310 18.274 1.00 80.38 515 GLY A CA 1
ATOM 3952 C C . GLY A 1 515 ? -33.266 -29.863 18.134 1.00 80.38 515 GLY A C 1
ATOM 3953 O O . GLY A 1 515 ? -32.088 -29.592 18.342 1.00 80.38 515 GLY A O 1
ATOM 3954 N N . VAL A 1 516 ? -34.147 -28.916 17.794 1.00 77.19 516 VAL A N 1
ATOM 3955 C CA . VAL A 1 516 ? -33.786 -27.493 17.677 1.00 77.19 516 VAL A CA 1
ATOM 3956 C C . VAL A 1 516 ? -33.704 -26.860 19.065 1.00 77.19 516 VAL A C 1
ATOM 3958 O O . VAL A 1 516 ? -34.724 -26.737 19.745 1.00 77.19 516 VAL A O 1
ATOM 3961 N N . THR A 1 517 ? -32.515 -26.419 19.473 1.00 87.38 517 THR A N 1
ATOM 3962 C CA . THR A 1 517 ? -32.308 -25.670 20.722 1.00 87.38 517 THR A CA 1
ATOM 3963 C C . THR A 1 517 ? -32.997 -24.307 20.659 1.00 87.38 517 THR A C 1
ATOM 3965 O O . THR A 1 517 ? -32.773 -23.527 19.737 1.00 87.38 517 THR A O 1
ATOM 3968 N N . LEU A 1 518 ? -33.844 -24.025 21.647 1.00 80.88 518 LEU A N 1
ATOM 3969 C CA . LEU A 1 518 ? -34.539 -22.751 21.827 1.00 80.88 518 LEU A CA 1
ATOM 3970 C C . LEU A 1 518 ? -33.766 -21.822 22.761 1.00 80.88 518 LEU A C 1
ATOM 3972 O O . LEU A 1 518 ? -33.645 -20.633 22.480 1.00 80.88 518 LEU A O 1
ATOM 3976 N N . LEU A 1 519 ? -33.271 -22.364 23.877 1.00 86.69 519 LEU A N 1
ATOM 3977 C CA . LEU A 1 519 ? -32.546 -21.632 24.915 1.00 86.69 519 LEU A CA 1
ATOM 3978 C C . LEU A 1 519 ? -31.435 -22.513 25.491 1.00 86.69 519 LEU A C 1
ATOM 3980 O O . LEU A 1 519 ? -31.583 -23.730 25.585 1.00 86.69 519 LEU A O 1
ATOM 3984 N N . GLU A 1 520 ? -30.347 -21.891 25.929 1.00 89.88 520 GLU A N 1
ATOM 3985 C CA . GLU A 1 520 ? -29.215 -22.561 26.568 1.00 89.88 520 GLU A CA 1
ATOM 3986 C C . GLU A 1 520 ? -28.595 -21.647 27.629 1.00 89.88 520 GLU A C 1
ATOM 3988 O O . GLU A 1 520 ? -28.549 -20.427 27.454 1.00 89.88 520 GLU A O 1
ATOM 3993 N N . GLY A 1 521 ? -28.101 -22.229 28.722 1.00 85.00 521 GLY A N 1
ATOM 3994 C CA . GLY A 1 521 ? -27.388 -21.484 29.752 1.00 85.00 521 GLY A CA 1
ATOM 3995 C C . GLY A 1 521 ? -26.606 -22.359 30.729 1.00 85.00 521 GLY A C 1
ATOM 3996 O O . GLY A 1 521 ? -26.580 -23.586 30.637 1.00 85.00 521 GLY A O 1
ATOM 3997 N N . ARG A 1 522 ? -25.915 -21.700 31.663 1.00 82.25 522 ARG A N 1
ATOM 3998 C CA . ARG A 1 522 ? -25.118 -22.324 32.731 1.00 82.25 522 ARG A CA 1
ATOM 3999 C C . ARG A 1 522 ? -25.529 -21.752 34.088 1.00 82.25 522 ARG A C 1
ATOM 4001 O O . ARG A 1 522 ? -25.809 -20.560 34.187 1.00 82.25 522 ARG A O 1
ATOM 4008 N N . GLY A 1 523 ? -25.521 -22.580 35.128 1.00 82.06 523 GLY A N 1
ATOM 4009 C CA . GLY A 1 523 ? -25.919 -22.218 36.490 1.00 82.06 523 GLY A CA 1
ATOM 4010 C C . GLY A 1 523 ? -27.377 -22.560 36.804 1.00 82.06 523 GLY A C 1
ATOM 4011 O O . GLY A 1 523 ? -27.939 -23.507 36.258 1.00 82.06 523 GLY A O 1
ATOM 4012 N N . LEU A 1 524 ? -27.985 -21.803 37.721 1.00 76.94 524 LEU A N 1
ATOM 4013 C CA . LEU A 1 524 ? -29.395 -21.971 38.081 1.00 76.94 524 LEU A CA 1
ATOM 4014 C C . LEU A 1 524 ? -30.295 -21.598 36.896 1.00 76.94 524 LEU A C 1
ATOM 4016 O O . LEU A 1 524 ? -30.029 -20.621 36.195 1.00 76.94 524 LEU A O 1
ATOM 4020 N N . LEU A 1 525 ? -31.360 -22.372 36.675 1.00 78.56 525 LEU A N 1
ATOM 4021 C CA . LEU A 1 525 ? -32.362 -22.074 35.653 1.00 78.56 525 LEU A CA 1
ATOM 4022 C C . LEU A 1 525 ? -33.110 -20.784 36.058 1.00 78.56 525 LEU A C 1
ATOM 4024 O O . LEU A 1 525 ? -33.738 -20.786 37.116 1.00 78.56 525 LEU A O 1
ATOM 4028 N N . PRO A 1 526 ? -33.054 -19.688 35.273 1.00 75.75 526 PRO A N 1
ATOM 4029 C CA . PRO A 1 526 ? -33.710 -18.432 35.632 1.00 75.75 526 PRO A CA 1
ATOM 4030 C C . PRO A 1 526 ? -35.226 -18.590 35.805 1.00 75.75 526 PRO A C 1
ATOM 4032 O O . PRO A 1 526 ? -35.878 -19.253 34.994 1.00 75.75 526 PRO A O 1
ATOM 4035 N N . ASP A 1 527 ? -35.809 -17.894 36.784 1.00 68.44 527 ASP A N 1
ATOM 4036 C CA . ASP A 1 527 ? -37.251 -17.956 37.082 1.00 68.44 527 ASP A CA 1
ATOM 4037 C C . ASP A 1 527 ? -38.138 -17.605 35.873 1.00 68.44 527 ASP A C 1
ATOM 4039 O O . ASP A 1 527 ? -39.224 -18.160 35.704 1.00 68.44 527 ASP A O 1
ATOM 4043 N N . GLY A 1 528 ? -37.660 -16.733 34.977 1.00 63.47 528 GLY A N 1
ATOM 4044 C CA . GLY A 1 528 ? -38.353 -16.394 33.730 1.00 63.47 528 GLY A CA 1
ATOM 4045 C C . GLY A 1 528 ? -38.453 -17.564 32.745 1.00 63.47 528 GLY A C 1
ATOM 4046 O O . GLY A 1 528 ? -39.468 -17.709 32.066 1.00 63.47 528 GLY A O 1
ATOM 4047 N N . ILE A 1 529 ? -37.451 -18.449 32.713 1.00 62.47 529 ILE A N 1
ATOM 4048 C CA . ILE A 1 529 ? -37.486 -19.677 31.904 1.00 62.47 529 ILE A CA 1
ATOM 4049 C C . ILE A 1 529 ? -38.403 -20.703 32.559 1.00 62.47 529 ILE A C 1
ATOM 4051 O O . ILE A 1 529 ? -39.175 -21.353 31.861 1.00 62.47 529 ILE A O 1
ATOM 4055 N N . ALA A 1 530 ? -38.417 -20.778 33.893 1.00 55.81 530 ALA A N 1
ATOM 4056 C CA . ALA A 1 530 ? -39.429 -21.553 34.603 1.00 55.81 530 ALA A CA 1
ATOM 4057 C C . ALA A 1 530 ? -40.854 -21.039 34.302 1.00 55.81 530 ALA A C 1
ATOM 4059 O O . ALA A 1 530 ? -41.777 -21.837 34.186 1.00 55.81 530 ALA A O 1
ATOM 4060 N N . GLY A 1 531 ? -41.045 -19.726 34.117 1.00 54.91 531 GLY A N 1
ATOM 4061 C CA . GLY A 1 531 ? -42.315 -19.113 33.701 1.00 54.91 531 GLY A CA 1
ATOM 4062 C C . GLY A 1 531 ? -42.712 -19.380 32.241 1.00 54.91 531 GLY A C 1
ATOM 4063 O O . GLY A 1 531 ? -43.889 -19.626 31.974 1.00 54.91 531 GLY A O 1
ATOM 4064 N N . PHE A 1 532 ? -41.742 -19.374 31.318 1.00 55.88 532 PHE A N 1
ATOM 4065 C CA . PHE A 1 532 ? -41.916 -19.755 29.909 1.00 55.88 532 PHE A CA 1
ATOM 4066 C C . PHE A 1 532 ? -42.282 -21.234 29.768 1.00 55.88 532 PHE A C 1
ATOM 4068 O O . PHE A 1 532 ? -43.249 -21.567 29.092 1.00 55.88 532 PHE A O 1
ATOM 4075 N N . VAL A 1 533 ? -41.561 -22.104 30.480 1.00 55.94 533 VAL A N 1
ATOM 4076 C CA . VAL A 1 533 ? -41.878 -23.530 30.581 1.00 55.94 533 VAL A CA 1
ATOM 4077 C C . VAL A 1 533 ? -43.286 -23.724 31.137 1.00 55.94 533 VAL A C 1
ATOM 4079 O O . VAL A 1 533 ? -44.025 -24.518 30.588 1.00 55.94 533 VAL A O 1
ATOM 4082 N N . ARG A 1 534 ? -43.702 -22.953 32.152 1.00 51.03 534 ARG A N 1
ATOM 4083 C CA . ARG A 1 534 ? -45.052 -23.012 32.751 1.00 51.03 534 ARG A CA 1
ATOM 4084 C C . ARG A 1 534 ? -46.186 -22.425 31.890 1.00 51.03 534 ARG A C 1
ATOM 4086 O O . ARG A 1 534 ? -47.279 -22.204 32.410 1.00 51.03 534 ARG A O 1
ATOM 4093 N N . GLY A 1 535 ? -45.939 -22.081 30.625 1.00 47.88 535 GLY A N 1
ATOM 4094 C CA . GLY A 1 535 ? -46.964 -21.548 29.718 1.00 47.88 535 GLY A CA 1
ATOM 4095 C C . GLY A 1 535 ? -47.508 -20.160 30.072 1.00 47.88 535 GLY A C 1
ATOM 4096 O O . GLY A 1 535 ? -48.520 -19.738 29.518 1.00 47.88 535 GLY A O 1
ATOM 4097 N N . ARG A 1 536 ? -46.871 -19.426 30.997 1.00 41.53 536 ARG A N 1
ATOM 4098 C CA . ARG A 1 536 ? -47.367 -18.121 31.485 1.00 41.53 536 ARG A CA 1
ATOM 4099 C C . ARG A 1 536 ? -46.893 -16.921 30.664 1.00 41.53 536 ARG A C 1
ATOM 4101 O O . ARG A 1 536 ? -47.327 -15.804 30.930 1.00 41.53 536 ARG A O 1
ATOM 4108 N N . LEU A 1 537 ? -46.007 -17.130 29.692 1.00 34.16 537 LEU A N 1
ATOM 4109 C CA . LEU A 1 537 ? -45.434 -16.075 28.857 1.00 34.16 537 LEU A CA 1
ATOM 4110 C C . LEU A 1 537 ? -45.592 -16.444 27.372 1.00 34.16 537 LEU A C 1
ATOM 4112 O O . LEU A 1 537 ? -44.922 -17.356 26.893 1.00 34.16 537 LEU A O 1
ATOM 4116 N N . GLN A 1 538 ? -46.459 -15.738 26.638 1.00 33.56 538 GLN A N 1
ATOM 4117 C CA . GLN A 1 538 ? -46.486 -15.794 25.170 1.00 33.56 538 GLN A CA 1
ATOM 4118 C C . GLN A 1 538 ? -45.502 -14.768 24.593 1.00 33.56 538 GLN A C 1
ATOM 4120 O O . GLN A 1 538 ? -45.452 -13.624 25.044 1.00 33.56 538 GLN A O 1
ATOM 4125 N N . LEU A 1 539 ? -44.723 -15.168 23.585 1.00 31.34 539 LEU A N 1
ATOM 4126 C CA . LEU A 1 539 ? -43.880 -14.241 22.828 1.00 31.34 539 LEU A CA 1
ATOM 4127 C C . LEU A 1 539 ? -44.770 -13.327 21.964 1.00 31.34 539 LEU A C 1
ATOM 4129 O O . LEU A 1 539 ? -45.687 -13.838 21.316 1.00 31.34 539 LEU A O 1
ATOM 4133 N N . PRO A 1 540 ? -44.510 -12.008 21.896 1.00 27.42 540 PRO A N 1
ATOM 4134 C CA . PRO A 1 540 ? -45.197 -11.149 20.942 1.00 27.42 540 PRO A CA 1
ATOM 4135 C C . PRO A 1 540 ? -44.886 -11.621 19.518 1.00 27.42 540 PRO A C 1
ATOM 4137 O O . PRO A 1 540 ? -43.729 -11.889 19.179 1.00 27.42 540 PRO A O 1
ATOM 4140 N N . GLN A 1 541 ? -45.918 -11.723 18.676 1.00 28.62 541 GLN A N 1
ATOM 4141 C CA . GLN A 1 541 ? -45.720 -11.912 17.243 1.00 28.62 541 GLN A CA 1
ATOM 4142 C C . GLN A 1 541 ? -44.896 -10.741 16.704 1.00 28.62 541 GLN A C 1
ATOM 4144 O O . GLN A 1 541 ? -45.305 -9.586 16.799 1.00 28.62 541 GLN A O 1
ATOM 4149 N N . ILE A 1 542 ? -43.727 -11.044 16.144 1.00 27.84 542 ILE A N 1
ATOM 4150 C CA . ILE A 1 542 ? -42.895 -10.065 15.448 1.00 27.84 542 ILE A CA 1
ATOM 4151 C C . ILE A 1 542 ? -43.607 -9.743 14.128 1.00 27.84 542 ILE A C 1
ATOM 4153 O O . ILE A 1 542 ? -43.541 -10.515 13.172 1.00 27.84 542 ILE A O 1
ATOM 4157 N N . SER A 1 543 ? -44.350 -8.636 14.111 1.00 33.12 543 SER A N 1
ATOM 4158 C CA . SER A 1 543 ? -44.965 -8.058 12.918 1.00 33.12 543 SER A CA 1
ATOM 4159 C C . SER A 1 543 ? -43.926 -7.337 12.042 1.00 33.12 543 SER A C 1
ATOM 4161 O O . SER A 1 543 ? -42.797 -7.070 12.446 1.00 33.12 543 SER A O 1
ATOM 4163 N N . GLN A 1 544 ? -44.316 -7.134 10.787 1.00 39.00 544 GLN A N 1
ATOM 4164 C CA . GLN A 1 544 ? -43.498 -6.910 9.595 1.00 39.00 544 GLN A CA 1
ATOM 4165 C C . GLN A 1 544 ? -42.496 -5.743 9.652 1.00 39.00 544 GLN A C 1
ATOM 4167 O O . GLN A 1 544 ? -42.719 -4.719 10.290 1.00 39.00 544 GLN A O 1
ATOM 4172 N N . VAL A 1 545 ? -41.405 -5.893 8.890 1.00 35.59 545 VAL A N 1
ATOM 4173 C CA . VAL A 1 545 ? -40.428 -4.834 8.599 1.00 35.59 545 VAL A CA 1
ATOM 4174 C C . VAL A 1 545 ? -41.128 -3.713 7.825 1.00 35.59 545 VAL A C 1
ATOM 4176 O O . VAL A 1 545 ? -41.506 -3.899 6.672 1.00 35.59 545 VAL A O 1
ATOM 4179 N N . THR A 1 546 ? -41.307 -2.553 8.452 1.00 51.69 546 THR A N 1
ATOM 4180 C CA . THR A 1 546 ? -41.857 -1.347 7.824 1.00 51.69 546 THR A CA 1
ATOM 4181 C C . THR A 1 546 ? -40.825 -0.728 6.884 1.00 51.69 546 THR A C 1
ATOM 4183 O O . THR A 1 546 ? -39.717 -0.407 7.304 1.00 51.69 546 THR A O 1
ATOM 4186 N N . GLU A 1 547 ? -41.162 -0.565 5.606 1.00 54.12 547 GLU A N 1
ATOM 4187 C CA . GLU A 1 547 ? -40.372 0.200 4.634 1.00 54.12 547 GLU A CA 1
ATOM 4188 C C . GLU A 1 547 ? -41.055 1.556 4.393 1.00 54.12 547 GLU A C 1
ATOM 4190 O O . GLU A 1 547 ? -42.281 1.631 4.313 1.00 54.12 547 GLU A O 1
ATOM 4195 N N . TRP A 1 548 ? -40.284 2.641 4.307 1.00 82.44 548 TRP A N 1
ATOM 4196 C CA . TRP A 1 548 ? -40.792 3.993 4.057 1.00 82.44 548 TRP A CA 1
ATOM 4197 C C . TRP A 1 548 ? -40.075 4.654 2.875 1.00 82.44 548 TRP A C 1
ATOM 4199 O O . TRP A 1 548 ? -38.903 4.385 2.606 1.00 82.44 548 TRP A O 1
ATOM 4209 N N . ARG A 1 549 ? -40.784 5.555 2.178 1.00 75.12 549 ARG A N 1
ATOM 4210 C CA . ARG A 1 549 ? -40.295 6.353 1.039 1.00 75.12 549 ARG A CA 1
ATOM 4211 C C . ARG A 1 549 ? -40.781 7.799 1.158 1.00 75.12 549 ARG A C 1
ATOM 4213 O O . ARG A 1 549 ? -41.973 8.031 1.322 1.00 75.12 549 ARG A O 1
ATOM 4220 N N . VAL A 1 550 ? -39.870 8.764 1.049 1.00 75.00 550 VAL A N 1
ATOM 4221 C CA . VAL A 1 550 ? -40.134 10.208 1.160 1.00 75.00 550 VAL A CA 1
ATOM 4222 C C . VAL A 1 550 ? -39.507 10.936 -0.026 1.00 75.00 550 VAL A C 1
ATOM 4224 O O . VAL A 1 550 ? -38.316 10.776 -0.277 1.00 75.00 550 VAL A O 1
ATOM 4227 N N . THR A 1 551 ? -40.281 11.761 -0.730 1.00 73.50 551 THR A N 1
ATOM 4228 C CA . THR A 1 551 ? -39.769 12.681 -1.760 1.00 73.50 551 THR A CA 1
ATOM 4229 C C . THR A 1 551 ? -39.616 14.074 -1.152 1.00 73.50 551 THR A C 1
ATOM 4231 O O . THR A 1 551 ? -40.575 14.618 -0.606 1.00 73.50 551 THR A O 1
ATOM 4234 N N . LEU A 1 552 ? -38.410 14.631 -1.209 1.00 73.81 552 LEU A N 1
ATOM 4235 C CA . LEU A 1 552 ? -38.069 15.951 -0.687 1.00 73.81 552 LEU A CA 1
ATOM 4236 C C . LEU A 1 552 ? -38.470 17.064 -1.678 1.00 73.81 552 LEU A C 1
ATOM 4238 O O . LEU A 1 552 ? -38.676 16.786 -2.861 1.00 73.81 552 LEU A O 1
ATOM 4242 N N . PRO A 1 553 ? -38.571 18.333 -1.231 1.00 62.50 553 PRO A N 1
ATOM 4243 C CA . PRO A 1 553 ? -38.965 19.456 -2.093 1.00 62.50 553 PRO A CA 1
ATOM 4244 C C . PRO A 1 553 ? -38.037 19.716 -3.289 1.00 62.50 553 PRO A C 1
ATOM 4246 O O . PRO A 1 553 ? -38.463 20.324 -4.263 1.00 62.50 553 PRO A O 1
ATOM 4249 N N . ASP A 1 554 ? -36.785 19.256 -3.226 1.00 65.94 554 ASP A N 1
ATOM 4250 C CA . ASP A 1 554 ? -35.818 19.309 -4.332 1.00 65.94 554 ASP A CA 1
ATOM 4251 C C . ASP A 1 554 ? -36.013 18.177 -5.365 1.00 65.94 554 ASP A C 1
ATOM 4253 O O . ASP A 1 554 ? -35.236 18.051 -6.308 1.00 65.94 554 ASP A O 1
ATOM 4257 N N . GLY A 1 555 ? -37.038 17.338 -5.183 1.00 68.69 555 GLY A N 1
ATOM 4258 C CA . GLY A 1 555 ? -37.340 16.180 -6.023 1.00 68.69 555 GLY A CA 1
ATOM 4259 C C . GLY A 1 555 ? -36.540 14.921 -5.675 1.00 68.69 555 GLY A C 1
ATOM 4260 O O . GLY A 1 555 ? -36.782 13.868 -6.269 1.00 68.69 555 GLY A O 1
ATOM 4261 N N . SER A 1 556 ? -35.612 14.977 -4.714 1.00 64.94 556 SER A N 1
ATOM 4262 C CA . SER A 1 556 ? -34.830 13.806 -4.311 1.00 64.94 556 SER A CA 1
ATOM 4263 C C . SER A 1 556 ? -35.656 12.832 -3.462 1.00 64.94 556 SER A C 1
ATOM 4265 O O . SER A 1 556 ? -36.504 13.226 -2.665 1.00 64.94 556 SER A O 1
ATOM 4267 N N . ILE A 1 557 ? -35.425 11.527 -3.628 1.00 79.06 557 ILE A N 1
ATOM 4268 C CA . ILE A 1 557 ? -36.174 10.469 -2.935 1.00 79.06 557 ILE A CA 1
ATOM 4269 C C . ILE A 1 557 ? -35.283 9.816 -1.873 1.00 79.06 557 ILE A C 1
ATOM 4271 O O . ILE A 1 557 ? -34.146 9.432 -2.147 1.00 79.06 557 ILE A O 1
ATOM 4275 N N . ARG A 1 558 ? -35.818 9.642 -0.663 1.00 74.62 558 ARG A N 1
ATOM 4276 C CA . ARG A 1 558 ? -35.208 8.909 0.454 1.00 74.62 558 ARG A CA 1
ATOM 4277 C C . ARG A 1 558 ? -36.051 7.679 0.780 1.00 74.62 558 ARG A C 1
ATOM 4279 O O . ARG A 1 558 ? -37.270 7.786 0.862 1.00 74.62 558 ARG A O 1
ATOM 4286 N N . THR A 1 559 ? -35.416 6.530 0.986 1.00 80.44 559 THR A N 1
ATOM 4287 C CA . THR A 1 559 ? -36.075 5.289 1.425 1.00 80.44 559 THR A CA 1
ATOM 4288 C C . THR A 1 559 ? -35.356 4.680 2.625 1.00 80.44 559 THR A C 1
ATOM 4290 O O . THR A 1 559 ? -34.159 4.912 2.816 1.00 80.44 559 THR A O 1
ATOM 4293 N N . GLY A 1 560 ? -36.071 3.904 3.439 1.00 74.06 560 GLY A N 1
ATOM 4294 C CA . GLY A 1 560 ? -35.498 3.213 4.593 1.00 74.06 560 GLY A CA 1
ATOM 4295 C C . GLY A 1 560 ? -36.410 2.131 5.164 1.00 74.06 560 GLY A C 1
ATOM 4296 O O . GLY A 1 560 ? -37.564 2.014 4.771 1.00 74.06 560 GLY A O 1
ATOM 4297 N N . THR A 1 561 ? -35.874 1.328 6.087 1.00 68.94 561 THR A N 1
ATOM 4298 C CA . THR A 1 561 ? -36.621 0.296 6.831 1.00 68.94 561 THR A CA 1
ATOM 4299 C C . THR A 1 561 ? -36.581 0.597 8.331 1.00 68.94 561 THR A C 1
ATOM 4301 O O . THR A 1 561 ? -35.560 1.082 8.822 1.00 68.94 561 THR A O 1
ATOM 4304 N N . GLY A 1 562 ? -37.667 0.317 9.053 1.00 70.81 562 GLY A N 1
ATOM 4305 C CA . GLY A 1 562 ? -37.872 0.706 10.453 1.00 70.81 562 GLY A CA 1
ATOM 4306 C C . GLY A 1 562 ? -38.554 2.071 10.598 1.00 70.81 562 GLY A C 1
ATOM 4307 O O . GLY A 1 562 ? -39.261 2.518 9.697 1.00 70.81 562 GLY A O 1
ATOM 4308 N N . ASP A 1 563 ? -38.351 2.742 11.732 1.00 71.19 563 ASP A N 1
ATOM 4309 C CA . ASP A 1 563 ? -38.959 4.051 11.999 1.00 71.19 563 ASP A CA 1
ATOM 4310 C C . ASP A 1 563 ? -38.385 5.155 11.091 1.00 71.19 563 ASP A C 1
ATOM 4312 O O . ASP A 1 563 ? -37.205 5.140 10.719 1.00 71.19 563 ASP A O 1
ATOM 4316 N N . ILE A 1 564 ? -39.218 6.136 10.724 1.00 67.75 564 ILE A N 1
ATOM 4317 C CA . ILE A 1 564 ? -38.788 7.298 9.932 1.00 67.75 564 ILE A CA 1
ATOM 4318 C C . ILE A 1 564 ? -37.842 8.156 10.795 1.00 67.75 564 ILE A C 1
ATOM 4320 O O . ILE A 1 564 ? -38.227 8.548 11.897 1.00 67.75 564 ILE A O 1
ATOM 4324 N N . PRO A 1 565 ? -36.626 8.490 10.317 1.00 74.69 565 PRO A N 1
ATOM 4325 C CA . PRO A 1 565 ? -35.679 9.323 11.048 1.00 74.69 565 PRO A CA 1
ATOM 4326 C C . PRO A 1 565 ? -36.290 10.647 11.518 1.00 74.69 565 PRO A C 1
ATOM 4328 O O . PRO A 1 565 ? -36.947 11.345 10.744 1.00 74.69 565 PRO A O 1
ATOM 4331 N N . GLN A 1 566 ? -36.001 11.027 12.764 1.00 71.25 566 GLN A N 1
ATOM 4332 C CA . GLN A 1 566 ? -36.539 12.233 13.402 1.00 71.25 566 GLN A CA 1
ATOM 4333 C C . GLN A 1 566 ? -36.294 13.509 12.582 1.00 71.25 566 GLN A C 1
ATOM 4335 O O . GLN A 1 566 ? -37.170 14.360 12.506 1.00 71.25 566 GLN A O 1
ATOM 4340 N N . SER A 1 567 ? -35.162 13.610 11.883 1.00 69.12 567 SER A N 1
ATOM 4341 C CA . SER A 1 567 ? -34.846 14.750 11.013 1.00 69.12 567 SER A CA 1
ATOM 4342 C C . SER A 1 567 ? -35.805 14.907 9.824 1.00 69.12 567 SER A C 1
ATOM 4344 O O . SER A 1 567 ? -36.063 16.025 9.385 1.00 69.12 567 SER A O 1
ATOM 4346 N N . LEU A 1 568 ? -36.370 13.809 9.306 1.00 71.69 568 LEU A N 1
ATOM 4347 C CA . LEU A 1 568 ? -37.414 13.858 8.277 1.00 71.69 568 LEU A CA 1
ATOM 4348 C C . LEU A 1 568 ? -38.768 14.249 8.882 1.00 71.69 568 LEU A C 1
ATOM 4350 O O . LEU A 1 568 ? -39.513 15.009 8.267 1.00 71.69 568 LEU A O 1
ATOM 4354 N N . LEU A 1 569 ? -39.064 13.794 10.104 1.00 74.81 569 LEU A N 1
ATOM 4355 C CA . LEU A 1 569 ? -40.266 14.195 10.846 1.00 74.81 569 LEU A CA 1
ATOM 4356 C C . LEU A 1 569 ? -40.245 15.685 11.226 1.00 74.81 569 LEU A C 1
ATOM 4358 O O . LEU A 1 569 ? -41.263 16.369 11.119 1.00 74.81 569 LEU A O 1
ATOM 4362 N N . GLU A 1 570 ? -39.085 16.213 11.612 1.00 73.06 570 GLU A N 1
ATOM 4363 C CA . GLU A 1 570 ? -38.863 17.637 11.884 1.00 73.06 570 GLU A CA 1
ATOM 4364 C C . GLU A 1 570 ? -39.072 18.497 10.637 1.00 73.06 570 GLU A C 1
ATOM 4366 O O . GLU A 1 570 ? -39.676 19.564 10.727 1.00 73.06 570 GLU A O 1
ATOM 4371 N N . LEU A 1 571 ? -38.671 17.999 9.464 1.00 68.50 571 LEU A N 1
ATOM 4372 C CA . LEU A 1 571 ? -38.923 18.639 8.172 1.00 68.50 571 LEU A CA 1
ATOM 4373 C C . LEU A 1 571 ? -40.427 18.796 7.904 1.00 68.50 571 LEU A C 1
ATOM 4375 O O . LEU A 1 571 ? -40.865 19.871 7.500 1.00 68.50 571 LEU A O 1
ATOM 4379 N N . PHE A 1 572 ? -41.233 17.772 8.211 1.00 66.88 572 PHE A N 1
ATOM 4380 C CA . PHE A 1 572 ? -42.693 17.844 8.082 1.00 66.88 572 PHE A CA 1
ATOM 4381 C C . PHE A 1 572 ? -43.329 18.805 9.091 1.00 66.88 572 PHE A C 1
ATOM 4383 O O . PHE A 1 572 ? -44.258 19.546 8.747 1.00 66.88 572 PHE A O 1
ATOM 4390 N N . ASN A 1 573 ? -42.812 18.835 10.320 1.00 64.19 573 ASN A N 1
ATOM 4391 C CA . ASN A 1 573 ? -43.312 19.711 11.376 1.00 64.19 573 ASN A CA 1
ATOM 4392 C C . ASN A 1 573 ? -42.936 21.184 11.146 1.00 64.19 573 ASN A C 1
ATOM 4394 O O . ASN A 1 573 ? -43.758 22.058 11.411 1.00 64.19 573 ASN A O 1
ATOM 4398 N N . ALA A 1 574 ? -41.765 21.467 10.568 1.00 59.16 574 ALA A N 1
ATOM 4399 C CA . ALA A 1 574 ? -41.346 22.817 10.186 1.00 59.16 574 ALA A CA 1
ATOM 4400 C C . ALA A 1 574 ? -42.222 23.415 9.069 1.00 59.16 574 ALA A C 1
ATOM 4402 O O . ALA A 1 574 ? -42.450 24.622 9.030 1.00 59.16 574 ALA A O 1
ATOM 4403 N N . THR A 1 575 ? -42.788 22.582 8.187 1.00 53.66 575 THR A N 1
ATOM 4404 C CA . THR A 1 575 ? -43.788 23.033 7.203 1.00 53.66 575 THR A CA 1
ATOM 4405 C C . THR A 1 575 ? -45.145 23.389 7.815 1.00 53.66 575 THR A C 1
ATOM 4407 O O . THR A 1 575 ? -45.879 24.168 7.212 1.00 53.66 575 THR A O 1
ATOM 4410 N N . ARG A 1 576 ? -45.490 22.878 9.008 1.00 45.81 576 ARG A N 1
ATOM 4411 C CA . ARG A 1 576 ? -46.759 23.206 9.692 1.00 45.81 576 ARG A CA 1
ATOM 4412 C C . ARG A 1 576 ? -46.737 24.554 10.412 1.00 45.81 576 ARG A C 1
ATOM 4414 O O . ARG A 1 576 ? -47.794 25.139 10.614 1.00 45.81 576 ARG A O 1
ATOM 4421 N N . THR A 1 577 ? -45.568 25.072 10.778 1.00 42.41 577 THR A N 1
ATOM 4422 C CA . THR A 1 577 ? -45.439 26.371 11.461 1.00 42.41 577 THR A CA 1
ATOM 4423 C C . THR A 1 577 ? -45.457 27.577 10.517 1.00 42.41 577 THR A C 1
ATOM 4425 O O . THR A 1 577 ? -45.501 28.710 10.984 1.00 42.41 577 THR A O 1
ATOM 4428 N N . LEU A 1 578 ? -45.504 27.368 9.197 1.00 42.31 578 LEU A N 1
ATOM 4429 C CA . LEU A 1 578 ? -45.562 28.448 8.200 1.00 42.31 578 LEU A CA 1
ATOM 4430 C C . LEU A 1 578 ? -46.985 28.934 7.860 1.00 42.31 578 LEU A C 1
ATOM 4432 O O . LEU A 1 578 ? -47.139 29.793 6.996 1.00 42.31 578 LEU A O 1
ATOM 4436 N N . THR A 1 579 ? -48.027 28.447 8.544 1.00 42.78 579 THR A N 1
ATOM 4437 C CA . THR A 1 579 ? -49.421 28.893 8.334 1.00 42.78 579 THR A CA 1
ATOM 4438 C C . THR A 1 579 ? -49.954 29.883 9.375 1.00 42.78 579 THR A C 1
ATOM 4440 O O . THR A 1 579 ? -51.134 30.217 9.336 1.00 42.78 579 THR A O 1
ATOM 4443 N N . SER A 1 580 ? -49.125 30.425 10.273 1.00 44.06 580 SER A N 1
ATOM 4444 C CA . SER A 1 580 ? -49.558 31.504 11.177 1.00 44.06 580 SER A CA 1
ATOM 4445 C C . SER A 1 580 ? -48.460 32.543 11.404 1.00 44.06 580 SER A C 1
ATOM 4447 O O . SER A 1 580 ? -47.635 32.401 12.303 1.00 44.06 580 SER A O 1
ATOM 4449 N N . GLY A 1 581 ? -48.450 33.607 10.603 1.00 38.09 581 GLY A N 1
ATOM 4450 C CA . GLY A 1 581 ? -47.618 34.781 10.874 1.00 38.09 581 GLY A CA 1
ATOM 4451 C C . GLY A 1 581 ? -47.219 35.540 9.617 1.00 38.09 581 GLY A C 1
ATOM 4452 O O . GLY A 1 581 ? -46.435 35.061 8.807 1.00 38.09 581 GLY A O 1
ATOM 4453 N N . SER A 1 582 ? -47.766 36.741 9.463 1.00 45.06 582 SER A N 1
ATOM 4454 C CA . SER A 1 582 ? -47.506 37.665 8.364 1.00 45.06 582 SER A CA 1
ATOM 4455 C C . SER A 1 582 ? -46.037 38.106 8.297 1.00 45.06 582 SER A C 1
ATOM 4457 O O . SER A 1 582 ? -45.580 38.856 9.158 1.00 45.06 582 SER A O 1
ATOM 4459 N N . ALA A 1 583 ? -45.329 37.745 7.229 1.00 34.59 583 ALA A N 1
ATOM 4460 C CA . ALA A 1 583 ? -44.106 38.427 6.813 1.00 34.59 583 ALA A CA 1
ATOM 4461 C C . ALA A 1 583 ? -44.135 38.625 5.291 1.00 34.59 583 ALA A C 1
ATOM 4463 O O . ALA A 1 583 ? -44.240 37.667 4.528 1.00 34.59 583 ALA A O 1
ATOM 4464 N N . ARG A 1 584 ? -44.099 39.891 4.855 1.00 44.25 584 ARG A N 1
ATOM 4465 C CA . ARG A 1 584 ? -44.025 40.295 3.443 1.00 44.25 584 ARG A CA 1
ATOM 4466 C C . ARG A 1 584 ? -42.568 40.251 2.973 1.00 44.25 584 ARG A C 1
ATOM 4468 O O . ARG A 1 584 ? -41.730 40.910 3.578 1.00 44.25 584 ARG A O 1
ATOM 4475 N N . PHE A 1 585 ? -42.310 39.577 1.854 1.00 33.97 585 PHE A N 1
ATOM 4476 C CA . PHE A 1 585 ? -41.119 39.756 1.012 1.00 33.97 585 PHE A CA 1
ATOM 4477 C C . PHE A 1 585 ? -41.536 39.842 -0.476 1.00 33.97 585 PHE A C 1
ATOM 4479 O O . PHE A 1 585 ? -42.626 39.374 -0.814 1.00 33.97 585 PHE A O 1
ATOM 4486 N N . PRO A 1 586 ? -40.737 40.509 -1.338 1.00 37.50 586 PRO A N 1
ATOM 4487 C CA . PRO A 1 586 ? -41.143 40.982 -2.668 1.00 37.50 586 PRO A CA 1
ATOM 4488 C C . PRO A 1 586 ? -41.081 39.885 -3.754 1.00 37.50 586 PRO A C 1
ATOM 4490 O O . PRO A 1 586 ? -40.535 38.810 -3.504 1.00 37.50 586 PRO A O 1
ATOM 4493 N N . PRO A 1 587 ? -41.659 40.123 -4.953 1.00 49.25 587 PRO A N 1
ATOM 4494 C CA . PRO A 1 587 ? -41.994 39.060 -5.893 1.00 49.25 587 PRO A CA 1
ATOM 4495 C C . PRO A 1 587 ? -40.867 38.771 -6.893 1.00 49.25 587 PRO A C 1
ATOM 4497 O O . PRO A 1 587 ? -40.247 39.700 -7.404 1.00 49.25 587 PRO A O 1
ATOM 4500 N N . ALA A 1 588 ? -40.683 37.486 -7.216 1.00 37.56 588 ALA A N 1
ATOM 4501 C CA . ALA A 1 588 ? -40.666 36.920 -8.577 1.00 37.56 588 ALA A CA 1
ATOM 4502 C C . ALA A 1 588 ? -39.716 35.714 -8.696 1.00 37.56 588 ALA A C 1
ATOM 4504 O O . ALA A 1 588 ? -38.532 35.809 -8.382 1.00 37.56 588 ALA A O 1
ATOM 4505 N N . GLY A 1 589 ? -40.235 34.615 -9.256 1.00 37.62 589 GLY A N 1
ATOM 4506 C CA . GLY A 1 589 ? -39.429 33.570 -9.891 1.00 37.62 589 GLY A CA 1
ATOM 4507 C C . GLY A 1 589 ? -39.792 32.139 -9.496 1.00 37.62 589 GLY A C 1
ATOM 4508 O O . GLY A 1 589 ? -39.206 31.592 -8.572 1.00 37.62 589 GLY A O 1
ATOM 4509 N N . SER A 1 590 ? -40.674 31.519 -10.286 1.00 34.03 590 SER A N 1
ATOM 4510 C CA . SER A 1 590 ? -41.095 30.104 -10.294 1.00 34.03 590 SER A CA 1
ATOM 4511 C C . SER A 1 590 ? -42.083 29.649 -9.209 1.00 34.03 590 SER A C 1
ATOM 4513 O O . SER A 1 590 ? -41.774 29.563 -8.022 1.00 34.03 590 SER A O 1
ATOM 4515 N N . ASP A 1 591 ? -43.290 29.305 -9.667 1.00 40.97 591 ASP A N 1
ATOM 4516 C CA . ASP A 1 591 ? -44.286 28.533 -8.929 1.00 40.97 591 ASP A CA 1
ATOM 4517 C C . ASP A 1 591 ? -43.715 27.153 -8.577 1.00 40.97 591 ASP A C 1
ATOM 4519 O O . ASP A 1 591 ? -43.802 26.194 -9.346 1.00 40.97 591 ASP A O 1
ATOM 4523 N N . VAL A 1 592 ? -43.130 27.033 -7.387 1.00 38.22 592 VAL A N 1
ATOM 4524 C CA . VAL A 1 592 ? -42.906 25.724 -6.775 1.00 38.22 592 VAL A CA 1
ATOM 4525 C C . VAL A 1 592 ? -44.248 25.267 -6.222 1.00 38.22 592 VAL A C 1
ATOM 4527 O O . VAL A 1 592 ? -44.663 25.677 -5.136 1.00 38.22 592 VAL A O 1
ATOM 4530 N N . ILE A 1 593 ? -44.938 24.409 -6.974 1.00 39.91 593 ILE A N 1
ATOM 4531 C CA . ILE A 1 593 ? -46.074 23.643 -6.460 1.00 39.91 593 ILE A CA 1
ATOM 4532 C C . ILE A 1 593 ? -45.534 22.761 -5.330 1.00 39.91 593 ILE A C 1
ATOM 4534 O O . ILE A 1 593 ? -44.949 21.705 -5.561 1.00 39.91 593 ILE A O 1
ATOM 4538 N N . LYS A 1 594 ? -45.710 23.209 -4.086 1.00 47.69 594 LYS A N 1
ATOM 4539 C CA . LYS A 1 594 ? -45.438 22.410 -2.892 1.00 47.69 594 LYS A CA 1
ATOM 4540 C C . LYS A 1 594 ? -46.572 21.403 -2.745 1.00 47.69 594 LYS A C 1
ATOM 4542 O O . LYS A 1 594 ? -47.536 21.676 -2.045 1.00 47.69 594 LYS A O 1
ATOM 4547 N N . ARG A 1 595 ? -46.473 20.276 -3.452 1.00 44.69 595 ARG A N 1
ATOM 4548 C CA . ARG A 1 595 ? -47.247 19.077 -3.130 1.00 44.69 595 ARG A CA 1
ATOM 4549 C C . ARG A 1 595 ? -46.317 17.934 -2.798 1.00 44.69 595 ARG A C 1
ATOM 4551 O O . ARG A 1 595 ? -45.470 17.570 -3.609 1.00 44.69 595 ARG A O 1
ATOM 4558 N N . TRP A 1 596 ? -46.505 17.343 -1.630 1.00 52.19 596 TRP A N 1
ATOM 4559 C CA . TRP A 1 596 ? -45.912 16.053 -1.295 1.00 52.19 596 TRP A CA 1
ATOM 4560 C C . TRP A 1 596 ? -47.005 14.996 -1.169 1.00 52.19 596 TRP A C 1
ATOM 4562 O O . TRP A 1 596 ? -48.187 15.304 -1.021 1.00 52.19 596 TRP A O 1
ATOM 4572 N N . THR A 1 597 ? -46.634 13.724 -1.283 1.00 45.72 597 THR A N 1
ATOM 4573 C CA . THR A 1 597 ? -47.540 12.593 -1.057 1.00 45.72 597 THR A CA 1
ATOM 4574 C C . THR A 1 597 ? -46.768 11.473 -0.370 1.00 45.72 597 THR A C 1
ATOM 4576 O O . THR A 1 597 ? -45.704 11.079 -0.840 1.00 45.72 597 THR A O 1
ATOM 4579 N N . ILE A 1 598 ? -47.284 10.979 0.753 1.00 41.75 598 ILE A N 1
ATOM 4580 C CA . ILE A 1 598 ? -46.729 9.864 1.526 1.00 41.75 598 ILE A CA 1
ATOM 4581 C C . ILE A 1 598 ? -47.726 8.714 1.448 1.00 41.75 598 ILE A C 1
ATOM 4583 O O . ILE A 1 598 ? -48.893 8.901 1.779 1.00 41.75 598 ILE A O 1
ATOM 4587 N N . THR A 1 599 ? -47.271 7.537 1.022 1.00 46.84 599 THR A N 1
ATOM 4588 C CA . THR A 1 599 ? -48.067 6.300 1.072 1.00 46.84 599 THR A CA 1
ATOM 4589 C C . THR A 1 599 ? -47.710 5.541 2.343 1.00 46.84 599 THR A C 1
ATOM 4591 O O . THR A 1 599 ? -46.535 5.271 2.590 1.00 46.84 599 THR A O 1
ATOM 4594 N N . LEU A 1 600 ? -48.712 5.266 3.172 1.00 55.62 600 LEU A N 1
ATOM 4595 C CA . LEU A 1 600 ? -48.580 4.554 4.435 1.00 55.62 600 LEU A CA 1
ATOM 4596 C C . LEU A 1 600 ? -48.628 3.029 4.207 1.00 55.62 600 LEU A C 1
ATOM 4598 O O . LEU A 1 600 ? -49.102 2.583 3.160 1.00 55.62 600 LEU A O 1
ATOM 4602 N N . PRO A 1 601 ? -48.154 2.213 5.170 1.00 38.53 601 PRO A N 1
ATOM 4603 C CA . PRO A 1 601 ? -48.123 0.751 5.038 1.00 38.53 601 PRO A CA 1
ATOM 4604 C C . PRO A 1 601 ? -49.494 0.091 4.817 1.00 38.53 601 PRO A C 1
ATOM 4606 O O . PRO A 1 601 ? -49.557 -1.025 4.316 1.00 38.53 601 PRO A O 1
ATOM 4609 N N . ASP A 1 602 ? -50.587 0.776 5.165 1.00 53.50 602 ASP A N 1
ATOM 4610 C CA . ASP A 1 602 ? -51.966 0.340 4.909 1.00 53.50 602 ASP A CA 1
ATOM 4611 C C . ASP A 1 602 ? -52.459 0.666 3.483 1.00 53.50 602 ASP A C 1
ATOM 4613 O O . ASP A 1 602 ? -53.621 0.433 3.153 1.00 53.50 602 ASP A O 1
ATOM 4617 N N . GLY A 1 603 ? -51.588 1.215 2.631 1.00 44.28 603 GLY A N 1
ATOM 4618 C CA . GLY A 1 603 ? -51.901 1.625 1.264 1.00 44.28 603 GLY A CA 1
ATOM 4619 C C . GLY A 1 603 ? -52.582 2.991 1.157 1.00 44.28 603 GLY A C 1
ATOM 4620 O O . GLY A 1 603 ? -52.826 3.456 0.043 1.00 44.28 603 GLY A O 1
ATOM 4621 N N . SER A 1 604 ? -52.869 3.670 2.272 1.00 52.06 604 SER A N 1
ATOM 4622 C CA . SER A 1 604 ? -53.455 5.010 2.239 1.00 52.06 604 SER A CA 1
ATOM 4623 C C . SER A 1 604 ? -52.409 6.067 1.875 1.00 52.06 604 SER A C 1
ATOM 4625 O O . SER A 1 604 ? -51.260 6.018 2.315 1.00 52.06 604 SER A O 1
ATOM 4627 N N . ALA A 1 605 ? -52.796 7.050 1.060 1.00 46.66 605 ALA A N 1
ATOM 4628 C CA . ALA A 1 605 ? -51.928 8.162 0.685 1.00 46.66 605 ALA A CA 1
ATOM 4629 C C . ALA A 1 605 ? -52.360 9.450 1.395 1.00 46.66 605 ALA A C 1
ATOM 4631 O O . ALA A 1 605 ? -53.540 9.799 1.413 1.00 46.66 605 ALA A O 1
ATOM 4632 N N . ARG A 1 606 ? -51.398 10.186 1.958 1.00 54.84 606 ARG A N 1
ATOM 4633 C CA . ARG A 1 606 ? -51.601 11.539 2.490 1.00 54.84 606 ARG A CA 1
ATOM 4634 C C . ARG A 1 606 ? -50.816 12.535 1.660 1.00 54.84 606 ARG A C 1
ATOM 4636 O O . ARG A 1 606 ? -49.619 12.344 1.469 1.00 54.84 606 ARG A O 1
ATOM 4643 N N . SER A 1 607 ? -51.473 13.592 1.198 1.00 62.56 607 SER A N 1
ATOM 4644 C CA . SER A 1 607 ? -50.853 14.661 0.414 1.00 62.56 607 SER A CA 1
ATOM 4645 C C . SER A 1 607 ? -51.123 16.036 1.014 1.00 62.56 607 SER A C 1
ATOM 4647 O O . SER A 1 607 ? -52.171 16.231 1.632 1.00 62.56 607 SER A O 1
ATOM 4649 N N . GLY A 1 608 ? -50.208 16.979 0.799 1.00 49.53 608 GLY A N 1
ATOM 4650 C CA . GLY A 1 608 ? -50.308 18.368 1.254 1.00 49.53 608 GLY A CA 1
ATOM 4651 C C . GLY A 1 608 ? -49.589 19.304 0.312 1.00 49.53 608 GLY A C 1
ATOM 4652 O O . GLY A 1 608 ? -48.509 18.886 -0.166 1.00 49.53 608 GLY A O 1
#

Secondary structure (DSSP, 8-state):
--TTPEEETTEEEEE-TT-TTEEEEEEEETTEEEEEEEEPPTTEEEETTTTEEEETTT---TT-GGGTSPTT-EEE-TT--TTEEEEE-TTS-EEEEEPPTTEEEETTTEEEE-TT--PPPHHHHHHHTS----S-----SSS----SSS----EEEEEEEETTTEEEEEEEEEEE-GGGTT----S-EEEE-----TTPPP-----SS-----SSSS-----S---------SS---BPP--PPTT-----S-EEEE-TTS-EEE-GGG------PPP-SS------SSHHHHTT-SS-EEETTEEEEE-STTEEEEEEEEE-GGGPEEEEEEEEEE-TTSS-EEEEEEEESSPPHHHHHHHT--PPPPPEEEEEEE-TTS-EEEEEESSPPHHHHHHTTT-TT-EEEEEEE-SSSEEEEEEE-TT--EEEEEESSPPHHHHHHTTTHHHHS-----EEEEEEE-TTS-EEEEEESSPPHHHHHHTTT-TT-EEEEEEE-TTSPPEEEEEETTS-EEEEEESSPPHHHHHHHTT--PPPP-----EEEEE-TTS-EEEEESSPPHHHHHHHHHHHGGGS--------S-------EEE-TTS-EEE-

Nearest PDB structures (foldseek):
  5zgr-assembly1_A  TM=7.381E-01  e=2.538E+00  Klebsiella pneumoniae
  4rbs-assembly2_B  TM=6.383E-01  e=2.061E+00  Klebsiella pneumoniae
  2w9p-assembly9_I  TM=6.377E-01  e=9.808E+00  Solanum tuberosum
  5kuy-assembly1_G  TM=3.103E-01  e=1.858E+00  synthetic construct

Organism: Elysia chlorotica (NCBI:txid188477)

InterPro domains:
  IPR002557 Chitin binding domain [PF01607] (12-61)
  IPR002557 Chitin binding domain [PS50940] (1-63)
  IPR002557 Chitin binding domain [SM00494] (3-63)
  IPR036508 Chitin binding domain superfamily [SSF57625] (5-66)

pLDDT: mean 73.66, std 23.05, range [22.02, 98.06]

Mean predicted aligned error: 22.36 Å

Foldseek 3Di:
DQPPFDDDPQWGKAFDQQDQQKIWIWHDDDPGTDTDIDGHQAQWGQASVQNDTAGQQPHPDPNLVLQVDAQQAKDADPPPQQFWIWGRHNVSTTGIDGDDAQWGQDHPPGTHGHNVRRGDRSVCVQPPPPPPFDPFDQQLCVDRWGPTPDIADKDKDQWARENVSDIDHPPPIDIDGVSCVVRPDPQKDKDFDDDDDPPDDDPDDDDPDDDDFPDQPQPDPDDDDDDDDDDPDPDRDYDDDDDDDPDDDDDGPWIWIAGPVRDTDTDPVDDDDDDDDDDDDDDDQPQQPPQLVVLPDPAWDADPNWIWGDFPDSKTKTWDWDQDPPRGTKIKIWIWRQDPSSRHTDTPDIDIHDQDPVNCVVGVNDDQAHWKKKKFKAAQPQQTPDIDIGDDDPVQLVVCVVVQRIKMKIFIDRVPFTQKIFIARSPRHGDDIDGTDDDPVVCVNNVVCVPVVPFDDWWKKKFKFFLQRDGPDIDTDDDDLVNLVVCVPPPRIWMWMWIDGVSFFIKIFIAHSVRHTPDIDTHDDDVVVVCRSNNNDDDPDPDDWDKWWWQDLVRDIDIDTDDDDVVVVVVVVVVVVVPDDDDDDDDDDDDSPPKTWTQGPVRDIDID

Radius of gyration: 36.49 Å; Cα contacts (8 Å, |Δi|>4): 1010; chains: 1; bounding box: 88×91×80 Å

Sequence (608 aa):
MCLQCMVEGGLGFNPYPPDCERYVVCRPRGQTYDPTVQSCPFGLFWSNKAVSCLDSRYVDCPNDRCKSMMAGGSYASSSGNCRSYFRCSNSSRSSPVCCQTGFRYIDGFGCTYDPSCVDPCPLEVTINNEACSALVRLPFTGSFEDTSRHPQPIQARGVVLSRSDSAYFDGTGYIALPSTANLQLGQTFVIKLRFRRRGDSTPEAWNTNWSWGFQTWYNNASNSNTSRRVIVGNTPITAPDNARPKGALTTPLEIITIARDGTVIRDPRYQVKVNTTWPGDSQARVTVLTLGRLGKLSTPTLQNGILYVPGSQNRILVQEPTAGVSGSVRFEWKIVRVGDDGTTGTVEKTGEGAVPLNIQQEYGLSLRAPLRESWWVLAPGGLVLESGEGAMPRDVINRYRGFTSGTLVKVFDRGQGIERWRVSRPDETQLQVGDGEIPKSLRDQYSMEKFLGGTKVTAKTWAVLGADGTILQQGKGDVPSSVMSRYSGDSSVTVLVLTSQDGGAVHWQVMRTSGVTLLEGRGLLPDGIAGFVRGRLQLPQISQVTEWRVTLPDGSIRTGTGDIPQSLLELFNATRTLTSGSARFPPAGSDVIKRWTITLPDGSARSG

Solvent-accessible surface area (backbone atoms only — not comparable to full-atom values): 37119 Å² total; per-residue (Å²): 128,62,78,92,36,52,73,58,97,78,33,27,40,33,81,33,78,88,35,39,44,25,28,31,42,23,40,72,54,85,99,43,68,51,74,42,82,43,69,37,61,83,51,24,17,51,27,83,92,71,77,41,64,38,54,27,73,75,40,90,49,93,52,41,66,23,65,80,43,58,67,72,35,58,42,62,47,91,72,76,49,47,27,36,26,30,38,17,40,87,80,42,30,38,39,66,48,61,38,60,85,31,14,22,48,39,74,89,75,43,68,40,86,29,80,84,30,65,64,78,51,68,73,47,53,68,66,72,72,40,77,82,72,51,80,69,33,72,61,22,70,84,45,77,58,34,72,23,95,60,61,56,72,61,49,72,44,65,57,44,52,33,76,81,39,35,74,45,65,82,83,81,32,48,78,46,56,69,84,57,61,91,54,83,66,61,78,64,46,78,54,78,58,84,86,79,60,96,85,59,80,78,83,73,72,95,66,98,64,94,82,88,86,89,74,80,82,70,77,78,88,76,86,80,86,83,80,92,78,87,78,90,63,102,61,90,72,76,52,90,81,84,86,84,79,91,82,76,82,86,76,79,82,46,58,44,34,41,38,81,89,67,48,75,48,58,51,77,95,70,68,79,91,86,85,79,91,80,84,78,98,68,91,71,80,78,84,48,86,64,33,58,67,56,58,70,46,88,55,72,44,80,55,97,78,30,39,37,36,48,32,50,89,56,23,31,38,40,36,38,75,36,86,35,81,94,79,36,75,39,31,39,35,34,35,28,41,38,38,96,82,20,30,46,70,45,79,78,45,74,49,69,58,74,84,50,67,68,59,27,62,75,42,56,40,86,74,78,67,67,73,43,36,35,37,37,37,21,41,75,86,31,48,76,76,47,70,50,71,47,77,82,53,67,68,58,44,60,72,34,54,78,41,77,71,31,38,24,41,39,41,32,24,56,90,84,51,46,55,30,36,37,39,19,28,44,73,61,54,74,75,48,72,49,65,39,76,80,55,65,72,57,34,60,71,42,42,36,64,78,71,70,48,74,83,65,70,66,53,29,33,35,35,32,26,36,52,61,38,49,75,78,44,71,53,68,49,75,84,53,68,71,59,32,62,74,42,54,84,45,90,56,38,37,35,41,39,37,40,32,41,80,95,49,66,34,33,38,37,35,21,38,42,81,71,51,74,76,47,76,53,70,45,79,83,53,68,67,56,56,35,44,42,38,47,74,55,82,80,79,81,84,72,79,90,44,71,50,64,47,65,45,97,89,69,50,77,49,73,52,71,56,79,79,57,65,73,61,54,49,54,58,53,59,63,64,63,73,80,72,78,95,76,93,78,86,90,86,85,78,90,76,80,77,66,48,69,42,69,45,98,88,72,50,73,51,70,83